Protein AF-A0A089ZG35-F1 (afdb_monomer)

Structure (mmCIF, N/CA/C/O backbone):
data_AF-A0A089ZG35-F1
#
_entry.id   AF-A0A089ZG35-F1
#
loop_
_atom_site.group_PDB
_atom_site.id
_atom_site.type_symbol
_atom_site.label_atom_id
_atom_site.label_alt_id
_atom_site.label_comp_id
_atom_site.label_asym_id
_atom_site.label_entity_id
_atom_site.label_seq_id
_atom_site.pdbx_PDB_ins_code
_atom_site.Cartn_x
_atom_site.Cartn_y
_atom_site.Cartn_z
_atom_site.occupancy
_atom_site.B_iso_or_equiv
_atom_site.auth_seq_id
_atom_site.auth_comp_id
_atom_site.auth_asym_id
_atom_site.auth_atom_id
_atom_site.pdbx_PDB_model_num
ATOM 1 N N . MET A 1 1 ? -26.063 24.476 5.893 1.00 82.75 1 MET A N 1
ATOM 2 C CA . MET A 1 1 ? -25.168 23.527 5.193 1.00 82.75 1 MET A CA 1
ATOM 3 C C . MET A 1 1 ? -23.707 23.849 5.517 1.00 82.75 1 MET A C 1
ATOM 5 O O . MET A 1 1 ? -23.286 24.973 5.272 1.00 82.75 1 MET A O 1
ATOM 9 N N . LYS A 1 2 ? -22.964 22.904 6.106 1.00 94.31 2 LYS A N 1
ATOM 10 C CA . LYS A 1 2 ? -21.512 22.965 6.369 1.00 94.31 2 LYS A CA 1
ATOM 11 C C . LYS A 1 2 ? -20.787 22.214 5.252 1.00 94.31 2 LYS A C 1
ATOM 13 O O . LYS A 1 2 ? -21.269 21.166 4.828 1.00 94.31 2 LYS A O 1
ATOM 18 N N . THR A 1 3 ? -19.638 22.716 4.815 1.00 96.69 3 THR A N 1
ATOM 19 C CA . THR A 1 3 ? -18.756 22.014 3.876 1.00 96.69 3 THR A CA 1
ATOM 20 C C . THR A 1 3 ? -17.436 21.697 4.565 1.00 96.69 3 THR A C 1
ATOM 22 O O . THR A 1 3 ? -16.883 22.560 5.244 1.00 96.69 3 THR A O 1
ATOM 25 N N . VAL A 1 4 ? -16.950 20.467 4.410 1.00 97.81 4 VAL A N 1
ATOM 26 C CA . VAL A 1 4 ? -15.721 19.965 5.037 1.00 97.81 4 VAL A CA 1
ATOM 27 C C . VAL A 1 4 ? -14.852 19.304 3.974 1.00 97.81 4 VAL A C 1
ATOM 29 O O . VAL A 1 4 ? -15.352 18.510 3.178 1.00 97.81 4 VAL A O 1
ATOM 32 N N . ILE A 1 5 ? -13.560 19.633 3.957 1.00 98.12 5 ILE A N 1
ATOM 33 C CA . ILE A 1 5 ? -12.574 18.900 3.161 1.00 98.12 5 ILE A CA 1
ATOM 34 C C . ILE A 1 5 ? -12.151 17.677 3.970 1.00 98.12 5 ILE A C 1
ATOM 36 O O . ILE A 1 5 ? -11.704 17.824 5.100 1.00 98.12 5 ILE A O 1
ATOM 40 N N . THR A 1 6 ? -12.310 16.486 3.408 1.00 97.88 6 THR A N 1
ATOM 41 C CA . THR A 1 6 ? -11.883 15.213 4.006 1.00 97.88 6 THR A CA 1
ATOM 42 C C . THR A 1 6 ? -11.282 14.314 2.923 1.00 97.88 6 THR A C 1
ATOM 44 O O . THR A 1 6 ? -11.160 14.734 1.768 1.00 97.88 6 THR A O 1
ATOM 47 N N . THR A 1 7 ? -10.908 13.084 3.261 1.00 97.25 7 THR A N 1
ATOM 48 C CA . THR A 1 7 ? -10.199 12.174 2.357 1.00 97.25 7 THR A CA 1
ATOM 49 C C . THR A 1 7 ? -10.831 10.790 2.348 1.00 97.25 7 THR A C 1
ATOM 51 O O . THR A 1 7 ? -11.218 10.253 3.381 1.00 97.25 7 THR A O 1
ATOM 54 N N . CYS A 1 8 ? -10.947 10.199 1.160 1.00 95.38 8 CYS A N 1
ATOM 55 C CA . CYS A 1 8 ? -11.364 8.812 0.992 1.00 95.38 8 CYS A CA 1
ATOM 56 C C . CYS A 1 8 ? -10.280 7.868 1.531 1.00 95.38 8 CYS A C 1
ATOM 58 O O . CYS A 1 8 ? -9.211 7.779 0.929 1.00 95.38 8 CYS A O 1
ATOM 60 N N . THR A 1 9 ? -10.576 7.113 2.591 1.00 93.25 9 THR A N 1
ATOM 61 C CA . THR A 1 9 ? -9.612 6.187 3.221 1.00 93.25 9 THR A CA 1
ATOM 62 C C . THR A 1 9 ? -9.666 4.754 2.694 1.00 93.25 9 THR A C 1
ATOM 64 O O . THR A 1 9 ? -8.997 3.869 3.221 1.00 93.25 9 THR A O 1
ATOM 67 N N . ARG A 1 10 ? -10.455 4.489 1.643 1.00 89.62 10 ARG A N 1
ATOM 68 C CA . ARG A 1 10 ? -10.556 3.137 1.069 1.00 89.62 10 ARG A CA 1
ATOM 69 C C . ARG A 1 10 ? -9.212 2.698 0.488 1.00 89.62 10 ARG A C 1
ATOM 71 O O . ARG A 1 10 ? -8.502 3.521 -0.081 1.00 89.62 10 ARG A O 1
ATOM 78 N N . ASP A 1 11 ? -8.934 1.394 0.552 1.00 89.25 11 ASP A N 1
ATOM 79 C CA . ASP A 1 11 ? -7.669 0.772 0.127 1.00 89.25 11 ASP A CA 1
ATOM 80 C C . ASP A 1 11 ? -7.427 0.824 -1.399 1.00 89.25 11 ASP A C 1
ATOM 82 O O . ASP A 1 11 ? -7.446 -0.182 -2.107 1.00 89.25 11 ASP A O 1
ATOM 86 N N . CYS A 1 12 ? -7.223 2.027 -1.932 1.00 90.31 12 CYS A N 1
ATOM 87 C CA . CYS A 1 12 ? -6.804 2.286 -3.305 1.00 90.31 12 CYS A CA 1
ATOM 88 C C . CYS A 1 12 ? -5.704 3.366 -3.333 1.00 90.31 12 CYS A C 1
ATOM 90 O O . CYS A 1 12 ? -5.630 4.178 -2.409 1.00 90.31 12 CYS A O 1
ATOM 92 N N . PRO A 1 13 ? -4.904 3.463 -4.413 1.00 92.25 13 PRO A N 1
ATOM 93 C CA . PRO A 1 13 ? -3.835 4.462 -4.530 1.00 92.25 13 PRO A CA 1
ATOM 94 C C . PRO A 1 13 ? -4.328 5.918 -4.586 1.00 92.25 13 PRO A C 1
ATOM 96 O O . PRO A 1 13 ? -3.524 6.835 -4.699 1.00 92.25 13 PRO A O 1
ATOM 99 N N . GLY A 1 14 ? -5.644 6.148 -4.612 1.00 92.88 14 GLY A N 1
ATOM 100 C CA . GLY A 1 14 ? -6.212 7.445 -4.957 1.00 92.88 14 GLY A CA 1
ATOM 101 C C . GLY A 1 14 ? -6.270 8.465 -3.827 1.00 92.88 14 GLY A C 1
ATOM 102 O O . GLY A 1 14 ? -6.312 9.645 -4.156 1.00 92.88 14 GLY A O 1
ATOM 103 N N . ALA A 1 15 ? -6.357 8.023 -2.558 1.00 95.00 15 ALA A N 1
ATOM 104 C CA . ALA A 1 15 ? -6.538 8.871 -1.365 1.00 95.00 15 ALA A CA 1
ATOM 105 C C . ALA A 1 15 ? -7.359 10.147 -1.660 1.00 95.00 15 ALA A C 1
ATOM 107 O O . ALA A 1 15 ? -6.904 11.274 -1.465 1.00 95.00 15 ALA A O 1
ATOM 108 N N . CYS A 1 16 ? -8.535 9.975 -2.281 1.00 96.31 16 CYS A N 1
ATOM 109 C CA . CYS A 1 16 ? -9.170 11.076 -2.997 1.00 96.31 16 CYS A CA 1
ATOM 110 C C . CYS A 1 16 ? -9.599 12.183 -2.032 1.00 96.31 16 CYS A C 1
ATOM 112 O O . CYS A 1 16 ? -10.368 11.918 -1.108 1.00 96.31 16 CYS A O 1
ATOM 114 N N . SER A 1 17 ? -9.189 13.425 -2.299 1.00 97.44 17 SER A N 1
ATOM 115 C CA . SER A 1 17 ? -9.701 14.586 -1.570 1.00 97.44 17 SER A CA 1
ATOM 116 C C . SER A 1 17 ? -11.173 14.832 -1.915 1.00 97.44 17 SER A C 1
ATOM 118 O O . SER A 1 17 ? -11.565 14.897 -3.086 1.00 97.44 17 SER A O 1
ATOM 120 N N . ILE A 1 18 ? -11.992 14.959 -0.876 1.00 98.19 18 ILE A N 1
ATOM 121 C CA . ILE A 1 18 ? -13.445 15.082 -0.926 1.00 98.19 18 ILE A CA 1
ATOM 122 C C . ILE A 1 18 ? -13.859 16.422 -0.322 1.00 98.19 18 ILE A C 1
ATOM 124 O O . ILE A 1 18 ? -13.408 16.806 0.749 1.00 98.19 18 ILE A O 1
ATOM 128 N N . VAL A 1 19 ? -14.798 17.088 -0.981 1.00 98.12 19 VAL A N 1
ATOM 129 C CA . VAL A 1 19 ? -15.620 18.167 -0.440 1.00 98.12 19 VAL A CA 1
ATOM 130 C C . VAL A 1 19 ? -16.950 17.547 -0.004 1.00 98.12 19 VAL A C 1
ATOM 132 O O . VAL A 1 19 ? -17.792 17.201 -0.839 1.00 98.12 19 VAL A O 1
ATOM 135 N N . ALA A 1 20 ? -17.121 17.352 1.301 1.00 98.19 20 ALA A N 1
ATOM 136 C CA . ALA A 1 20 ? -18.316 16.763 1.895 1.00 98.19 20 ALA A CA 1
ATOM 137 C C . ALA A 1 20 ? -19.270 17.862 2.378 1.00 98.19 20 ALA A C 1
ATOM 139 O O . ALA A 1 20 ? -18.860 18.783 3.086 1.00 98.19 20 ALA A O 1
ATOM 140 N N . SER A 1 21 ? -20.547 17.766 2.014 1.00 98.25 21 SER A N 1
ATOM 141 C CA . SER A 1 21 ? -21.598 18.673 2.484 1.00 98.25 21 SER A CA 1
ATOM 142 C C . SER A 1 21 ? -22.431 18.002 3.566 1.00 98.25 21 SER A C 1
ATOM 144 O O . SER A 1 21 ? -22.851 16.855 3.403 1.00 98.25 21 SER A O 1
ATOM 146 N N . ALA A 1 22 ? -22.700 18.728 4.649 1.00 97.81 22 ALA A N 1
ATOM 147 C CA . ALA A 1 22 ? -23.536 18.270 5.747 1.00 97.81 22 ALA A CA 1
ATOM 148 C C . ALA A 1 22 ? -24.613 19.291 6.129 1.00 97.81 22 ALA A C 1
ATOM 150 O O . ALA A 1 22 ? -24.403 20.509 6.121 1.00 97.81 22 ALA A O 1
ATOM 151 N N . GLU A 1 23 ? -25.782 18.787 6.496 1.00 97.25 23 GLU A N 1
ATOM 152 C CA . GLU A 1 23 ? -26.929 19.565 6.945 1.00 97.25 23 GLU A CA 1
ATOM 153 C C . GLU A 1 23 ? -27.683 18.784 8.021 1.00 97.25 23 GLU A C 1
ATOM 155 O O . GLU A 1 23 ? -27.868 17.576 7.899 1.00 97.25 23 GLU A O 1
ATOM 160 N N . ASN A 1 24 ? -28.079 19.462 9.103 1.00 94.31 24 ASN A N 1
ATOM 161 C CA . ASN A 1 24 ? -28.802 18.858 10.230 1.00 94.31 24 ASN A CA 1
ATOM 162 C C . ASN A 1 24 ? -28.134 17.578 10.776 1.00 94.31 24 ASN A C 1
ATOM 164 O O . ASN A 1 24 ? -28.800 16.579 11.035 1.00 94.31 24 ASN A O 1
ATOM 168 N N . GLY A 1 25 ? -26.800 17.595 10.898 1.00 91.38 25 GLY A N 1
ATOM 169 C CA . GLY A 1 25 ? -26.018 16.462 11.408 1.00 91.38 25 GLY A CA 1
ATOM 170 C C . GLY A 1 25 ? -25.899 15.268 10.453 1.00 91.38 25 GLY A C 1
ATOM 171 O O . GLY A 1 25 ? -25.411 14.221 10.863 1.00 91.38 25 GLY A O 1
ATOM 172 N N . LYS A 1 26 ? -26.324 15.395 9.189 1.00 96.12 26 LYS A N 1
ATOM 173 C CA . LYS A 1 26 ? -26.226 14.339 8.172 1.00 96.12 26 LYS A CA 1
ATOM 174 C C . LYS A 1 26 ? -25.366 14.781 6.998 1.00 96.12 26 LYS A C 1
ATOM 176 O O . LYS A 1 26 ? -25.452 15.927 6.565 1.00 96.12 26 LYS A O 1
ATOM 181 N N . VAL A 1 27 ? -24.569 13.863 6.458 1.00 97.81 27 VAL A N 1
ATOM 182 C CA . VAL A 1 27 ? -23.811 14.075 5.224 1.00 97.81 27 VAL A CA 1
ATOM 183 C C . VAL A 1 27 ? -24.770 13.903 4.053 1.00 97.81 27 VAL A C 1
ATOM 185 O O . VAL A 1 27 ? -25.354 12.839 3.869 1.00 97.81 27 VAL A O 1
ATOM 188 N N . THR A 1 28 ? -24.960 14.957 3.270 1.00 96.69 28 THR A N 1
ATOM 189 C CA . THR A 1 28 ? -25.929 14.979 2.167 1.00 96.69 28 THR A CA 1
ATOM 190 C C . THR A 1 28 ? -25.276 14.741 0.814 1.00 96.69 28 THR A C 1
ATOM 192 O O . THR A 1 28 ? -25.945 14.306 -0.123 1.00 96.69 28 THR A O 1
ATOM 195 N N . LYS A 1 29 ? -23.975 15.030 0.682 1.00 96.69 29 LYS A N 1
ATOM 196 C CA . LYS A 1 29 ? -23.273 14.945 -0.600 1.00 96.69 29 LYS A CA 1
ATOM 197 C C . LYS A 1 29 ? -21.772 14.765 -0.426 1.00 96.69 29 LYS A C 1
ATOM 199 O O . LYS A 1 29 ? -21.166 15.408 0.428 1.00 96.69 29 LYS A O 1
ATOM 204 N N . LEU A 1 30 ? -21.177 13.960 -1.304 1.00 98.06 30 LEU A N 1
ATOM 205 C CA . LEU A 1 30 ? -19.730 13.858 -1.492 1.00 98.06 30 LEU A CA 1
ATOM 206 C C . LEU A 1 30 ? -19.377 14.322 -2.907 1.00 98.06 30 LEU A C 1
ATOM 208 O O . LEU A 1 30 ? -19.966 13.859 -3.886 1.00 98.06 30 LEU A O 1
ATOM 212 N N . GLN A 1 31 ? -18.428 15.245 -3.025 1.00 97.50 31 GLN A N 1
ATOM 213 C CA . GLN A 1 31 ? -17.877 15.701 -4.303 1.00 97.50 31 GLN A CA 1
ATOM 214 C C . GLN A 1 31 ? -16.358 15.622 -4.251 1.00 97.50 31 GLN A C 1
ATOM 216 O O . GLN A 1 31 ? -15.779 15.787 -3.186 1.00 97.50 31 GLN A O 1
ATOM 221 N N . GLY A 1 32 ? -15.691 15.367 -5.375 1.00 97.56 32 GLY A N 1
ATOM 222 C CA . GLY A 1 32 ? -14.232 15.429 -5.391 1.00 97.56 32 GLY A CA 1
ATOM 223 C C . GLY A 1 32 ? -13.765 16.875 -5.257 1.00 97.56 32 GLY A C 1
ATOM 224 O O . GLY A 1 32 ? -14.428 17.792 -5.749 1.00 97.56 32 GLY A O 1
ATOM 225 N N . ASN A 1 33 ? -12.613 17.084 -4.631 1.00 97.25 33 ASN A N 1
ATOM 226 C CA . ASN A 1 33 ? -11.993 18.399 -4.539 1.00 97.25 33 ASN A CA 1
ATOM 227 C C . ASN A 1 33 ? -11.303 18.770 -5.869 1.00 97.25 33 ASN A C 1
ATOM 229 O O . ASN A 1 33 ? -10.321 18.120 -6.242 1.00 97.25 33 ASN A O 1
ATOM 233 N N . PRO A 1 34 ? -11.772 19.800 -6.603 1.00 95.94 34 PRO A N 1
ATOM 234 C CA . PRO A 1 34 ? -11.160 20.203 -7.868 1.00 95.94 34 PRO A CA 1
ATOM 235 C C . PRO A 1 34 ? -9.758 20.805 -7.706 1.00 95.94 34 PRO A C 1
ATOM 237 O O . PRO A 1 34 ? -9.027 20.858 -8.689 1.00 95.94 34 PRO A O 1
ATOM 240 N N . GLN A 1 35 ? -9.375 21.236 -6.498 1.00 94.06 35 GLN A N 1
ATOM 241 C CA . GLN A 1 35 ? -8.067 21.843 -6.220 1.00 94.06 35 GLN A CA 1
ATOM 242 C C . GLN A 1 35 ? -6.941 20.818 -6.021 1.00 94.06 35 GLN A C 1
ATOM 244 O O . GLN A 1 35 ? -5.781 21.201 -5.952 1.00 94.06 35 GLN A O 1
ATOM 249 N N . HIS A 1 36 ? -7.253 19.524 -5.921 1.00 95.31 36 HIS A N 1
ATOM 250 C CA . HIS A 1 36 ? -6.230 18.488 -5.800 1.00 95.31 36 HIS A CA 1
ATOM 251 C C . HIS A 1 36 ? -5.755 18.058 -7.194 1.00 95.31 36 HIS A C 1
ATOM 253 O O . HIS A 1 36 ? -6.518 17.446 -7.933 1.00 95.31 36 HIS A O 1
ATOM 259 N N . ASP A 1 37 ? -4.489 18.271 -7.551 1.00 92.62 37 ASP A N 1
ATOM 260 C CA . ASP A 1 37 ? -4.005 18.085 -8.936 1.00 92.62 37 ASP A CA 1
ATOM 261 C C . ASP A 1 37 ? -4.219 16.668 -9.499 1.00 92.62 37 ASP A C 1
ATOM 263 O O . ASP A 1 37 ? -4.651 16.478 -10.645 1.00 92.62 37 ASP A O 1
ATOM 267 N N . ILE A 1 38 ? -3.933 15.653 -8.676 1.00 95.38 38 ILE A N 1
ATOM 268 C CA . ILE A 1 38 ? -4.003 14.242 -9.083 1.00 95.38 38 ILE A CA 1
ATOM 269 C C . ILE A 1 38 ? -5.451 13.768 -9.250 1.00 95.38 38 ILE A C 1
ATOM 271 O O . ILE A 1 38 ? -5.811 13.237 -10.307 1.00 95.38 38 ILE A O 1
ATOM 275 N N . THR A 1 39 ? -6.308 13.989 -8.249 1.00 95.81 39 THR A N 1
ATOM 276 C CA . THR A 1 39 ? -7.705 13.524 -8.281 1.00 95.81 39 THR A CA 1
ATOM 277 C C . THR A 1 39 ? -8.636 14.467 -9.044 1.00 95.81 39 THR A C 1
ATOM 279 O O . THR A 1 39 ? -9.551 14.004 -9.726 1.00 95.81 39 THR A O 1
ATOM 282 N N . ALA A 1 40 ? -8.348 15.769 -9.012 1.00 95.19 40 ALA A N 1
ATOM 283 C CA . ALA A 1 40 ? -8.951 16.867 -9.769 1.00 95.19 40 ALA A CA 1
ATOM 284 C C . ALA A 1 40 ? -10.477 16.797 -9.846 1.00 95.19 40 ALA A C 1
ATOM 286 O O . ALA A 1 40 ? -11.069 16.786 -10.928 1.00 95.19 40 ALA A O 1
ATOM 287 N N . GLY A 1 41 ? -11.115 16.700 -8.683 1.00 95.88 41 GLY A N 1
ATOM 288 C CA . GLY A 1 41 ? -12.569 16.705 -8.574 1.00 95.88 41 GLY A CA 1
ATOM 289 C C . GLY A 1 41 ? -13.254 15.382 -8.922 1.00 95.88 41 GLY A C 1
ATOM 290 O O . GLY A 1 41 ? -14.473 15.284 -8.787 1.00 95.88 41 GLY A O 1
ATOM 291 N N . PHE A 1 42 ? -12.512 14.357 -9.348 1.00 96.00 42 PHE A N 1
ATOM 292 C CA . PHE A 1 42 ? -13.088 13.066 -9.711 1.00 96.00 42 PHE A CA 1
ATOM 293 C C . PHE A 1 42 ? -13.219 12.140 -8.497 1.00 96.00 42 PHE A C 1
ATOM 295 O O . PHE A 1 42 ? -12.257 11.942 -7.760 1.00 96.00 42 PHE A O 1
ATOM 302 N N . LEU A 1 43 ? -14.381 11.498 -8.351 1.00 94.88 43 LEU A N 1
ATOM 303 C CA . LEU A 1 43 ? -14.612 10.391 -7.420 1.00 94.88 43 LEU A CA 1
ATOM 304 C C . LEU A 1 43 ? -15.055 9.151 -8.196 1.00 94.88 43 LEU A C 1
ATOM 306 O O . LEU A 1 43 ? -15.860 9.246 -9.123 1.00 94.88 43 LEU A O 1
ATOM 310 N N . CYS A 1 44 ? -14.547 7.978 -7.817 1.00 92.56 44 CYS A N 1
ATOM 311 C CA . CYS A 1 44 ? -14.994 6.718 -8.406 1.00 92.56 44 CYS A CA 1
ATOM 312 C C . CYS A 1 44 ? -16.397 6.342 -7.905 1.00 92.56 44 CYS A C 1
ATOM 314 O O . CYS A 1 44 ? -16.874 6.876 -6.902 1.00 92.56 44 CYS A O 1
ATOM 316 N N . LYS A 1 45 ? -17.034 5.361 -8.560 1.00 89.38 45 LYS A N 1
ATOM 317 C CA . LYS A 1 45 ? -18.370 4.878 -8.171 1.00 89.38 45 LYS A CA 1
ATOM 318 C C . LYS A 1 45 ? -18.452 4.431 -6.705 1.00 89.38 45 LYS A C 1
ATOM 320 O O . LYS A 1 45 ? -19.458 4.653 -6.042 1.00 89.38 45 LYS A O 1
ATOM 325 N N . ASN A 1 46 ? -17.371 3.853 -6.178 1.00 88.31 46 ASN A N 1
ATOM 326 C CA . ASN A 1 46 ? -17.335 3.362 -4.800 1.00 88.31 46 ASN A CA 1
ATOM 327 C C . ASN A 1 46 ? -17.387 4.504 -3.784 1.00 88.31 46 ASN A C 1
ATOM 329 O O . ASN A 1 46 ? -17.942 4.324 -2.705 1.00 88.31 46 ASN A O 1
ATOM 333 N N . THR A 1 47 ? -16.835 5.667 -4.131 1.00 91.88 47 THR A N 1
ATOM 334 C CA . THR A 1 47 ? -16.860 6.855 -3.276 1.00 91.88 47 THR A CA 1
ATOM 335 C C . THR A 1 47 ? -18.110 7.697 -3.529 1.00 91.88 47 THR A C 1
ATOM 337 O O . THR A 1 47 ? -18.704 8.197 -2.579 1.00 91.88 47 THR A O 1
ATOM 340 N N . SER A 1 48 ? -18.575 7.816 -4.779 1.00 90.81 48 SER A N 1
ATOM 341 C CA . SER A 1 48 ? -19.799 8.568 -5.092 1.00 90.81 48 SER A CA 1
ATOM 342 C C . SER A 1 48 ? -21.055 7.932 -4.487 1.00 90.81 48 SER A C 1
ATOM 344 O O . SER A 1 48 ? -21.964 8.655 -4.096 1.00 90.81 48 SER A O 1
ATOM 346 N N . HIS A 1 49 ? -21.087 6.600 -4.365 1.00 90.94 49 HIS A N 1
ATOM 347 C CA . HIS A 1 49 ? -22.162 5.850 -3.704 1.00 90.94 49 HIS A CA 1
ATOM 348 C C . HIS A 1 49 ? -21.826 5.454 -2.257 1.00 90.94 49 HIS A C 1
ATOM 350 O O . HIS A 1 49 ? -22.520 4.629 -1.668 1.00 90.94 49 HIS A O 1
ATOM 356 N N . TYR A 1 50 ? -20.769 6.015 -1.658 1.00 94.06 50 TYR A N 1
ATOM 357 C CA . TYR A 1 50 ? -20.328 5.622 -0.315 1.00 94.06 50 TYR A CA 1
ATOM 358 C C . TYR A 1 50 ? -21.394 5.868 0.757 1.00 94.06 50 TYR A C 1
ATOM 360 O O . TYR A 1 50 ? -21.556 5.048 1.659 1.00 94.06 50 TYR A O 1
ATOM 368 N N . LEU A 1 51 ? -22.141 6.974 0.642 1.00 95.75 51 LEU A N 1
ATOM 369 C CA . LEU A 1 51 ? -23.183 7.312 1.612 1.00 95.75 51 LEU A CA 1
ATOM 370 C C . LEU A 1 51 ? -24.251 6.218 1.705 1.00 95.75 51 LEU A C 1
ATOM 372 O O . LEU A 1 51 ? -24.626 5.832 2.801 1.00 95.75 51 LEU A O 1
ATOM 376 N N . GLU A 1 52 ? -24.689 5.696 0.563 1.00 92.06 52 GLU A N 1
ATOM 377 C CA . GLU A 1 52 ? -25.709 4.649 0.467 1.00 92.06 52 GLU A CA 1
ATOM 378 C C . GLU A 1 52 ? -25.132 3.265 0.793 1.00 92.06 52 GLU A C 1
ATOM 380 O O . GLU A 1 52 ? -25.646 2.553 1.650 1.00 92.06 52 GLU A O 1
ATOM 385 N N . ASN A 1 53 ? -24.025 2.897 0.144 1.00 90.19 53 ASN A N 1
ATOM 386 C CA . ASN A 1 53 ? -23.518 1.527 0.189 1.00 90.19 53 ASN A CA 1
ATOM 387 C C . ASN A 1 53 ? -22.763 1.191 1.481 1.00 90.19 53 ASN A C 1
ATOM 389 O O . ASN A 1 53 ? -22.615 0.010 1.792 1.00 90.19 53 ASN A O 1
ATOM 393 N N . TYR A 1 54 ? -22.271 2.196 2.211 1.00 92.44 54 TYR A N 1
ATOM 394 C CA . TYR A 1 54 ? -21.435 2.006 3.399 1.00 92.44 54 TYR A CA 1
ATOM 395 C C . TYR A 1 54 ? -21.909 2.844 4.587 1.00 92.44 54 TYR A C 1
ATOM 397 O O . TYR A 1 54 ? -22.236 2.290 5.631 1.00 92.44 54 TYR A O 1
ATOM 405 N N . PHE A 1 55 ? -21.952 4.170 4.446 1.00 96.12 55 PHE A N 1
ATOM 406 C CA . PHE A 1 55 ? -22.096 5.069 5.596 1.00 96.12 55 PHE A CA 1
ATOM 407 C C . PHE A 1 55 ? -23.468 5.002 6.279 1.00 96.12 55 PHE A C 1
ATOM 409 O O . PHE A 1 55 ? -23.537 5.010 7.506 1.00 96.12 55 PHE A O 1
ATOM 416 N N . TYR A 1 56 ? -24.541 4.946 5.488 1.00 96.31 56 TYR A N 1
ATOM 417 C CA . TYR A 1 56 ? -25.930 4.790 5.932 1.00 96.31 56 TYR A CA 1
ATOM 418 C C . TYR A 1 56 ? -26.469 3.380 5.671 1.00 96.31 56 TYR A C 1
ATOM 420 O O . TYR A 1 56 ? -27.682 3.177 5.649 1.00 96.31 56 TYR A O 1
ATOM 428 N N . ASN A 1 57 ? -25.578 2.413 5.446 1.00 94.62 57 ASN A N 1
ATOM 429 C CA . ASN A 1 57 ? -25.967 1.027 5.243 1.00 94.62 57 ASN A CA 1
ATOM 430 C C . ASN A 1 57 ? -26.579 0.470 6.539 1.00 94.62 57 ASN A C 1
ATOM 432 O O . ASN A 1 57 ? -25.995 0.603 7.613 1.00 94.62 57 ASN A O 1
ATOM 436 N N . ASP A 1 58 ? -27.740 -0.172 6.434 1.00 93.94 58 ASP A N 1
ATOM 437 C CA . ASP A 1 58 ? -28.497 -0.724 7.563 1.00 93.94 58 ASP A CA 1
ATOM 438 C C . ASP A 1 58 ? -27.798 -1.901 8.258 1.00 93.94 58 ASP A C 1
ATOM 440 O O . ASP A 1 58 ? -28.092 -2.207 9.412 1.00 93.94 58 ASP A O 1
ATOM 444 N N . LYS A 1 59 ? -26.841 -2.539 7.579 1.00 95.44 59 LYS A N 1
ATOM 445 C CA . LYS A 1 59 ? -26.007 -3.620 8.123 1.00 95.44 59 LYS A CA 1
ATOM 446 C C . LYS A 1 59 ? -24.746 -3.124 8.813 1.00 95.44 59 LYS A C 1
ATOM 448 O O . LYS A 1 59 ? -23.991 -3.948 9.333 1.00 95.44 59 LYS A O 1
ATOM 453 N N . ARG A 1 60 ? -24.472 -1.817 8.787 1.00 96.69 60 ARG A N 1
ATOM 454 C CA . ARG A 1 60 ? -23.357 -1.251 9.544 1.00 96.69 60 ARG A CA 1
ATOM 455 C C . ARG A 1 60 ? -23.633 -1.449 11.032 1.00 96.69 60 ARG A C 1
ATOM 457 O O . ARG A 1 60 ? -24.693 -1.076 11.530 1.00 96.69 60 ARG A O 1
ATOM 464 N N . ILE A 1 61 ? -22.673 -2.024 11.743 1.00 97.94 61 ILE A N 1
ATOM 465 C CA . ILE A 1 61 ? -22.789 -2.244 13.181 1.00 97.94 61 ILE A CA 1
ATOM 466 C C . ILE A 1 61 ? -22.407 -0.956 13.907 1.00 97.94 61 ILE A C 1
ATOM 468 O O . ILE A 1 61 ? -21.352 -0.381 13.655 1.00 97.94 61 ILE A O 1
ATOM 472 N N . LEU A 1 62 ? -23.287 -0.500 14.799 1.00 98.38 62 LEU A N 1
ATOM 473 C CA . LEU A 1 62 ? -23.154 0.775 15.516 1.00 98.38 62 LEU A CA 1
ATOM 474 C C . LEU A 1 62 ? -23.146 0.610 17.042 1.00 98.38 62 LEU A C 1
ATOM 476 O O . LEU A 1 62 ? -23.305 1.592 17.757 1.00 98.38 62 LEU A O 1
ATOM 480 N N . HIS A 1 63 ? -23.025 -0.619 17.544 1.00 98.56 63 HIS A N 1
ATOM 481 C CA . HIS A 1 63 ? -22.922 -0.936 18.970 1.00 98.56 63 HIS A CA 1
ATOM 482 C C . HIS A 1 63 ? -22.032 -2.174 19.171 1.00 98.56 63 HIS A C 1
ATOM 484 O O . HIS A 1 63 ? -21.954 -3.002 18.259 1.00 98.56 63 HIS A O 1
ATOM 490 N N . PRO A 1 64 ? -21.354 -2.314 20.322 1.00 98.88 64 PRO A N 1
ATOM 491 C CA . PRO A 1 64 ? -20.575 -3.509 20.629 1.00 98.88 64 PRO A CA 1
ATOM 492 C C . PRO A 1 64 ? -21.428 -4.780 20.621 1.00 98.88 64 PRO A C 1
ATOM 494 O O . PRO A 1 64 ? -22.588 -4.770 21.047 1.00 98.88 64 PRO A O 1
ATOM 497 N N . LEU A 1 65 ? -20.841 -5.879 20.145 1.00 98.88 65 LEU A N 1
ATOM 498 C CA . LEU A 1 65 ? -21.478 -7.195 20.136 1.00 98.88 65 LEU A CA 1
ATOM 499 C C . LEU A 1 65 ? -20.573 -8.233 20.798 1.00 98.88 65 LEU A C 1
ATOM 501 O O . LEU A 1 65 ? -19.364 -8.251 20.561 1.00 98.88 65 LEU A O 1
ATOM 505 N N . LEU A 1 66 ? -21.171 -9.142 21.560 1.00 98.81 66 LEU A N 1
ATOM 506 C CA . LEU A 1 66 ? -20.528 -10.336 22.103 1.00 98.81 66 LEU A CA 1
ATOM 507 C C . LEU A 1 66 ? -21.166 -11.578 21.486 1.00 98.81 66 LEU A C 1
ATOM 509 O O . LEU A 1 66 ? -22.382 -11.639 21.308 1.00 98.81 66 LEU A O 1
ATOM 513 N N . LYS A 1 67 ? -20.350 -12.576 21.153 1.00 98.25 67 LYS A N 1
ATOM 514 C CA . LYS A 1 67 ? -20.836 -13.848 20.626 1.00 98.25 67 LYS A CA 1
ATOM 515 C C . LYS A 1 67 ? -21.133 -14.816 21.773 1.00 98.25 67 LYS A C 1
ATOM 517 O O . LYS A 1 67 ? -20.209 -15.270 22.445 1.00 98.25 67 LYS A O 1
ATOM 522 N N . VAL A 1 68 ? -22.407 -15.153 21.968 1.00 96.69 68 VAL A N 1
ATOM 523 C CA . VAL A 1 68 ? -22.908 -16.089 22.989 1.00 96.69 68 VAL A CA 1
ATOM 524 C C . VAL A 1 68 ? -23.622 -17.239 22.282 1.00 96.69 68 VAL A C 1
ATOM 526 O O . VAL A 1 68 ? -24.489 -17.018 21.439 1.00 96.69 68 VAL A O 1
ATOM 529 N N . ASP A 1 69 ? -23.197 -18.479 22.544 1.00 93.62 69 ASP A N 1
ATOM 530 C CA . ASP A 1 69 ? -23.737 -19.694 21.907 1.00 93.62 69 ASP A CA 1
ATOM 531 C C . ASP A 1 69 ? -23.847 -19.602 20.369 1.00 93.62 69 ASP A C 1
ATOM 533 O O . ASP A 1 69 ? -24.788 -20.087 19.740 1.00 93.62 69 ASP A O 1
ATOM 537 N N . GLY A 1 70 ? -22.860 -18.947 19.748 1.00 92.38 70 GLY A N 1
ATOM 538 C CA . GLY A 1 70 ? -22.774 -18.754 18.299 1.00 92.38 70 GLY A CA 1
ATOM 539 C C . GLY A 1 70 ? -23.577 -17.574 17.739 1.00 92.38 70 GLY A C 1
ATOM 540 O O . GLY A 1 70 ? -23.426 -17.277 16.553 1.00 92.38 70 GLY A O 1
ATOM 541 N N . ASN A 1 71 ? -24.362 -16.872 18.558 1.00 96.88 71 ASN A N 1
ATOM 542 C CA . ASN A 1 71 ? -25.173 -15.720 18.157 1.00 96.88 71 ASN A CA 1
ATOM 543 C C . ASN A 1 71 ? -24.570 -14.407 18.661 1.00 96.88 71 ASN A C 1
ATOM 545 O O . ASN A 1 71 ? -23.961 -14.366 19.724 1.00 96.88 71 ASN A O 1
ATOM 549 N N . TRP A 1 72 ? -24.737 -13.330 17.893 1.00 98.31 72 TRP A N 1
ATOM 550 C CA . TRP A 1 72 ? -24.291 -11.997 18.295 1.00 98.31 72 TRP A CA 1
ATOM 551 C C . TRP A 1 72 ? -25.349 -11.303 19.148 1.00 98.31 72 TRP A C 1
ATOM 553 O O . TRP A 1 72 ? -26.481 -11.112 18.703 1.00 98.31 72 TRP A O 1
ATOM 563 N N . GLU A 1 73 ? -24.952 -10.875 20.339 1.00 98.50 73 GLU A N 1
ATOM 564 C CA . GLU A 1 73 ? -25.786 -10.130 21.275 1.00 98.50 73 GLU A CA 1
ATOM 565 C C . GLU A 1 73 ? -25.193 -8.745 21.517 1.00 98.50 73 GLU A C 1
ATOM 567 O O . GLU A 1 73 ? -23.982 -8.588 21.673 1.00 98.50 73 GLU A O 1
ATOM 572 N N . ARG A 1 74 ? -26.053 -7.723 21.539 1.00 98.50 74 ARG A N 1
ATOM 573 C CA . ARG A 1 74 ? -25.638 -6.361 21.880 1.00 98.50 74 ARG A CA 1
ATOM 574 C C . ARG A 1 74 ? -25.282 -6.283 23.354 1.00 98.50 74 ARG A C 1
ATOM 576 O O . ARG A 1 74 ? -26.096 -6.642 24.198 1.00 98.50 74 ARG A O 1
ATOM 583 N N . ILE A 1 75 ? -24.126 -5.695 23.626 1.00 98.81 75 ILE A N 1
ATOM 584 C CA . ILE A 1 75 ? -23.669 -5.356 24.973 1.00 98.81 75 ILE A CA 1
ATOM 585 C C . ILE A 1 75 ? -23.342 -3.863 25.058 1.00 98.81 75 ILE A C 1
ATOM 587 O O . ILE A 1 75 ? -23.301 -3.159 24.044 1.00 98.81 75 ILE A O 1
ATOM 591 N N . SER A 1 76 ? -23.147 -3.362 26.276 1.00 98.81 76 SER A N 1
ATOM 592 C CA . SER A 1 76 ? -22.699 -1.979 26.482 1.00 98.81 76 SER A CA 1
ATOM 593 C C . SER A 1 76 ? -21.209 -1.816 26.162 1.00 98.81 76 SER A C 1
ATOM 595 O O . SER A 1 76 ? -20.448 -2.784 26.190 1.00 98.81 76 SER A O 1
ATOM 597 N N . TRP A 1 77 ? -20.767 -0.583 25.901 1.00 98.75 77 TRP A N 1
ATOM 598 C CA . TRP A 1 77 ? -19.336 -0.286 25.773 1.00 98.75 77 TRP A CA 1
ATOM 599 C C . TRP A 1 77 ? -18.543 -0.611 27.033 1.00 98.75 77 TRP A C 1
ATOM 601 O O . TRP A 1 77 ? -17.450 -1.155 26.912 1.00 98.75 77 TRP A O 1
ATOM 611 N N . ASP A 1 78 ? -19.084 -0.320 28.217 1.00 98.81 78 ASP A N 1
ATOM 612 C CA . ASP A 1 78 ? -18.381 -0.613 29.465 1.00 98.81 78 ASP A CA 1
ATOM 613 C C . ASP A 1 78 ? -18.143 -2.112 29.630 1.00 98.81 78 ASP A C 1
ATOM 615 O O . ASP A 1 78 ? -17.012 -2.527 29.869 1.00 98.81 78 ASP A O 1
ATOM 619 N N . GLU A 1 79 ? -19.171 -2.922 29.378 1.00 98.81 79 GLU A N 1
ATOM 620 C CA . GLU A 1 79 ? -19.060 -4.380 29.393 1.00 98.81 79 GLU A CA 1
ATOM 621 C C . GLU A 1 79 ? -18.070 -4.893 28.335 1.00 98.81 79 GLU A C 1
ATOM 623 O O . GLU A 1 79 ? -17.229 -5.740 28.632 1.00 98.81 79 GLU A O 1
ATOM 628 N N . ALA A 1 80 ? -18.114 -4.359 27.110 1.00 98.88 80 ALA A N 1
ATOM 629 C CA . ALA A 1 80 ? -17.213 -4.774 26.035 1.00 98.88 80 ALA A CA 1
ATOM 630 C C . ALA A 1 80 ? -15.743 -4.485 26.371 1.00 98.88 80 ALA A C 1
ATOM 632 O O . ALA A 1 80 ? -14.869 -5.329 26.154 1.00 98.88 80 ALA A O 1
ATOM 633 N N . LEU A 1 81 ? -15.472 -3.299 26.916 1.00 98.88 81 LEU A N 1
ATOM 634 C CA . LEU A 1 81 ? -14.136 -2.863 27.303 1.00 98.88 81 LEU A CA 1
ATOM 635 C C . LEU A 1 81 ? -13.635 -3.614 28.543 1.00 98.88 81 LEU A C 1
ATOM 637 O O . LEU A 1 81 ? -12.465 -3.992 28.573 1.00 98.88 81 LEU A O 1
ATOM 641 N N . ASP A 1 82 ? -14.503 -3.894 29.520 1.00 98.88 82 ASP A N 1
ATOM 642 C CA . ASP A 1 82 ? -14.174 -4.714 30.694 1.00 98.88 82 ASP A CA 1
ATOM 643 C C . ASP A 1 82 ? -13.805 -6.143 30.278 1.00 98.88 82 ASP A C 1
ATOM 645 O O . ASP A 1 82 ? -12.785 -6.675 30.720 1.00 98.88 82 ASP A O 1
ATOM 649 N N . ILE A 1 83 ? -14.579 -6.753 29.372 1.00 98.88 83 ILE A N 1
ATOM 650 C CA . ILE A 1 83 ? -14.283 -8.081 28.814 1.00 98.88 83 ILE A CA 1
ATOM 651 C C . ILE A 1 83 ? -12.939 -8.068 28.085 1.00 98.88 83 ILE A C 1
ATOM 653 O O . ILE A 1 83 ? -12.104 -8.945 28.320 1.00 98.88 83 ILE A O 1
ATOM 657 N N . ALA A 1 84 ? -12.712 -7.093 27.203 1.00 98.88 84 ALA A N 1
ATOM 658 C CA . ALA A 1 84 ? -11.471 -6.986 26.442 1.00 98.88 84 ALA A CA 1
ATOM 659 C C . ALA A 1 84 ? -10.252 -6.816 27.361 1.00 98.88 84 ALA A C 1
ATOM 661 O O . ALA A 1 84 ? -9.291 -7.580 27.243 1.00 98.88 84 ALA A O 1
ATOM 662 N N . ALA A 1 85 ? -10.307 -5.877 28.309 1.00 98.88 85 ALA A N 1
ATOM 663 C CA . ALA A 1 85 ? -9.235 -5.633 29.270 1.00 98.88 85 ALA A CA 1
ATOM 664 C C . ALA A 1 85 ? -8.976 -6.862 30.154 1.00 98.88 85 ALA A C 1
ATOM 666 O O . ALA A 1 85 ? -7.830 -7.284 30.304 1.00 98.88 85 ALA A O 1
ATOM 667 N N . PHE A 1 86 ? -10.032 -7.508 30.659 1.00 98.81 86 PHE A N 1
ATOM 668 C CA . PHE A 1 86 ? -9.908 -8.745 31.428 1.00 98.81 86 PHE A CA 1
ATOM 669 C C . PHE A 1 86 ? -9.216 -9.849 30.622 1.00 98.81 86 PHE A C 1
ATOM 671 O O . PHE A 1 86 ? -8.295 -10.489 31.128 1.00 98.81 86 PHE A O 1
ATOM 678 N N . LYS A 1 87 ? -9.612 -10.069 29.361 1.00 98.81 87 LYS A N 1
ATOM 679 C CA . LYS A 1 87 ? -9.013 -11.101 28.499 1.00 98.81 87 LYS A CA 1
ATOM 680 C C . LYS A 1 87 ? -7.553 -10.804 28.161 1.00 98.81 87 LYS A C 1
ATOM 682 O O . LYS A 1 87 ? -6.742 -11.729 28.193 1.00 98.81 87 LYS A O 1
ATOM 687 N N . ILE A 1 88 ? -7.210 -9.544 27.893 1.00 98.81 88 ILE A N 1
ATOM 688 C CA . ILE A 1 88 ? -5.824 -9.097 27.686 1.00 98.81 88 ILE A CA 1
ATOM 689 C C . ILE A 1 88 ? -4.987 -9.405 28.934 1.00 98.81 88 ILE A C 1
ATOM 691 O O . ILE A 1 88 ? -4.011 -10.153 28.845 1.00 98.81 88 ILE A O 1
ATOM 695 N N . SER A 1 89 ? -5.411 -8.927 30.106 1.00 98.62 89 SER A N 1
ATOM 696 C CA . SER A 1 89 ? -4.708 -9.145 31.377 1.00 98.62 89 SER A CA 1
ATOM 697 C C . SER A 1 89 ? -4.597 -10.625 31.737 1.00 98.62 89 SER A C 1
ATOM 699 O O . SER A 1 89 ? -3.542 -11.085 32.169 1.00 98.62 89 SER A O 1
ATOM 701 N N . GLN A 1 90 ? -5.659 -11.407 31.523 1.00 98.62 90 GLN A N 1
ATOM 702 C CA . GLN A 1 90 ? -5.655 -12.847 31.772 1.00 98.62 90 GLN A CA 1
ATOM 703 C C . GLN A 1 90 ? -4.593 -13.555 30.918 1.00 98.62 90 GLN A C 1
ATOM 705 O O . GLN A 1 90 ? -3.831 -14.365 31.448 1.00 98.62 90 GLN A O 1
ATOM 710 N N . VAL A 1 91 ? -4.522 -13.254 29.617 1.00 98.56 91 VAL A N 1
ATOM 711 C CA . VAL A 1 91 ? -3.545 -13.879 28.712 1.00 98.56 91 VAL A CA 1
ATOM 712 C C . VAL A 1 91 ? -2.120 -13.463 29.058 1.00 98.56 91 VAL A C 1
ATOM 714 O O . VAL A 1 91 ? -1.250 -14.331 29.114 1.00 98.56 91 VAL A O 1
ATOM 717 N N . ILE A 1 92 ? -1.883 -12.181 29.353 1.00 98.06 92 ILE A N 1
ATOM 718 C CA . ILE A 1 92 ? -0.562 -11.693 29.778 1.00 98.06 92 ILE A CA 1
ATOM 719 C C . ILE A 1 92 ? -0.110 -12.415 31.052 1.00 98.06 92 ILE A C 1
ATOM 721 O O . ILE A 1 92 ? 0.988 -12.965 31.082 1.00 98.06 92 ILE A O 1
ATOM 725 N N . ASN A 1 93 ? -0.971 -12.497 32.069 1.00 98.06 93 ASN A N 1
ATOM 726 C CA . ASN A 1 93 ? -0.634 -13.121 33.351 1.00 98.06 93 ASN A CA 1
ATOM 727 C C . ASN A 1 93 ? -0.385 -14.635 33.247 1.00 98.06 93 ASN A C 1
ATOM 729 O O . ASN A 1 93 ? 0.422 -15.175 34.000 1.00 98.06 93 ASN A O 1
ATOM 733 N N . GLN A 1 94 ? -1.085 -15.334 32.348 1.00 98.19 94 GLN A N 1
ATOM 734 C CA . GLN A 1 94 ? -0.987 -16.794 32.220 1.00 98.19 94 GLN A CA 1
ATOM 735 C C . GLN A 1 94 ? 0.086 -17.251 31.226 1.00 98.19 94 GLN A C 1
ATOM 737 O O . GLN A 1 94 ? 0.718 -18.284 31.446 1.00 98.19 94 GLN A O 1
ATOM 742 N N . TYR A 1 95 ? 0.279 -16.516 30.129 1.00 97.75 95 TYR A N 1
ATOM 743 C CA . TYR A 1 95 ? 1.086 -16.961 28.988 1.00 97.75 95 TYR A CA 1
ATOM 744 C C . TYR A 1 95 ? 2.092 -15.912 28.487 1.00 97.75 95 TYR A C 1
ATOM 746 O O . TYR A 1 95 ? 2.823 -16.181 27.532 1.00 97.75 95 TYR A O 1
ATOM 754 N N . GLY A 1 96 ? 2.130 -14.721 29.087 1.00 97.81 96 GLY A N 1
ATOM 755 C CA . GLY A 1 96 ? 2.946 -13.594 28.635 1.00 97.81 96 GLY A CA 1
ATOM 756 C C . GLY A 1 96 ? 2.345 -12.837 27.445 1.00 97.81 96 GLY A C 1
ATOM 757 O O . GLY A 1 96 ? 1.546 -13.371 26.671 1.00 97.81 96 GLY A O 1
ATOM 758 N N . SER A 1 97 ? 2.771 -11.583 27.271 1.00 97.88 97 SER A N 1
ATOM 759 C CA . SER A 1 97 ? 2.278 -10.653 26.238 1.00 97.88 97 SER A CA 1
ATOM 760 C C . SER A 1 97 ? 2.473 -11.153 24.806 1.00 97.88 97 SER A C 1
ATOM 762 O O . SER A 1 97 ? 1.650 -10.884 23.932 1.00 97.88 97 SER A O 1
ATOM 764 N N . SER A 1 98 ? 3.497 -11.976 24.558 1.00 97.50 98 SER A N 1
ATOM 765 C CA . SER A 1 98 ? 3.679 -12.617 23.253 1.00 97.50 98 SER A CA 1
ATOM 766 C C . SER A 1 98 ? 2.507 -13.512 22.861 1.00 97.50 98 SER A C 1
ATOM 768 O O . SER A 1 98 ? 2.224 -13.633 21.675 1.00 97.50 98 SER A O 1
ATOM 770 N N . SER A 1 99 ? 1.738 -14.057 23.799 1.00 98.56 99 SER A N 1
ATOM 771 C CA . SER A 1 99 ? 0.545 -14.860 23.492 1.00 98.56 99 SER A CA 1
ATOM 772 C C . SER A 1 99 ? -0.635 -14.047 22.946 1.00 98.56 99 SER A C 1
ATOM 774 O O . SER A 1 99 ? -1.659 -14.623 22.577 1.00 98.56 99 SER A O 1
ATOM 776 N N . ILE A 1 100 ? -0.499 -12.725 22.848 1.00 98.69 100 ILE A N 1
ATOM 777 C CA . ILE A 1 100 ? -1.413 -11.847 22.122 1.00 98.69 100 ILE A CA 1
ATOM 778 C C . ILE A 1 100 ? -0.865 -11.629 20.707 1.00 98.69 100 ILE A C 1
ATOM 780 O O . ILE A 1 100 ? 0.310 -11.305 20.542 1.00 98.69 100 ILE A O 1
ATOM 784 N N . LEU A 1 101 ? -1.707 -11.788 19.686 1.00 98.69 101 LEU A N 1
ATOM 785 C CA . LEU A 1 101 ? -1.447 -11.310 18.329 1.00 98.69 101 LEU A CA 1
ATOM 786 C C . LEU A 1 101 ? -2.202 -10.003 18.105 1.00 98.69 101 LEU A C 1
ATOM 788 O O . LEU A 1 101 ? -3.432 -10.004 18.130 1.00 98.69 101 LEU A O 1
ATOM 792 N N . TYR A 1 102 ? -1.485 -8.929 17.790 1.00 98.19 102 TYR A N 1
ATOM 793 C CA . TYR A 1 102 ? -2.079 -7.775 17.129 1.00 98.19 102 TYR A CA 1
ATOM 794 C C . TYR A 1 102 ? -1.984 -7.946 15.609 1.00 98.19 102 TYR A C 1
ATOM 796 O O . TYR A 1 102 ? -0.890 -7.973 15.034 1.00 98.19 102 TYR A O 1
ATOM 804 N N . TYR A 1 103 ? -3.139 -8.092 14.959 1.00 97.31 103 TYR A N 1
ATOM 805 C CA . TYR A 1 103 ? -3.269 -8.130 13.507 1.00 97.31 103 TYR A CA 1
ATOM 806 C C . TYR A 1 103 ? -3.826 -6.795 13.016 1.00 97.31 103 TYR A C 1
ATOM 808 O O . TYR A 1 103 ? -4.998 -6.497 13.239 1.00 97.31 103 TYR A O 1
ATOM 816 N N . GLN A 1 104 ? -3.011 -6.043 12.279 1.00 94.12 104 GLN A N 1
ATOM 817 C CA . GLN A 1 104 ? -3.450 -4.853 11.559 1.00 94.12 104 GLN A CA 1
ATOM 818 C C . GLN A 1 104 ? -3.428 -5.134 10.058 1.00 94.12 104 GLN A C 1
ATOM 820 O O . GLN A 1 104 ? -2.387 -5.473 9.489 1.00 94.12 104 GLN A O 1
ATOM 825 N N . GLY A 1 105 ? -4.588 -5.015 9.417 1.00 91.31 105 GLY A N 1
ATOM 826 C CA . GLY A 1 105 ? -4.681 -5.032 7.963 1.00 91.31 105 GLY A CA 1
ATOM 827 C C . GLY A 1 105 ? -4.394 -3.663 7.339 1.00 91.31 105 GLY A C 1
ATOM 828 O O . GLY A 1 105 ? -3.739 -2.803 7.914 1.00 91.31 105 GLY A O 1
ATOM 829 N N . PHE A 1 106 ? -4.902 -3.472 6.125 1.00 88.31 106 PHE A N 1
ATOM 830 C CA . PHE A 1 106 ? -4.658 -2.288 5.298 1.00 88.31 106 PHE A CA 1
ATOM 831 C C . PHE A 1 106 ? -5.952 -1.547 4.911 1.00 88.31 106 PHE A C 1
ATOM 833 O O . PHE A 1 106 ? -5.943 -0.721 3.998 1.00 88.31 106 PHE A O 1
ATOM 840 N N . GLY A 1 107 ? -7.067 -1.883 5.571 1.00 85.31 107 GLY A N 1
ATOM 841 C CA . GLY A 1 107 ? -8.405 -1.339 5.323 1.00 85.31 107 GLY A CA 1
ATOM 842 C C . GLY A 1 107 ? -8.612 0.088 5.837 1.00 85.31 107 GLY A C 1
ATOM 843 O O . GLY A 1 107 ? -9.427 0.807 5.263 1.00 85.31 107 GLY A O 1
ATOM 844 N N . ALA A 1 108 ? -7.842 0.506 6.845 1.00 83.94 108 ALA A N 1
ATOM 845 C CA . ALA A 1 108 ? -7.628 1.899 7.216 1.00 83.94 108 ALA A CA 1
ATOM 846 C C . ALA A 1 108 ? -6.118 2.130 7.368 1.00 83.94 108 ALA A C 1
ATOM 848 O O . ALA A 1 108 ? -5.409 1.306 7.946 1.00 83.94 108 ALA A O 1
ATOM 849 N N . ARG A 1 109 ? -5.614 3.219 6.777 1.00 86.06 109 ARG A N 1
ATOM 850 C CA . ARG A 1 109 ? -4.172 3.520 6.697 1.00 86.06 109 ARG A CA 1
ATOM 851 C C . ARG A 1 109 ? -3.834 4.940 7.147 1.00 86.06 109 ARG A C 1
ATOM 853 O O . ARG A 1 109 ? -2.958 5.598 6.593 1.00 86.06 109 ARG A O 1
ATOM 860 N N . THR A 1 110 ? -4.616 5.453 8.080 1.00 94.50 110 THR A N 1
ATOM 861 C CA . THR A 1 110 ? -4.471 6.817 8.574 1.00 94.50 110 THR A CA 1
ATOM 862 C C . THR A 1 110 ? -3.384 6.893 9.648 1.00 94.50 110 THR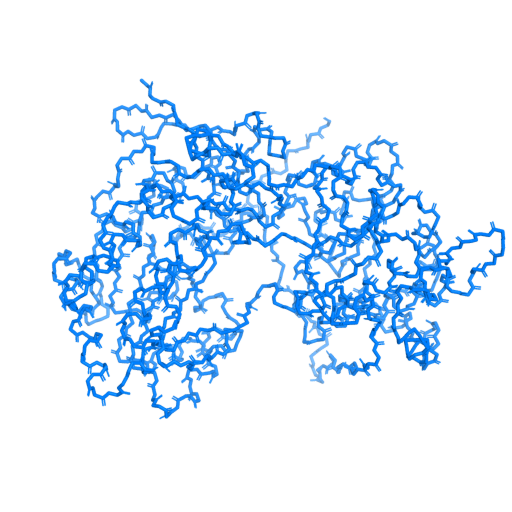 A C 1
ATOM 864 O O . THR A 1 110 ? -2.939 5.861 10.158 1.00 94.50 110 THR A O 1
ATOM 867 N N . ALA A 1 111 ? -2.909 8.096 9.961 1.00 96.25 111 ALA A N 1
ATOM 868 C CA . ALA A 1 111 ? -1.789 8.315 10.867 1.00 96.25 111 ALA A CA 1
ATOM 869 C C . ALA A 1 111 ? -2.079 7.766 12.270 1.00 96.25 111 ALA A C 1
ATOM 871 O O . ALA A 1 111 ? -1.253 7.029 12.802 1.00 96.25 111 ALA A O 1
ATOM 872 N N . LEU A 1 112 ? -3.260 8.004 12.847 1.00 96.44 112 LEU A N 1
ATOM 873 C CA . LEU A 1 112 ? -3.552 7.548 14.215 1.00 96.44 112 LEU A CA 1
ATOM 874 C C . LEU A 1 112 ? -3.584 6.025 14.375 1.00 96.44 112 LEU A C 1
ATOM 876 O O . LEU A 1 112 ? -3.461 5.550 15.499 1.00 96.44 112 LEU A O 1
ATOM 880 N N . GLN A 1 113 ? -3.633 5.243 13.293 1.00 93.44 113 GLN A N 1
ATOM 881 C CA . GLN A 1 113 ? -3.463 3.783 13.358 1.00 93.44 113 GLN A CA 1
ATOM 882 C C . GLN A 1 113 ? -2.103 3.370 13.949 1.00 93.44 113 GLN A C 1
ATOM 884 O O . GLN A 1 113 ? -1.956 2.282 14.502 1.00 93.44 113 GLN A O 1
ATOM 889 N N . VAL A 1 114 ? -1.103 4.251 13.883 1.00 94.00 114 VAL A N 1
ATOM 890 C CA . VAL A 1 114 ? 0.195 4.086 14.555 1.00 94.00 114 VAL A CA 1
ATOM 891 C C . VAL A 1 114 ? 0.038 4.013 16.080 1.00 94.00 114 VAL A C 1
ATOM 893 O O . VAL A 1 114 ? 0.754 3.264 16.745 1.00 94.00 114 VAL A O 1
ATOM 896 N N . MET A 1 115 ? -0.944 4.714 16.653 1.00 96.56 115 MET A N 1
ATOM 897 C CA . MET A 1 115 ? -1.200 4.713 18.099 1.00 96.56 115 MET A CA 1
ATOM 898 C C . MET A 1 115 ? -1.662 3.348 18.617 1.00 96.56 115 MET A C 1
ATOM 900 O O . MET A 1 115 ? -1.450 3.033 19.788 1.00 96.56 115 MET A O 1
ATOM 904 N N . ASN A 1 116 ? -2.210 2.495 17.752 1.00 95.69 116 ASN A N 1
ATOM 905 C CA . ASN A 1 116 ? -2.540 1.122 18.119 1.00 95.69 116 ASN A CA 1
ATOM 906 C C . ASN A 1 116 ? -1.271 0.350 18.513 1.00 95.69 116 ASN A C 1
ATOM 908 O O . ASN A 1 116 ? -1.273 -0.406 19.480 1.00 95.69 116 ASN A O 1
ATOM 912 N N . ARG A 1 117 ? -0.150 0.576 17.812 1.00 95.19 117 ARG A N 1
ATOM 913 C CA . ARG A 1 117 ? 1.141 -0.043 18.156 1.00 95.19 117 ARG A CA 1
ATOM 914 C C . ARG A 1 117 ? 1.668 0.466 19.488 1.00 95.19 117 ARG A C 1
ATOM 916 O O . ARG A 1 117 ? 2.119 -0.346 20.288 1.00 95.19 117 ARG A O 1
ATOM 923 N N . ARG A 1 118 ? 1.512 1.766 19.769 1.00 97.38 118 ARG A N 1
ATOM 924 C CA . ARG A 1 118 ? 1.826 2.349 21.083 1.00 97.38 118 ARG A CA 1
ATOM 925 C C . ARG A 1 118 ? 1.110 1.614 22.211 1.00 97.38 118 ARG A C 1
ATOM 927 O O . ARG A 1 118 ? 1.759 1.208 23.169 1.00 97.38 118 ARG A O 1
ATOM 934 N N . PHE A 1 119 ? -0.196 1.384 22.074 1.00 98.44 119 PHE A N 1
ATOM 935 C CA . PHE A 1 119 ? -0.975 0.626 23.057 1.00 98.44 119 PHE A CA 1
ATOM 936 C C . PHE A 1 119 ? -0.372 -0.762 23.325 1.00 98.44 119 PHE A C 1
ATOM 938 O O . PHE A 1 119 ? -0.185 -1.146 24.477 1.00 98.44 119 PHE A O 1
ATOM 945 N N . PHE A 1 120 ? -0.016 -1.510 22.279 1.00 97.81 120 PHE A N 1
ATOM 946 C CA . PHE A 1 120 ? 0.560 -2.846 22.452 1.00 97.81 120 PHE A CA 1
ATOM 947 C C . PHE A 1 120 ? 2.010 -2.841 22.950 1.00 97.81 120 PHE A C 1
ATOM 949 O O . PHE A 1 120 ? 2.399 -3.765 23.665 1.00 97.81 120 PHE A O 1
ATOM 956 N N . ASN A 1 121 ? 2.801 -1.819 22.624 1.00 97.75 121 ASN A N 1
ATOM 957 C CA . ASN A 1 121 ? 4.146 -1.648 23.175 1.00 97.75 121 ASN A CA 1
ATOM 958 C C . ASN A 1 121 ? 4.089 -1.344 24.679 1.00 97.75 121 ASN A C 1
ATOM 960 O O . ASN A 1 121 ? 4.847 -1.935 25.440 1.00 97.75 121 ASN A O 1
ATOM 964 N N . LEU A 1 122 ? 3.120 -0.538 25.129 1.00 97.38 122 LEU A N 1
ATOM 965 C CA . LEU A 1 122 ? 2.878 -0.257 26.553 1.00 97.38 122 LEU A CA 1
ATOM 966 C C . LEU A 1 122 ? 2.475 -1.502 27.366 1.00 97.38 122 LEU A C 1
ATOM 968 O O . LEU A 1 122 ? 2.688 -1.540 28.573 1.00 97.38 122 LEU A O 1
ATOM 972 N N . LEU A 1 123 ? 1.964 -2.551 26.712 1.00 96.75 123 LEU A N 1
ATOM 973 C CA . LEU A 1 123 ? 1.708 -3.864 27.323 1.00 96.75 123 LEU A CA 1
ATOM 974 C C . LEU A 1 123 ? 2.966 -4.753 27.440 1.00 96.75 123 LEU A C 1
ATOM 976 O O . LEU A 1 123 ? 2.850 -5.946 27.731 1.00 96.75 123 LEU A O 1
ATOM 980 N N . GLY A 1 124 ? 4.159 -4.209 27.176 1.00 95.06 124 GLY A N 1
ATOM 981 C CA . GLY A 1 124 ? 5.422 -4.953 27.096 1.00 95.06 124 GLY A CA 1
ATOM 982 C C . GLY A 1 124 ? 5.680 -5.582 25.720 1.00 95.06 124 GLY A C 1
ATOM 983 O O . GLY A 1 124 ? 6.502 -6.491 25.590 1.00 95.06 124 GLY A O 1
ATOM 984 N N . GLY A 1 125 ? 4.960 -5.134 24.686 1.00 97.06 125 GLY A N 1
ATOM 985 C CA . GLY A 1 125 ? 5.034 -5.660 23.321 1.00 97.06 125 GLY A CA 1
ATOM 986 C C . GLY A 1 125 ? 4.269 -6.973 23.142 1.00 97.06 125 GLY A C 1
ATOM 987 O O . GLY A 1 125 ? 4.299 -7.872 23.981 1.00 97.06 125 GLY A O 1
ATOM 988 N N . VAL A 1 126 ? 3.594 -7.139 22.006 1.00 98.06 126 VAL A N 1
ATOM 989 C CA . VAL A 1 126 ? 2.824 -8.355 21.672 1.00 98.06 126 VAL A CA 1
ATOM 990 C C . VAL A 1 126 ? 3.334 -8.984 20.381 1.00 98.06 126 VAL A C 1
ATOM 992 O O . VAL A 1 126 ? 4.190 -8.426 19.697 1.00 98.06 126 VAL A O 1
ATOM 995 N N . THR A 1 127 ? 2.835 -10.168 20.023 1.00 98.38 127 THR A N 1
ATOM 996 C CA . THR A 1 127 ? 3.131 -10.704 18.691 1.00 98.38 127 THR A CA 1
ATOM 997 C C . THR A 1 127 ? 2.511 -9.811 17.631 1.00 98.38 127 THR A C 1
ATOM 999 O O . THR A 1 127 ? 1.317 -9.529 17.672 1.00 98.38 127 THR A O 1
ATOM 1002 N N . THR A 1 128 ? 3.302 -9.415 16.643 1.00 97.06 128 THR A N 1
ATOM 1003 C CA . THR A 1 128 ? 2.827 -8.664 15.476 1.00 97.06 128 THR A CA 1
ATOM 1004 C C . THR A 1 128 ? 3.103 -9.439 14.195 1.00 97.06 128 THR A C 1
ATOM 1006 O O . THR A 1 128 ? 3.758 -10.486 14.191 1.00 97.06 128 THR A O 1
ATOM 1009 N N . THR A 1 129 ? 2.570 -8.965 13.075 1.00 95.94 129 THR A N 1
ATOM 1010 C CA . THR A 1 129 ? 2.843 -9.580 11.777 1.00 95.94 129 THR A CA 1
ATOM 1011 C C . THR A 1 129 ? 3.997 -8.898 11.048 1.00 95.94 129 THR A C 1
ATOM 1013 O O . THR A 1 129 ? 4.142 -7.682 11.132 1.00 95.94 129 THR A O 1
ATOM 1016 N N . TYR A 1 130 ? 4.763 -9.655 10.258 1.00 93.81 130 TYR A N 1
ATOM 1017 C CA . TYR A 1 130 ? 5.708 -9.104 9.279 1.00 93.81 130 TYR A CA 1
ATOM 1018 C C . TYR A 1 130 ? 5.376 -9.546 7.851 1.00 93.81 130 TYR A C 1
ATOM 1020 O O . TYR A 1 130 ? 4.670 -10.535 7.622 1.00 93.81 130 TYR A O 1
ATOM 1028 N N . GLY A 1 131 ? 5.919 -8.807 6.882 1.00 90.12 131 GLY A N 1
ATOM 1029 C CA . GLY A 1 131 ? 5.568 -8.956 5.475 1.00 90.12 131 GLY A CA 1
ATOM 1030 C C . GLY A 1 131 ? 4.139 -8.491 5.190 1.00 90.12 131 GLY A C 1
ATOM 1031 O O . GLY A 1 131 ? 3.377 -8.147 6.091 1.00 90.12 131 GLY A O 1
ATOM 1032 N N . THR A 1 132 ? 3.759 -8.472 3.915 1.00 89.62 132 THR A N 1
ATOM 1033 C CA . THR A 1 132 ? 2.415 -8.050 3.503 1.00 89.62 132 THR A CA 1
ATOM 1034 C C . THR A 1 132 ? 1.876 -8.972 2.425 1.00 89.62 132 THR A C 1
ATOM 1036 O O . THR A 1 132 ? 2.628 -9.526 1.623 1.00 89.62 132 THR A O 1
ATOM 1039 N N . VAL A 1 133 ? 0.552 -9.112 2.365 1.00 88.56 133 VAL A N 1
ATOM 1040 C CA . VAL A 1 133 ? -0.116 -9.845 1.280 1.00 88.56 133 VAL A CA 1
ATOM 1041 C C . VAL A 1 133 ? -0.088 -9.089 -0.050 1.00 88.56 133 VAL A C 1
ATOM 1043 O O . VAL A 1 133 ? -0.565 -9.626 -1.043 1.00 88.56 133 VAL A O 1
ATOM 1046 N N . CYS A 1 134 ? 0.391 -7.840 -0.090 1.00 86.81 134 CYS A N 1
ATOM 1047 C CA . CYS A 1 134 ? 0.212 -6.949 -1.234 1.00 86.81 134 CYS A CA 1
ATOM 1048 C C . CYS A 1 134 ? 1.530 -6.512 -1.881 1.00 86.81 134 CYS A C 1
ATOM 1050 O O . CYS A 1 134 ? 1.770 -6.881 -3.026 1.00 86.81 134 CYS A O 1
ATOM 1052 N N . GLY A 1 135 ? 2.341 -5.712 -1.176 1.00 88.62 135 GLY A N 1
ATOM 1053 C CA . GLY A 1 135 ? 3.443 -4.936 -1.763 1.00 88.62 135 GLY A CA 1
ATOM 1054 C C . GLY A 1 135 ? 4.857 -5.312 -1.304 1.00 88.62 135 GLY A C 1
ATOM 1055 O O . GLY A 1 135 ? 5.821 -4.729 -1.792 1.00 88.62 135 GLY A O 1
ATOM 1056 N N . GLY A 1 136 ? 5.005 -6.251 -0.364 1.00 90.12 136 GLY A N 1
ATOM 1057 C CA . GLY A 1 136 ? 6.292 -6.490 0.305 1.00 90.12 136 GLY A CA 1
ATOM 1058 C C . GLY A 1 136 ? 7.402 -6.999 -0.619 1.00 90.12 136 GLY A C 1
ATOM 1059 O O . GLY A 1 136 ? 8.557 -6.643 -0.436 1.00 90.12 136 GLY A O 1
ATOM 1060 N N . ILE A 1 137 ? 7.064 -7.786 -1.646 1.00 92.50 137 ILE A N 1
ATOM 1061 C CA . ILE A 1 137 ? 8.062 -8.373 -2.555 1.00 92.50 137 ILE A CA 1
ATOM 1062 C C . ILE A 1 137 ? 8.765 -7.296 -3.384 1.00 92.50 137 ILE A C 1
ATOM 1064 O O . ILE A 1 137 ? 9.990 -7.283 -3.466 1.00 92.50 137 ILE A O 1
ATOM 1068 N N . GLY A 1 138 ? 7.988 -6.412 -4.009 1.00 92.81 138 GLY A N 1
ATOM 1069 C CA . GLY A 1 138 ? 8.537 -5.315 -4.806 1.00 92.81 138 GLY A CA 1
ATOM 1070 C C . GLY A 1 138 ? 9.277 -4.294 -3.952 1.00 92.81 138 GLY A C 1
ATOM 1071 O O . GLY A 1 138 ? 10.308 -3.800 -4.381 1.00 92.81 138 GLY A O 1
ATOM 1072 N N . HIS A 1 139 ? 8.809 -4.049 -2.723 1.00 92.12 139 HIS A N 1
ATOM 1073 C CA . HIS A 1 139 ? 9.521 -3.209 -1.759 1.00 92.12 139 HIS A CA 1
ATOM 1074 C C . HIS A 1 139 ? 10.938 -3.727 -1.507 1.00 92.12 139 HIS A C 1
ATOM 1076 O O . HIS A 1 139 ? 11.902 -3.022 -1.777 1.00 92.12 139 HIS A O 1
ATOM 1082 N N . THR A 1 140 ? 11.070 -4.981 -1.067 1.00 92.94 140 THR A N 1
ATOM 1083 C CA . THR A 1 140 ? 12.379 -5.575 -0.760 1.00 92.94 140 THR A CA 1
ATOM 1084 C C . THR A 1 140 ? 13.272 -5.693 -1.997 1.00 92.94 140 THR A C 1
ATOM 1086 O O . THR A 1 140 ? 14.486 -5.557 -1.891 1.00 92.94 140 THR A O 1
ATOM 1089 N N . ALA A 1 141 ? 12.697 -5.938 -3.179 1.00 95.44 141 ALA A N 1
ATOM 1090 C CA . ALA A 1 141 ? 13.463 -5.977 -4.423 1.00 95.44 141 ALA A CA 1
ATOM 1091 C C . ALA A 1 141 ? 14.044 -4.600 -4.787 1.00 95.44 141 ALA A C 1
ATOM 1093 O O . ALA A 1 141 ? 15.241 -4.502 -5.032 1.00 95.44 141 ALA A O 1
ATOM 1094 N N . MET A 1 142 ? 13.229 -3.542 -4.741 1.00 95.50 142 MET A N 1
ATOM 1095 C CA . MET A 1 142 ? 13.689 -2.184 -5.038 1.00 95.50 142 MET A CA 1
ATOM 1096 C C . MET A 1 142 ? 14.646 -1.650 -3.962 1.00 95.50 142 MET A C 1
ATOM 1098 O O . MET A 1 142 ? 15.574 -0.921 -4.286 1.00 95.50 142 MET A O 1
ATOM 1102 N N . GLU A 1 143 ? 14.491 -2.032 -2.691 1.00 95.19 143 GLU A N 1
ATOM 1103 C CA . GLU A 1 143 ? 15.499 -1.747 -1.656 1.00 95.19 143 GLU A CA 1
ATOM 1104 C C . GLU A 1 143 ? 16.831 -2.447 -1.933 1.00 95.19 143 GLU A C 1
ATOM 1106 O O . GLU A 1 143 ? 17.882 -1.850 -1.722 1.00 95.19 143 GLU A O 1
ATOM 1111 N N . ALA A 1 144 ? 16.816 -3.685 -2.430 1.00 96.62 144 ALA A N 1
ATOM 1112 C CA . ALA A 1 144 ? 18.049 -4.379 -2.789 1.00 96.62 144 ALA A CA 1
ATOM 1113 C C . ALA A 1 144 ? 18.774 -3.702 -3.963 1.00 96.62 144 ALA A C 1
ATOM 1115 O O . ALA A 1 144 ? 20.000 -3.701 -3.984 1.00 96.62 144 ALA A O 1
ATOM 1116 N N . ASP A 1 145 ? 18.031 -3.129 -4.913 1.00 97.44 145 ASP A N 1
ATOM 1117 C CA . ASP A 1 145 ? 18.600 -2.559 -6.138 1.00 97.44 145 ASP A CA 1
ATOM 1118 C C . ASP A 1 145 ? 18.946 -1.070 -5.998 1.00 97.44 145 ASP A C 1
ATOM 1120 O O . ASP A 1 145 ? 20.033 -0.641 -6.379 1.00 97.44 145 ASP A O 1
ATOM 1124 N N . PHE A 1 146 ? 18.042 -0.278 -5.421 1.00 96.88 146 PHE A N 1
ATOM 1125 C CA . PHE A 1 146 ? 18.158 1.177 -5.284 1.00 96.88 146 PHE A CA 1
ATOM 1126 C C . PHE A 1 146 ? 18.453 1.647 -3.854 1.00 96.88 146 PHE A C 1
ATOM 1128 O O . PHE A 1 146 ? 18.776 2.820 -3.640 1.00 96.88 146 PHE A O 1
ATOM 1135 N N . GLY A 1 147 ? 18.291 0.771 -2.860 1.00 95.50 147 GLY A N 1
ATOM 1136 C CA . GLY A 1 147 ? 18.380 1.104 -1.436 1.00 95.50 147 GLY A CA 1
ATOM 1137 C C . GLY A 1 147 ? 17.115 1.700 -0.835 1.00 95.50 147 GLY A C 1
ATOM 1138 O O . GLY A 1 147 ? 17.021 1.840 0.378 1.00 95.50 147 GLY A O 1
ATOM 1139 N N . ALA A 1 148 ? 16.147 2.064 -1.674 1.00 92.50 148 ALA A N 1
ATOM 1140 C CA . ALA A 1 148 ? 14.856 2.582 -1.258 1.00 92.50 148 ALA A CA 1
ATOM 1141 C C . ALA A 1 148 ? 13.832 2.440 -2.378 1.00 92.50 148 ALA A C 1
ATOM 1143 O O . ALA A 1 148 ? 14.162 2.509 -3.563 1.00 92.50 148 ALA A O 1
ATOM 1144 N N . LYS A 1 149 ? 12.560 2.333 -1.998 1.00 92.62 149 LYS A N 1
ATOM 1145 C CA . LYS A 1 149 ? 11.450 2.399 -2.943 1.00 92.62 149 LYS A CA 1
ATOM 1146 C C . LYS A 1 149 ? 11.014 3.850 -3.148 1.00 92.62 149 LYS A C 1
ATOM 1148 O O . LYS A 1 149 ? 10.214 4.378 -2.379 1.00 92.62 149 LYS A O 1
ATOM 1153 N N . LEU A 1 150 ? 11.513 4.481 -4.207 1.00 92.06 150 LEU A N 1
ATOM 1154 C CA . LEU A 1 150 ? 11.075 5.807 -4.650 1.00 92.06 150 LEU A CA 1
ATOM 1155 C C . LEU A 1 150 ? 10.314 5.682 -5.973 1.00 92.06 150 LEU A C 1
ATOM 1157 O O . LEU A 1 150 ? 10.671 4.869 -6.818 1.00 92.06 150 LEU A O 1
ATOM 1161 N N . SER A 1 151 ? 9.263 6.483 -6.151 1.00 93.19 151 SER A N 1
ATOM 1162 C CA . SER A 1 151 ? 8.490 6.544 -7.397 1.00 93.19 151 SER A CA 1
ATOM 1163 C C . SER A 1 151 ? 8.428 7.973 -7.912 1.00 93.19 151 SER A C 1
ATOM 1165 O O . SER A 1 151 ? 8.441 8.923 -7.126 1.00 93.19 151 SER A O 1
ATOM 1167 N N . HIS A 1 152 ? 8.321 8.118 -9.230 1.00 94.81 152 HIS A N 1
ATOM 1168 C CA . HIS A 1 152 ? 8.098 9.417 -9.854 1.00 94.81 152 HIS A CA 1
ATOM 1169 C C . HIS A 1 152 ? 6.728 9.973 -9.463 1.00 94.81 152 HIS A C 1
ATOM 1171 O O . HIS A 1 152 ? 5.757 9.222 -9.308 1.00 94.81 152 HIS A O 1
ATOM 1177 N N . ASP A 1 153 ? 6.638 11.299 -9.345 1.00 95.19 153 ASP A N 1
ATOM 1178 C CA . ASP A 1 153 ? 5.352 11.988 -9.276 1.00 95.19 153 ASP A CA 1
ATOM 1179 C C . ASP A 1 153 ? 4.477 11.539 -10.458 1.00 95.19 153 ASP A C 1
ATOM 1181 O O . ASP A 1 153 ? 4.962 11.527 -11.591 1.00 95.19 153 ASP A O 1
ATOM 1185 N N . PRO A 1 154 ? 3.191 11.191 -10.263 1.00 95.38 154 PRO A N 1
ATOM 1186 C CA . PRO A 1 154 ? 2.360 10.736 -11.373 1.00 95.38 154 PRO A CA 1
ATOM 1187 C C . PRO A 1 154 ? 2.297 11.717 -12.548 1.00 95.38 154 PRO A C 1
ATOM 1189 O O . PRO A 1 154 ? 2.070 11.286 -13.678 1.00 95.38 154 PRO A O 1
ATOM 1192 N N . LEU A 1 155 ? 2.473 13.022 -12.303 1.00 95.44 155 LEU A N 1
ATOM 1193 C CA . LEU A 1 155 ? 2.510 14.040 -13.354 1.00 95.44 155 LEU A CA 1
ATOM 1194 C C . LEU A 1 155 ? 3.823 14.052 -14.144 1.00 95.44 155 LEU A C 1
ATOM 1196 O O . LEU A 1 155 ? 3.808 14.522 -15.276 1.00 95.44 155 LEU A O 1
ATOM 1200 N N . ASP A 1 156 ? 4.922 13.520 -13.612 1.00 96.31 156 ASP A N 1
ATOM 1201 C CA . ASP A 1 156 ? 6.211 13.468 -14.313 1.00 96.31 156 ASP A CA 1
ATOM 1202 C C . ASP A 1 156 ? 6.169 12.524 -15.528 1.00 96.31 156 ASP A C 1
ATOM 1204 O O . ASP A 1 156 ? 6.807 12.770 -16.549 1.00 96.31 156 ASP A O 1
ATOM 1208 N N . HIS A 1 157 ? 5.283 11.521 -15.504 1.00 96.00 157 HIS A N 1
ATOM 1209 C CA . HIS A 1 157 ? 4.993 10.677 -16.669 1.00 96.00 157 HIS A CA 1
ATOM 1210 C C . HIS A 1 157 ? 4.439 11.460 -17.876 1.00 96.00 157 HIS A C 1
ATOM 1212 O O . HIS A 1 157 ? 4.357 10.912 -18.973 1.00 96.00 157 HIS A O 1
ATOM 1218 N N . LEU A 1 158 ? 4.063 12.739 -17.715 1.00 96.19 158 LEU A N 1
ATOM 1219 C CA . LEU A 1 158 ? 3.729 13.625 -18.836 1.00 96.19 158 LEU A CA 1
ATOM 1220 C C . LEU A 1 158 ? 4.917 13.908 -19.767 1.00 96.19 158 LEU A C 1
ATOM 1222 O O . LEU A 1 158 ? 4.678 14.358 -20.890 1.00 96.19 158 LEU A O 1
ATOM 1226 N N . HIS A 1 159 ? 6.146 13.665 -19.309 1.00 97.00 159 HIS A N 1
ATOM 1227 C CA . HIS A 1 159 ? 7.387 13.881 -20.054 1.00 97.00 159 HIS A CA 1
ATOM 1228 C C . HIS A 1 159 ? 7.947 12.597 -20.687 1.00 97.00 159 HIS A C 1
ATOM 1230 O O . HIS A 1 159 ? 8.980 12.648 -21.342 1.00 97.00 159 HIS A O 1
ATOM 1236 N N . SER A 1 160 ? 7.274 11.451 -20.521 1.00 97.69 160 SER A N 1
ATOM 1237 C CA . SER A 1 160 ? 7.692 10.190 -21.140 1.00 97.69 160 SER A CA 1
ATOM 1238 C C . SER A 1 160 ? 7.412 10.158 -22.647 1.00 97.69 160 SER A C 1
ATOM 1240 O O . SER A 1 160 ? 6.338 10.560 -23.111 1.00 97.69 160 SER A O 1
ATOM 1242 N N . ASN A 1 161 ? 8.324 9.540 -23.389 1.00 97.50 161 ASN A N 1
ATOM 1243 C CA . ASN A 1 161 ? 8.209 9.261 -24.823 1.00 97.50 161 ASN A CA 1
ATOM 1244 C C . ASN A 1 161 ? 7.825 7.802 -25.122 1.00 97.50 161 ASN A C 1
ATOM 1246 O O . ASN A 1 161 ? 7.361 7.500 -26.218 1.00 97.50 161 ASN A O 1
ATOM 1250 N N . HIS A 1 162 ? 7.912 6.914 -24.130 1.00 98.12 162 HIS A N 1
ATOM 1251 C CA . HIS A 1 162 ? 7.256 5.606 -24.120 1.00 98.12 162 HIS A CA 1
ATOM 1252 C C . HIS A 1 162 ? 6.935 5.221 -22.672 1.00 98.12 162 HIS A C 1
ATOM 1254 O O . HIS A 1 162 ? 7.722 5.470 -21.759 1.00 98.12 162 HIS A O 1
ATOM 1260 N N . ILE A 1 163 ? 5.761 4.634 -22.443 1.00 98.69 163 ILE A N 1
ATOM 1261 C CA . ILE A 1 163 ? 5.337 4.166 -21.121 1.00 98.69 163 ILE A CA 1
ATOM 1262 C C . ILE A 1 163 ? 5.031 2.671 -21.175 1.00 98.69 163 ILE A C 1
ATOM 1264 O O . ILE A 1 163 ? 4.158 2.236 -21.930 1.00 98.69 163 ILE A O 1
ATOM 1268 N N . ILE A 1 164 ? 5.689 1.888 -20.322 1.00 98.81 164 ILE A N 1
ATOM 1269 C CA . ILE A 1 164 ? 5.370 0.477 -20.094 1.00 98.81 164 ILE A CA 1
ATOM 1270 C C . ILE A 1 164 ? 4.586 0.349 -18.791 1.00 98.81 164 ILE A C 1
ATOM 1272 O O . ILE A 1 164 ? 5.090 0.632 -17.710 1.00 98.81 164 ILE A O 1
ATOM 1276 N N . VAL A 1 165 ? 3.356 -0.144 -18.868 1.00 98.62 165 VAL A N 1
ATOM 1277 C CA . VAL A 1 165 ? 2.541 -0.519 -17.710 1.00 98.62 165 VAL A CA 1
ATOM 1278 C C . VAL A 1 165 ? 2.645 -2.033 -17.518 1.00 98.62 165 VAL A C 1
ATOM 1280 O O . VAL A 1 165 ? 2.089 -2.801 -18.305 1.00 98.62 165 VAL A O 1
ATOM 1283 N N . TRP A 1 166 ? 3.347 -2.480 -16.475 1.00 98.38 166 TRP A N 1
ATOM 1284 C CA . TRP A 1 166 ? 3.693 -3.895 -16.283 1.00 98.38 166 TRP A CA 1
ATOM 1285 C C . TRP A 1 166 ? 2.980 -4.504 -15.070 1.00 98.38 166 TRP A C 1
ATOM 1287 O O . TRP A 1 166 ? 3.225 -4.130 -13.922 1.00 98.38 166 TRP A O 1
ATOM 1297 N N . GLY A 1 167 ? 2.076 -5.457 -15.314 1.00 96.12 167 GLY A N 1
ATOM 1298 C CA . GLY A 1 167 ? 1.320 -6.162 -14.273 1.00 96.12 167 GLY A CA 1
ATOM 1299 C C . GLY A 1 167 ? 0.398 -5.246 -13.460 1.00 96.12 167 GLY A C 1
ATOM 1300 O O . GLY A 1 167 ? 0.189 -5.475 -12.262 1.00 96.12 167 GLY A O 1
ATOM 1301 N N . ARG A 1 168 ? -0.113 -4.175 -14.086 1.00 95.12 168 ARG A N 1
ATOM 1302 C CA . ARG A 1 168 ? -0.953 -3.133 -13.469 1.00 95.12 168 ARG A CA 1
ATOM 1303 C C . ARG A 1 168 ? -2.190 -2.849 -14.325 1.00 95.12 168 ARG A C 1
ATOM 1305 O O . ARG A 1 168 ? -2.120 -2.802 -15.549 1.00 95.12 168 ARG A O 1
ATOM 1312 N N . ASN A 1 169 ? -3.315 -2.546 -13.672 1.00 95.25 169 ASN A N 1
ATOM 1313 C CA . ASN A 1 169 ? -4.582 -2.199 -14.327 1.00 95.25 169 ASN A CA 1
ATOM 1314 C C . ASN A 1 169 ? -5.099 -0.806 -13.891 1.00 95.25 169 ASN A C 1
ATOM 1316 O O . ASN A 1 169 ? -6.180 -0.711 -13.302 1.00 95.25 169 ASN A O 1
ATOM 1320 N N . PRO A 1 170 ? -4.360 0.296 -14.155 1.00 95.50 170 PRO A N 1
ATOM 1321 C CA . PRO A 1 170 ? -4.735 1.630 -13.673 1.00 95.50 170 PRO A CA 1
ATOM 1322 C C . PRO A 1 170 ? -6.112 2.109 -14.169 1.00 95.50 170 PRO A C 1
ATOM 1324 O O . PRO A 1 170 ? -6.784 2.843 -13.458 1.00 95.50 170 PRO A O 1
ATOM 1327 N N . ALA A 1 171 ? -6.626 1.632 -15.309 1.00 94.50 171 ALA A N 1
ATOM 1328 C CA . ALA A 1 171 ? -7.984 1.960 -15.760 1.00 94.50 171 ALA A CA 1
ATOM 1329 C C . ALA A 1 171 ? -9.104 1.492 -14.802 1.00 94.50 171 ALA A C 1
ATOM 1331 O O . ALA A 1 171 ? -10.266 1.868 -14.987 1.00 94.50 171 ALA A O 1
ATOM 1332 N N . VAL A 1 172 ? -8.764 0.661 -13.811 1.00 91.50 172 VAL A N 1
ATOM 1333 C CA . VAL A 1 172 ? -9.658 0.157 -12.762 1.00 91.50 172 VAL A CA 1
ATOM 1334 C C . VAL A 1 172 ? -9.132 0.503 -11.373 1.00 91.50 172 VAL A C 1
ATOM 1336 O O . VAL A 1 172 ? -9.869 1.054 -10.562 1.00 91.50 172 VAL A O 1
ATOM 1339 N N . THR A 1 173 ? -7.867 0.184 -11.092 1.00 90.94 173 THR A N 1
ATOM 1340 C CA . THR A 1 173 ? -7.313 0.228 -9.730 1.00 90.94 173 THR A CA 1
ATOM 1341 C C . THR A 1 173 ? -6.650 1.555 -9.384 1.00 90.94 173 THR A C 1
ATOM 1343 O O . THR A 1 173 ? -6.378 1.794 -8.218 1.00 90.94 173 THR A O 1
ATOM 1346 N N . ASP A 1 174 ? -6.364 2.402 -10.375 1.00 93.69 174 ASP A N 1
ATOM 1347 C CA . ASP A 1 174 ? -5.695 3.695 -10.202 1.00 93.69 174 ASP A CA 1
ATOM 1348 C C . ASP A 1 174 ? -6.133 4.667 -11.302 1.00 93.69 174 ASP A C 1
ATOM 1350 O O . ASP A 1 174 ? -5.398 5.053 -12.218 1.00 93.69 174 ASP A O 1
ATOM 1354 N N . ILE A 1 175 ? -7.419 4.991 -11.253 1.00 93.81 175 ILE A N 1
ATOM 1355 C CA . ILE A 1 175 ? -8.102 5.762 -12.290 1.00 93.81 175 ILE A CA 1
ATOM 1356 C C . ILE A 1 175 ? -7.528 7.176 -12.462 1.00 93.81 175 ILE A C 1
ATOM 1358 O O . ILE A 1 175 ? -7.666 7.774 -13.532 1.00 93.81 175 ILE A O 1
ATOM 1362 N N . HIS A 1 176 ? -6.877 7.708 -11.424 1.00 96.12 176 HIS A N 1
ATOM 1363 C CA . HIS A 1 176 ? -6.255 9.024 -11.449 1.00 96.12 176 HIS A CA 1
ATOM 1364 C C . HIS A 1 176 ? -4.946 8.982 -12.231 1.00 96.12 176 HIS A C 1
ATOM 1366 O O . HIS A 1 176 ? -4.779 9.798 -13.143 1.00 96.12 176 HIS A O 1
ATOM 1372 N N . LEU A 1 177 ? -4.094 7.980 -11.983 1.00 96.94 177 LEU A N 1
ATOM 1373 C CA . LEU A 1 177 ? -2.936 7.714 -12.832 1.00 96.94 177 LEU A CA 1
ATOM 1374 C C . LEU A 1 177 ? -3.371 7.461 -14.276 1.00 96.94 177 LEU A C 1
ATOM 1376 O O . LEU A 1 177 ? -2.841 8.077 -15.196 1.00 96.94 177 LEU A O 1
ATOM 1380 N N . TRP A 1 178 ? -4.396 6.632 -14.500 1.00 96.81 178 TRP A N 1
ATOM 1381 C CA . TRP A 1 178 ? -4.871 6.346 -15.857 1.00 96.81 178 TRP A CA 1
ATOM 1382 C C . TRP A 1 178 ? -5.304 7.599 -16.622 1.00 96.81 178 TRP A C 1
ATOM 1384 O O . TRP A 1 178 ? -5.008 7.741 -17.809 1.00 96.81 178 TRP A O 1
ATOM 1394 N N . ARG A 1 179 ? -5.969 8.545 -15.949 1.00 96.25 179 ARG A N 1
ATOM 1395 C CA . ARG A 1 179 ? -6.329 9.841 -16.540 1.00 96.25 179 ARG A CA 1
ATOM 1396 C C . ARG A 1 179 ? -5.096 10.615 -17.005 1.00 96.25 179 ARG A C 1
ATOM 1398 O O . ARG A 1 179 ? -5.171 11.265 -18.047 1.00 96.25 179 ARG A O 1
ATOM 1405 N N . ILE A 1 180 ? -3.996 10.560 -16.255 1.00 96.81 180 ILE A N 1
ATOM 1406 C CA . ILE A 1 180 ? -2.724 11.193 -16.625 1.00 96.81 180 ILE A CA 1
ATOM 1407 C C . ILE A 1 180 ? -2.118 10.475 -17.832 1.00 96.81 180 ILE A C 1
ATOM 1409 O O . ILE A 1 180 ? -1.888 11.120 -18.852 1.00 96.81 180 ILE A O 1
ATOM 1413 N N . LEU A 1 181 ? -1.988 9.147 -17.783 1.00 97.81 181 LEU A N 1
ATOM 1414 C CA . LEU A 1 181 ? -1.433 8.352 -18.885 1.00 97.81 181 LEU A CA 1
ATOM 1415 C C . LEU A 1 181 ? -2.209 8.561 -20.196 1.00 97.81 181 LEU A C 1
ATOM 1417 O O . LEU A 1 181 ? -1.619 8.770 -21.252 1.00 97.81 181 LEU A O 1
ATOM 1421 N N . ARG A 1 182 ? -3.545 8.645 -20.139 1.00 97.44 182 ARG A N 1
ATOM 1422 C CA . ARG A 1 182 ? -4.385 8.959 -21.311 1.00 97.44 182 ARG A CA 1
ATOM 1423 C C . ARG A 1 182 ? -4.111 10.331 -21.924 1.00 97.44 182 ARG A C 1
ATOM 1425 O O . ARG A 1 182 ? -4.378 10.502 -23.113 1.00 97.44 182 ARG A O 1
ATOM 1432 N N . LYS A 1 183 ? -3.639 11.322 -21.158 1.00 96.75 183 LYS A N 1
ATOM 1433 C CA . LYS A 1 183 ? -3.236 12.623 -21.724 1.00 96.75 183 LYS A CA 1
ATOM 1434 C C . LYS A 1 183 ? -1.990 12.470 -22.589 1.00 96.75 183 LYS A C 1
ATOM 1436 O O . LYS A 1 183 ? -1.936 13.074 -23.652 1.00 96.75 183 LYS A O 1
ATOM 1441 N N . VAL A 1 184 ? -1.038 11.659 -22.141 1.00 94.94 184 VAL A N 1
ATOM 1442 C CA . VAL A 1 184 ? 0.241 11.398 -22.818 1.00 94.94 184 VAL A CA 1
ATOM 1443 C C . VAL A 1 184 ? 0.014 10.545 -24.062 1.00 94.94 184 VAL A C 1
ATOM 1445 O O . VAL A 1 184 ? 0.411 10.934 -25.155 1.00 94.94 184 VAL A O 1
ATOM 1448 N N . GLN A 1 185 ? -0.808 9.500 -23.941 1.00 97.38 185 GLN A N 1
ATOM 1449 C CA . GLN A 1 185 ? -1.235 8.675 -25.074 1.00 97.38 185 GLN A CA 1
ATOM 1450 C C . GLN A 1 185 ? -1.887 9.492 -26.197 1.00 97.38 185 GLN A C 1
ATOM 1452 O O . GLN A 1 185 ? -1.572 9.334 -27.371 1.00 97.38 185 GLN A O 1
ATOM 1457 N N . ARG A 1 186 ? -2.782 10.427 -25.848 1.00 97.12 186 ARG A N 1
ATOM 1458 C CA . ARG A 1 186 ? -3.444 11.308 -26.829 1.00 97.12 186 ARG A CA 1
ATOM 1459 C C . ARG A 1 186 ? -2.489 12.283 -27.523 1.00 97.12 186 ARG A C 1
ATOM 1461 O O . ARG A 1 186 ? -2.864 12.827 -28.556 1.00 97.12 186 ARG A O 1
ATOM 1468 N N . LYS A 1 187 ? -1.300 12.520 -26.963 1.00 94.94 187 LYS A N 1
ATOM 1469 C CA . LYS A 1 187 ? -0.238 13.327 -27.580 1.00 94.94 187 LYS A CA 1
ATOM 1470 C C . LYS A 1 187 ? 0.678 12.508 -28.497 1.00 94.94 187 LYS A C 1
ATOM 1472 O O . LYS A 1 187 ? 1.545 13.097 -29.129 1.00 94.94 187 LYS A O 1
ATOM 1477 N N . GLY A 1 188 ? 0.467 11.194 -28.600 1.00 95.50 188 GLY A N 1
ATOM 1478 C CA . GLY A 1 188 ? 1.218 10.306 -29.488 1.00 95.50 188 GLY A CA 1
ATOM 1479 C C . GLY A 1 188 ? 2.247 9.419 -28.788 1.00 95.50 188 GLY A C 1
ATOM 1480 O O . GLY A 1 188 ? 2.818 8.558 -29.449 1.00 95.50 188 GLY A O 1
ATOM 1481 N N . THR A 1 189 ? 2.459 9.572 -27.478 1.00 96.81 189 THR A N 1
ATOM 1482 C CA . THR A 1 189 ? 3.343 8.685 -26.712 1.00 96.81 189 THR A CA 1
ATOM 1483 C C . THR A 1 189 ? 2.729 7.282 -26.614 1.00 96.81 189 THR A C 1
ATOM 1485 O O . THR A 1 189 ? 1.638 7.151 -26.048 1.00 96.81 189 THR A O 1
ATOM 1488 N N . PRO A 1 190 ? 3.396 6.222 -27.101 1.00 97.00 190 PRO A N 1
ATOM 1489 C CA . PRO A 1 190 ? 2.889 4.862 -26.987 1.00 97.00 190 PRO A CA 1
ATOM 1490 C C . PRO A 1 190 ? 2.797 4.407 -25.527 1.00 97.00 190 PRO A C 1
ATOM 1492 O O . PRO A 1 190 ? 3.710 4.613 -24.722 1.00 97.00 190 PRO A O 1
ATOM 1495 N N . ILE A 1 191 ? 1.698 3.730 -25.202 1.00 98.62 191 ILE A N 1
ATOM 1496 C CA . ILE A 1 191 ? 1.527 2.966 -23.969 1.00 98.62 191 ILE A CA 1
ATOM 1497 C C . ILE A 1 191 ? 1.531 1.478 -24.309 1.00 98.62 191 ILE A C 1
ATOM 1499 O O . ILE A 1 191 ? 0.617 0.969 -24.968 1.00 98.62 191 ILE A O 1
ATOM 1503 N N . THR A 1 192 ? 2.520 0.767 -23.777 1.00 98.75 192 THR A N 1
ATOM 1504 C CA . THR A 1 192 ? 2.584 -0.695 -23.801 1.00 98.75 192 THR A CA 1
ATOM 1505 C C . THR A 1 192 ? 2.062 -1.255 -22.485 1.00 98.75 192 THR A C 1
ATOM 1507 O O . THR A 1 192 ? 2.501 -0.846 -21.415 1.00 98.75 192 THR A O 1
ATOM 1510 N N . VAL A 1 193 ? 1.153 -2.228 -22.534 1.00 98.81 193 VAL A N 1
ATOM 1511 C CA . VAL A 1 193 ? 0.732 -3.005 -21.359 1.00 98.81 193 VAL A CA 1
ATOM 1512 C C . VAL A 1 193 ? 1.282 -4.419 -21.449 1.00 98.81 193 VAL A C 1
ATOM 1514 O O . VAL A 1 193 ? 1.013 -5.135 -22.415 1.00 98.81 193 VAL A O 1
ATOM 1517 N N . ILE A 1 194 ? 2.001 -4.832 -20.408 1.00 98.69 194 ILE A N 1
ATOM 1518 C CA . ILE A 1 194 ? 2.504 -6.195 -20.238 1.00 98.69 194 ILE A CA 1
ATOM 1519 C C . ILE A 1 194 ? 1.723 -6.842 -19.099 1.00 98.69 194 ILE A C 1
ATOM 1521 O O . ILE A 1 194 ? 1.877 -6.464 -17.937 1.00 98.69 194 ILE A O 1
ATOM 1525 N N . ASP A 1 195 ? 0.844 -7.788 -19.424 1.00 97.31 195 ASP A N 1
ATOM 1526 C CA . ASP A 1 195 ? -0.021 -8.439 -18.435 1.00 97.31 195 ASP A CA 1
ATOM 1527 C C . ASP A 1 195 ? -0.483 -9.817 -18.947 1.00 97.31 195 ASP A C 1
ATOM 1529 O O . ASP A 1 195 ? -0.937 -9.922 -20.093 1.00 97.31 195 ASP A O 1
ATOM 1533 N N . PRO A 1 196 ? -0.419 -10.898 -18.144 1.00 94.88 196 PRO A N 1
ATOM 1534 C CA . PRO A 1 196 ? -0.964 -12.198 -18.546 1.00 94.88 196 PRO A CA 1
ATOM 1535 C C . PRO A 1 196 ? -2.477 -12.164 -18.820 1.00 94.88 196 PRO A C 1
ATOM 1537 O O . PRO A 1 196 ? -3.009 -13.079 -19.451 1.00 94.88 196 PRO A O 1
ATOM 1540 N N . VAL A 1 197 ? -3.186 -11.128 -18.369 1.00 93.44 197 VAL A N 1
ATOM 1541 C CA . VAL A 1 197 ? -4.617 -10.917 -18.587 1.00 93.44 197 VAL A CA 1
ATOM 1542 C C . VAL A 1 197 ? -4.838 -9.682 -19.459 1.00 93.44 197 VAL A C 1
ATOM 1544 O O . VAL A 1 197 ? -4.273 -8.617 -19.227 1.00 93.44 197 VAL A O 1
ATOM 1547 N N . LYS A 1 198 ? -5.744 -9.779 -20.441 1.00 95.06 198 LYS A N 1
ATOM 1548 C CA . LYS A 1 198 ? -6.167 -8.628 -21.257 1.00 95.06 198 LYS A CA 1
ATOM 1549 C C . LYS A 1 198 ? -7.134 -7.723 -20.479 1.00 95.06 198 LYS A C 1
ATOM 1551 O O . LYS A 1 198 ? -8.345 -7.696 -20.740 1.00 95.06 198 LYS A O 1
ATOM 1556 N N . THR A 1 199 ? -6.578 -7.027 -19.488 1.00 95.00 199 THR A N 1
ATOM 1557 C CA . THR A 1 199 ? -7.250 -6.099 -18.567 1.00 95.00 199 THR A CA 1
ATOM 1558 C C . THR A 1 199 ? -7.890 -4.907 -19.284 1.00 95.00 199 THR A C 1
ATOM 1560 O O . THR A 1 199 ? -7.708 -4.694 -20.485 1.00 95.00 199 THR A O 1
ATOM 1563 N N . LYS A 1 200 ? -8.661 -4.093 -18.551 1.00 95.25 200 LYS A N 1
ATOM 1564 C CA . LYS A 1 200 ? -9.254 -2.867 -19.101 1.00 95.25 200 LYS A CA 1
ATOM 1565 C C . LYS A 1 200 ? -8.181 -1.894 -19.593 1.00 95.25 200 LYS A C 1
ATOM 1567 O O . LYS A 1 200 ? -8.340 -1.354 -20.682 1.00 95.25 200 LYS A O 1
ATOM 1572 N N . THR A 1 201 ? -7.083 -1.728 -18.853 1.00 97.06 201 THR A N 1
ATOM 1573 C CA . THR A 1 201 ? -5.924 -0.953 -19.323 1.00 97.06 201 THR A CA 1
ATOM 1574 C C . THR A 1 201 ? -5.355 -1.542 -20.612 1.00 97.06 201 THR A C 1
ATOM 1576 O O . THR A 1 201 ? -5.203 -0.808 -21.581 1.00 97.06 201 THR A O 1
ATOM 1579 N N . ALA A 1 202 ? -5.131 -2.861 -20.675 1.00 97.12 202 ALA A N 1
ATOM 1580 C CA . ALA A 1 202 ? -4.592 -3.522 -21.869 1.00 97.12 202 ALA A CA 1
ATOM 1581 C C . ALA A 1 202 ? -5.454 -3.317 -23.126 1.00 97.12 202 ALA A C 1
ATOM 1583 O O . ALA A 1 202 ? -4.932 -3.225 -24.229 1.00 97.12 202 ALA A O 1
ATOM 1584 N N . ARG A 1 203 ? -6.783 -3.238 -22.980 1.00 97.12 203 ARG A N 1
ATOM 1585 C CA . ARG A 1 203 ? -7.699 -2.968 -24.106 1.00 97.12 203 ARG A CA 1
ATOM 1586 C C . ARG A 1 203 ? -7.642 -1.527 -24.608 1.00 97.12 203 ARG A C 1
ATOM 1588 O O . ARG A 1 203 ? -8.081 -1.278 -25.724 1.00 97.12 203 ARG A O 1
ATOM 1595 N N . LEU A 1 204 ? -7.197 -0.597 -23.768 1.00 97.25 204 LEU A N 1
ATOM 1596 C CA . LEU A 1 204 ? -7.134 0.831 -24.075 1.00 97.25 204 LEU A CA 1
ATOM 1597 C C . LEU A 1 204 ? -5.710 1.308 -24.416 1.00 97.25 204 LEU A C 1
ATOM 1599 O O . LEU A 1 204 ? -5.543 2.460 -24.820 1.00 97.25 204 LEU A O 1
ATOM 1603 N N . ALA A 1 205 ? -4.709 0.453 -24.208 1.00 97.88 205 ALA A N 1
ATOM 1604 C CA . ALA A 1 205 ? -3.314 0.679 -24.559 1.00 97.88 205 ALA A CA 1
ATOM 1605 C C . ALA A 1 205 ? -3.069 0.485 -26.062 1.00 97.88 205 ALA A C 1
ATOM 1607 O O . ALA A 1 205 ? -3.869 -0.153 -26.748 1.00 97.88 205 ALA A O 1
ATOM 1608 N N . ASP A 1 206 ? -1.958 1.025 -26.557 1.00 98.25 206 ASP A N 1
ATOM 1609 C CA . ASP A 1 206 ? -1.577 0.930 -27.971 1.00 98.25 206 ASP A CA 1
ATOM 1610 C C . ASP A 1 206 ? -1.000 -0.451 -28.289 1.00 98.25 206 ASP A C 1
ATOM 1612 O O . ASP A 1 206 ? -1.270 -1.029 -29.342 1.00 98.25 206 ASP A O 1
ATOM 1616 N N . ILE A 1 207 ? -0.235 -1.002 -27.343 1.00 98.00 207 ILE A N 1
ATOM 1617 C CA . ILE A 1 207 ? 0.418 -2.303 -27.462 1.00 98.00 207 ILE A CA 1
ATOM 1618 C C . ILE A 1 207 ? 0.044 -3.156 -26.251 1.00 98.00 207 ILE A C 1
ATOM 1620 O O . ILE A 1 207 ? 0.111 -2.710 -25.107 1.00 98.00 207 ILE A O 1
ATOM 1624 N N . TYR A 1 208 ? -0.332 -4.409 -26.502 1.00 98.62 208 TYR A N 1
ATOM 1625 C CA . TYR A 1 208 ? -0.567 -5.409 -25.465 1.00 98.62 208 TYR A CA 1
ATOM 1626 C C . TYR A 1 208 ? 0.341 -6.615 -25.685 1.00 98.62 208 TYR A C 1
ATOM 1628 O O . TYR A 1 208 ? 0.306 -7.231 -26.751 1.00 98.62 208 TYR A O 1
ATOM 1636 N N . ILE A 1 209 ? 1.121 -6.966 -24.665 1.00 98.62 209 ILE A N 1
ATOM 1637 C CA . ILE A 1 209 ? 1.986 -8.144 -24.648 1.00 98.62 209 ILE A CA 1
ATOM 1638 C C . ILE A 1 209 ? 1.533 -9.052 -23.509 1.00 98.62 209 ILE A C 1
ATOM 1640 O O . ILE A 1 209 ? 1.426 -8.630 -22.357 1.00 98.62 209 ILE A O 1
ATOM 1644 N N . GLN A 1 210 ? 1.258 -10.309 -23.850 1.00 97.94 210 GLN A N 1
ATOM 1645 C CA . GLN A 1 210 ? 0.746 -11.311 -22.923 1.00 97.94 210 GLN A CA 1
ATOM 1646 C C . GLN A 1 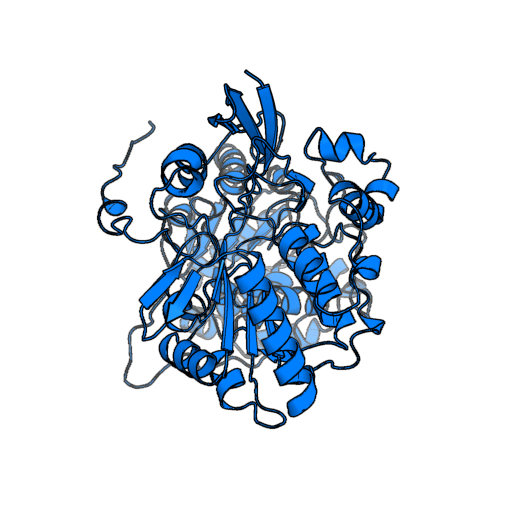210 ? 1.840 -12.328 -22.582 1.00 97.94 210 GLN A C 1
ATOM 1648 O O . GLN A 1 210 ? 1.964 -13.333 -23.282 1.00 97.94 210 GLN A O 1
ATOM 1653 N N . PRO A 1 211 ? 2.642 -12.108 -21.527 1.00 96.25 211 PRO A N 1
ATOM 1654 C CA . PRO A 1 211 ? 3.563 -13.128 -21.063 1.00 96.25 211 PRO A CA 1
ATOM 1655 C C . PRO A 1 211 ? 2.806 -14.275 -20.387 1.00 96.25 211 PRO A C 1
ATOM 1657 O O . PRO A 1 211 ? 1.696 -14.127 -19.862 1.00 96.25 211 PRO A O 1
ATOM 1660 N N . LYS A 1 212 ? 3.453 -15.434 -20.318 1.00 93.19 212 LYS A N 1
ATOM 1661 C CA . LYS A 1 212 ? 3.062 -16.527 -19.439 1.00 93.19 212 LYS A CA 1
ATOM 1662 C C . LYS A 1 212 ? 3.131 -16.036 -17.993 1.00 93.19 212 LYS A C 1
ATOM 1664 O O . LYS A 1 212 ? 4.175 -15.588 -17.527 1.00 93.19 212 LYS A O 1
ATOM 1669 N N . ALA A 1 213 ? 2.021 -16.159 -17.270 1.00 91.25 213 ALA A N 1
ATOM 1670 C CA . ALA A 1 213 ? 1.913 -15.688 -15.892 1.00 91.25 213 ALA A CA 1
ATOM 1671 C C . ALA A 1 213 ? 3.058 -16.214 -15.010 1.00 91.25 213 ALA A C 1
ATOM 1673 O O . ALA A 1 213 ? 3.273 -17.429 -14.956 1.00 91.25 213 ALA A O 1
ATOM 1674 N N . GLY A 1 214 ? 3.754 -15.316 -14.305 1.00 88.94 214 GLY A N 1
ATOM 1675 C CA . GLY A 1 214 ? 4.845 -15.631 -13.376 1.00 88.94 214 GLY A CA 1
ATOM 1676 C C . GLY A 1 214 ? 6.199 -15.902 -14.038 1.00 88.94 214 GLY A C 1
ATOM 1677 O O . GLY A 1 214 ? 7.081 -16.459 -13.385 1.00 88.94 214 GLY A O 1
ATOM 1678 N N . TYR A 1 215 ? 6.347 -15.555 -15.318 1.00 93.06 215 TYR A N 1
ATOM 1679 C CA . TYR A 1 215 ? 7.592 -15.665 -16.088 1.00 93.06 215 TYR A CA 1
ATOM 1680 C C . TYR A 1 215 ? 8.045 -14.299 -16.645 1.00 93.06 215 TYR A C 1
ATOM 1682 O O . TYR A 1 215 ? 8.841 -14.247 -17.582 1.00 93.06 215 TYR A O 1
ATOM 1690 N N . ASP A 1 216 ? 7.555 -13.196 -16.071 1.00 95.75 216 ASP A N 1
ATOM 1691 C CA . ASP A 1 216 ? 7.844 -11.819 -16.490 1.00 95.75 216 ASP A CA 1
ATOM 1692 C C . ASP A 1 216 ? 9.343 -11.488 -16.441 1.00 95.75 216 ASP A C 1
ATOM 1694 O O . ASP A 1 216 ? 9.864 -10.868 -17.365 1.00 95.75 216 A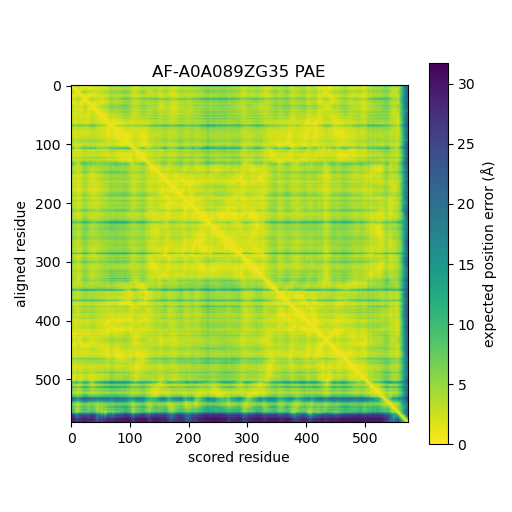SP A O 1
ATOM 1698 N N . TYR A 1 217 ? 10.071 -11.985 -15.436 1.00 96.75 217 TYR A N 1
ATOM 1699 C CA . TYR A 1 217 ? 11.525 -11.818 -15.342 1.00 96.75 217 TYR A CA 1
ATOM 1700 C C . TYR A 1 217 ? 12.282 -12.365 -16.566 1.00 96.75 217 TYR A C 1
ATOM 1702 O O . TYR A 1 217 ? 13.287 -11.786 -16.964 1.00 96.75 217 TYR A O 1
ATOM 1710 N N . TYR A 1 218 ? 11.791 -13.419 -17.235 1.00 98.00 218 TYR A N 1
ATOM 1711 C CA . TYR A 1 218 ? 12.406 -13.899 -18.481 1.00 98.00 218 TYR A CA 1
ATOM 1712 C C . TYR A 1 218 ? 12.121 -12.985 -19.676 1.00 98.00 218 TYR A C 1
ATOM 1714 O O . TYR A 1 218 ? 12.964 -12.879 -20.565 1.00 98.00 218 TYR A O 1
ATOM 1722 N N . LEU A 1 219 ? 10.961 -12.317 -19.703 1.00 98.56 219 LEU A N 1
ATOM 1723 C CA . LEU A 1 219 ? 10.688 -11.280 -20.698 1.00 98.56 219 LEU A CA 1
ATOM 1724 C C . LEU A 1 219 ? 11.635 -10.094 -20.485 1.00 98.56 219 LEU A C 1
ATOM 1726 O O . LEU A 1 219 ? 12.253 -9.646 -21.447 1.00 98.56 219 LEU A O 1
ATOM 1730 N N . ALA A 1 220 ? 11.820 -9.650 -19.240 1.00 98.44 220 ALA A N 1
ATOM 1731 C CA . ALA A 1 220 ? 12.759 -8.579 -18.916 1.00 98.44 220 ALA A CA 1
ATOM 1732 C C . ALA A 1 220 ? 14.209 -8.936 -19.302 1.00 98.44 220 ALA A C 1
ATOM 1734 O O . ALA A 1 220 ? 14.865 -8.166 -19.997 1.00 98.44 220 ALA A O 1
ATOM 1735 N N . MET A 1 221 ? 14.674 -10.150 -18.989 1.00 98.62 221 MET A N 1
ATOM 1736 C CA . MET A 1 221 ? 15.987 -10.642 -19.437 1.00 98.62 221 MET A CA 1
ATOM 1737 C C . MET A 1 221 ? 16.130 -10.641 -20.967 1.00 98.62 221 MET A C 1
ATOM 1739 O O . MET A 1 221 ? 17.192 -10.310 -21.494 1.00 98.62 221 MET A O 1
ATOM 1743 N N . ALA A 1 222 ? 15.075 -11.018 -21.699 1.00 98.75 222 ALA A N 1
ATOM 1744 C CA . ALA A 1 222 ? 15.102 -11.042 -23.160 1.00 98.75 222 ALA A CA 1
ATOM 1745 C C . ALA A 1 222 ? 15.193 -9.630 -23.751 1.00 98.75 222 ALA A C 1
ATOM 1747 O O . ALA A 1 222 ? 15.958 -9.419 -24.692 1.00 98.75 222 ALA A O 1
ATOM 1748 N N . LEU A 1 223 ? 14.460 -8.670 -23.176 1.00 98.75 223 LEU A N 1
ATOM 1749 C CA . LEU A 1 223 ? 14.558 -7.255 -23.535 1.00 98.75 223 LEU A CA 1
ATOM 1750 C C . LEU A 1 223 ? 15.984 -6.745 -23.305 1.00 98.75 223 LEU A C 1
ATOM 1752 O O . LEU A 1 223 ? 16.593 -6.233 -24.242 1.00 98.75 223 LEU A O 1
ATOM 1756 N N . ALA A 1 224 ? 16.553 -6.984 -22.120 1.00 98.62 224 ALA A N 1
ATOM 1757 C CA . ALA A 1 224 ? 17.907 -6.553 -21.777 1.00 98.62 224 ALA A CA 1
ATOM 1758 C C . ALA A 1 224 ? 18.949 -7.122 -22.747 1.00 98.62 224 ALA A C 1
ATOM 1760 O O . ALA A 1 224 ? 19.772 -6.389 -23.286 1.00 98.62 224 ALA A O 1
ATOM 1761 N N . LYS A 1 225 ? 18.874 -8.426 -23.039 1.00 98.50 225 LYS A N 1
ATOM 1762 C CA . LYS A 1 225 ? 19.809 -9.096 -23.952 1.00 98.50 225 LYS A CA 1
ATOM 1763 C C . LYS A 1 225 ? 19.720 -8.555 -25.382 1.00 98.50 225 LYS A C 1
ATOM 1765 O O . LYS A 1 225 ? 20.731 -8.512 -26.077 1.00 98.50 225 LYS A O 1
ATOM 1770 N N . ILE A 1 226 ? 18.530 -8.160 -25.839 1.00 98.62 226 ILE A N 1
ATOM 1771 C CA . ILE A 1 226 ? 18.361 -7.529 -27.153 1.00 98.62 226 ILE A CA 1
ATOM 1772 C C . ILE A 1 226 ? 18.931 -6.111 -27.148 1.00 98.62 226 ILE A C 1
ATOM 1774 O O . ILE A 1 226 ? 19.668 -5.784 -28.071 1.00 98.62 226 ILE A O 1
ATOM 1778 N N . ILE A 1 227 ? 18.634 -5.310 -26.123 1.00 98.44 227 ILE A N 1
ATOM 1779 C CA . ILE A 1 227 ? 19.140 -3.936 -25.978 1.00 98.44 227 ILE A CA 1
ATOM 1780 C C . ILE A 1 227 ? 20.671 -3.936 -25.993 1.00 98.44 227 ILE A C 1
ATOM 1782 O O . ILE A 1 227 ? 21.264 -3.332 -26.881 1.00 98.44 227 ILE A O 1
ATOM 1786 N N . LEU A 1 228 ? 21.300 -4.723 -25.114 1.00 98.25 228 LEU A N 1
ATOM 1787 C CA . LEU A 1 228 ? 22.760 -4.858 -25.031 1.00 98.25 228 LEU A CA 1
ATOM 1788 C C . LEU A 1 228 ? 23.391 -5.324 -26.352 1.00 98.25 228 LEU A C 1
ATOM 1790 O O . LEU A 1 228 ? 24.504 -4.939 -26.682 1.00 98.25 228 LEU A O 1
ATOM 1794 N N . LYS A 1 229 ? 22.693 -6.169 -27.121 1.00 97.81 229 LYS A N 1
ATOM 1795 C CA . LYS A 1 229 ? 23.192 -6.676 -28.408 1.00 97.81 229 LYS A CA 1
ATOM 1796 C C . LYS A 1 229 ? 23.061 -5.661 -29.546 1.00 97.81 229 LYS A C 1
ATOM 1798 O O . LYS A 1 229 ? 23.849 -5.713 -30.487 1.00 97.81 229 LYS A O 1
ATOM 1803 N N . LEU A 1 230 ? 22.012 -4.841 -29.529 1.00 97.62 230 LEU A N 1
ATOM 1804 C CA . LEU A 1 230 ? 21.751 -3.834 -30.561 1.00 97.62 230 LEU A CA 1
ATOM 1805 C C . LEU A 1 230 ? 22.488 -2.523 -30.297 1.00 97.62 230 LEU A C 1
ATOM 1807 O O . LEU A 1 230 ? 22.581 -1.699 -31.210 1.00 97.62 230 LEU A O 1
ATOM 1811 N N . ASP A 1 231 ? 23.001 -2.344 -29.085 1.00 97.25 231 ASP A N 1
ATOM 1812 C CA . ASP A 1 231 ? 23.798 -1.191 -28.721 1.00 97.25 231 ASP A CA 1
ATOM 1813 C C . ASP A 1 231 ? 25.056 -1.069 -29.585 1.00 97.25 231 ASP A C 1
ATOM 1815 O O . ASP A 1 231 ? 25.762 -2.039 -29.874 1.00 97.25 231 ASP A O 1
ATOM 1819 N N . ASN A 1 232 ? 25.277 0.145 -30.071 1.00 95.50 232 ASN A N 1
ATOM 1820 C CA . ASN A 1 232 ? 26.409 0.535 -30.895 1.00 95.50 232 ASN A CA 1
ATOM 1821 C C . ASN A 1 232 ? 26.455 2.076 -30.958 1.00 95.50 232 ASN A C 1
ATOM 1823 O O . ASN A 1 232 ? 25.448 2.718 -30.645 1.00 95.50 232 ASN A O 1
ATOM 1827 N N . PRO A 1 233 ? 27.552 2.687 -31.444 1.00 94.06 233 PRO A N 1
ATOM 1828 C CA . PRO A 1 233 ? 27.700 4.146 -31.456 1.00 94.06 233 PRO A CA 1
ATOM 1829 C C . PRO A 1 233 ? 26.630 4.939 -32.228 1.00 94.06 233 PRO A C 1
ATOM 1831 O O . PRO A 1 233 ? 26.570 6.153 -32.072 1.00 94.06 233 PRO A O 1
ATOM 1834 N N . GLN A 1 234 ? 25.827 4.307 -33.095 1.00 90.44 234 GLN A N 1
ATOM 1835 C CA . GLN A 1 234 ? 24.744 4.985 -33.823 1.00 90.44 234 GLN A CA 1
ATOM 1836 C C . GLN A 1 234 ? 23.441 5.031 -33.024 1.00 90.44 234 GLN A C 1
ATOM 1838 O O . GLN A 1 234 ? 22.725 6.023 -33.097 1.00 90.44 234 GLN A O 1
ATOM 1843 N N . ASN A 1 235 ? 23.137 3.959 -32.291 1.00 92.06 235 ASN A N 1
ATOM 1844 C CA . ASN A 1 235 ? 21.874 3.820 -31.569 1.00 92.06 235 ASN A CA 1
ATOM 1845 C C . ASN A 1 235 ? 21.980 4.273 -30.110 1.00 92.06 235 ASN A C 1
ATOM 1847 O O . ASN A 1 235 ? 21.012 4.811 -29.590 1.00 92.06 235 ASN A O 1
ATOM 1851 N N . ASN A 1 236 ? 23.139 4.057 -29.474 1.00 93.44 236 ASN A N 1
ATOM 1852 C CA . ASN A 1 236 ? 23.433 4.453 -28.094 1.00 93.44 236 ASN A CA 1
ATOM 1853 C C . ASN A 1 236 ? 22.305 4.101 -27.105 1.00 93.44 236 ASN A C 1
ATOM 1855 O O . ASN A 1 236 ? 21.768 4.961 -26.414 1.00 93.44 236 ASN A O 1
ATOM 1859 N N . TYR A 1 237 ? 21.906 2.829 -27.091 1.00 96.75 237 TYR A N 1
ATOM 1860 C CA . TYR A 1 237 ? 20.794 2.339 -26.275 1.00 96.75 237 TYR A CA 1
ATOM 1861 C C . TYR A 1 237 ? 21.197 2.037 -24.831 1.00 96.75 237 TYR A C 1
ATOM 1863 O O . TYR A 1 237 ? 20.320 1.826 -23.990 1.00 96.75 237 TYR A O 1
ATOM 1871 N N . VAL A 1 238 ? 22.500 1.930 -2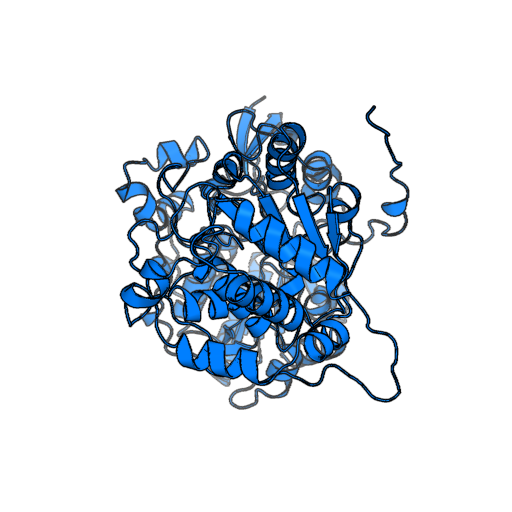4.563 1.00 97.69 238 VAL A N 1
ATOM 1872 C CA . VAL A 1 238 ? 23.040 1.562 -23.256 1.00 97.69 238 VAL A CA 1
ATOM 1873 C C . VAL A 1 238 ? 23.764 2.744 -22.625 1.00 97.69 238 VAL A C 1
ATOM 1875 O O . VAL A 1 238 ? 24.633 3.355 -23.243 1.00 97.69 238 VAL A O 1
ATOM 1878 N N . ASP A 1 239 ? 23.442 3.027 -21.366 1.00 96.38 239 ASP A N 1
ATOM 1879 C CA . ASP A 1 239 ? 24.139 4.029 -20.562 1.00 96.38 239 ASP A CA 1
ATOM 1880 C C . ASP A 1 239 ? 25.394 3.417 -19.922 1.00 96.38 239 ASP A C 1
ATOM 1882 O O . ASP A 1 239 ? 25.391 2.933 -18.785 1.00 96.38 239 ASP A O 1
ATOM 1886 N N . HIS A 1 240 ? 26.473 3.379 -20.707 1.00 96.88 240 HIS A N 1
ATOM 1887 C CA . HIS A 1 240 ? 27.758 2.815 -20.281 1.00 96.88 240 HIS A CA 1
ATOM 1888 C C . HIS A 1 240 ? 28.375 3.585 -19.110 1.00 96.88 240 HIS A C 1
ATOM 1890 O O . HIS A 1 240 ? 28.922 2.961 -18.199 1.00 96.88 240 HIS A O 1
ATOM 1896 N N . ASP A 1 241 ? 28.237 4.914 -19.095 1.00 95.62 241 ASP A N 1
ATOM 1897 C CA . ASP A 1 241 ? 28.777 5.766 -18.033 1.00 95.62 241 ASP A CA 1
ATOM 1898 C C . ASP A 1 241 ? 28.096 5.464 -16.695 1.00 95.62 241 ASP A C 1
ATOM 1900 O O . ASP A 1 241 ? 28.773 5.341 -15.665 1.00 95.62 241 ASP A O 1
ATOM 1904 N N . PHE A 1 242 ? 26.770 5.300 -16.701 1.00 95.69 242 PHE A N 1
ATOM 1905 C CA . PHE A 1 242 ? 26.021 4.889 -15.520 1.00 95.69 242 PHE A CA 1
ATOM 1906 C C . PHE A 1 242 ? 26.440 3.498 -15.050 1.00 95.69 242 PHE A C 1
ATOM 1908 O O . PHE A 1 242 ? 26.731 3.326 -13.863 1.00 95.69 242 PHE A O 1
ATOM 1915 N N . ILE A 1 243 ? 26.525 2.517 -15.956 1.00 97.00 243 ILE A N 1
ATOM 1916 C CA . ILE A 1 243 ? 26.932 1.144 -15.619 1.00 97.00 243 ILE A CA 1
ATOM 1917 C C . ILE A 1 243 ? 28.307 1.138 -14.940 1.00 97.00 243 ILE A C 1
ATOM 1919 O O . ILE A 1 243 ? 28.451 0.548 -13.867 1.00 97.00 243 ILE A O 1
ATOM 1923 N N . GLU A 1 244 ? 29.299 1.821 -15.507 1.00 96.50 244 GLU A N 1
ATOM 1924 C CA . GLU A 1 244 ? 30.667 1.835 -14.979 1.00 96.50 244 GLU A CA 1
ATOM 1925 C C . GLU A 1 244 ? 30.761 2.565 -13.628 1.00 96.50 244 GLU A C 1
ATOM 1927 O O . GLU A 1 244 ? 31.361 2.068 -12.666 1.00 96.50 244 GLU A O 1
ATOM 1932 N N . ASN A 1 245 ? 30.141 3.740 -13.518 1.00 95.06 245 ASN A N 1
ATOM 1933 C CA . ASN A 1 245 ? 30.395 4.641 -12.395 1.00 95.06 245 ASN A CA 1
ATOM 1934 C C . ASN A 1 245 ? 29.390 4.480 -11.250 1.00 95.06 245 ASN A C 1
ATOM 1936 O O . ASN A 1 245 ? 29.767 4.610 -10.079 1.00 95.06 245 ASN A O 1
ATOM 1940 N N . SER A 1 246 ? 28.149 4.108 -11.554 1.00 96.38 246 SER A N 1
ATOM 1941 C CA . SER A 1 246 ? 27.016 4.173 -10.626 1.00 96.38 246 SER A CA 1
ATOM 1942 C C . SER A 1 246 ? 26.392 2.821 -10.293 1.00 96.38 246 SER A C 1
ATOM 1944 O O . SER A 1 246 ? 25.415 2.789 -9.544 1.00 96.38 246 SER A O 1
ATOM 1946 N N . THR A 1 247 ? 26.964 1.704 -10.763 1.00 97.31 247 THR A N 1
ATOM 1947 C CA . THR A 1 247 ? 26.429 0.361 -10.479 1.00 97.31 247 THR A CA 1
ATOM 1948 C C . THR A 1 247 ? 27.436 -0.611 -9.857 1.00 97.31 247 THR A C 1
ATOM 1950 O O . THR A 1 247 ? 28.648 -0.372 -9.843 1.00 97.31 247 THR A O 1
ATOM 1953 N N . LEU A 1 248 ? 26.919 -1.712 -9.308 1.00 97.75 248 LEU A N 1
ATOM 1954 C CA . LEU A 1 248 ? 27.658 -2.907 -8.905 1.00 97.75 248 LEU A CA 1
ATOM 1955 C C . LEU A 1 248 ? 27.048 -4.161 -9.537 1.00 97.75 248 LEU A C 1
ATOM 1957 O O . LEU A 1 248 ? 25.858 -4.219 -9.838 1.00 97.75 248 LEU A O 1
ATOM 1961 N N . TYR A 1 249 ? 27.879 -5.197 -9.664 1.00 98.19 249 TYR A N 1
ATOM 1962 C CA . TYR A 1 249 ? 27.497 -6.545 -10.101 1.00 98.19 249 TYR A CA 1
ATOM 1963 C C . TYR A 1 249 ? 26.957 -6.674 -11.533 1.00 98.19 249 TYR A C 1
ATOM 1965 O O . TYR A 1 249 ? 26.351 -7.697 -11.863 1.00 98.19 249 TYR A O 1
ATOM 1973 N N . PHE A 1 250 ? 27.224 -5.700 -12.405 1.00 98.44 250 PHE A N 1
ATOM 1974 C CA . PHE A 1 250 ? 26.833 -5.784 -13.811 1.00 98.44 250 PHE A CA 1
ATOM 1975 C C . PHE A 1 250 ? 27.408 -7.029 -14.513 1.00 98.44 250 PHE A C 1
ATOM 1977 O O . PHE A 1 250 ? 26.670 -7.745 -15.185 1.00 98.44 250 PHE A O 1
ATOM 1984 N N . ASP A 1 251 ? 28.677 -7.377 -14.268 1.00 98.19 251 ASP A N 1
ATOM 1985 C CA . ASP A 1 251 ? 29.290 -8.596 -14.821 1.00 98.19 251 ASP A CA 1
ATOM 1986 C C . ASP A 1 251 ? 28.540 -9.870 -14.405 1.00 98.19 251 ASP A C 1
ATOM 1988 O O . ASP A 1 251 ? 28.297 -10.762 -15.221 1.00 98.19 251 ASP A O 1
ATOM 1992 N N . SER A 1 252 ? 28.133 -9.960 -13.135 1.00 98.19 252 SER A N 1
ATOM 1993 C CA . SER A 1 252 ? 27.340 -11.084 -12.623 1.00 98.19 252 SER A CA 1
ATOM 1994 C C . SER A 1 252 ? 25.970 -11.150 -13.299 1.00 98.19 252 SER A C 1
ATOM 1996 O O . SER A 1 252 ? 25.504 -12.234 -13.657 1.00 98.19 252 SER A O 1
ATOM 1998 N N . TYR A 1 253 ? 25.336 -9.997 -13.513 1.00 98.56 253 TYR A N 1
ATOM 1999 C CA . TYR A 1 253 ? 24.081 -9.893 -14.249 1.00 98.56 253 TYR A CA 1
ATOM 2000 C C . TYR A 1 253 ? 24.235 -10.337 -15.708 1.00 98.56 253 TYR A C 1
ATOM 2002 O O . TYR A 1 253 ? 23.449 -11.158 -16.187 1.00 98.56 253 TYR A O 1
ATOM 2010 N N . GLN A 1 254 ? 25.294 -9.910 -16.395 1.00 98.19 254 GLN A N 1
ATOM 2011 C CA . GLN A 1 254 ? 25.585 -10.347 -17.759 1.00 98.19 254 GLN A CA 1
ATOM 2012 C C . GLN A 1 254 ? 25.814 -11.865 -17.830 1.00 98.19 254 GLN A C 1
ATOM 2014 O O . GLN A 1 254 ? 25.219 -12.541 -18.671 1.00 98.19 254 GLN A O 1
ATOM 2019 N N . GLN A 1 255 ? 26.559 -12.442 -16.882 1.00 98.19 255 GLN A N 1
ATOM 2020 C CA . GLN A 1 255 ? 26.725 -13.897 -16.775 1.00 98.19 255 GLN A CA 1
ATOM 2021 C C . GLN A 1 255 ? 25.394 -14.632 -16.554 1.00 98.19 255 GLN A C 1
ATOM 2023 O O . GLN A 1 255 ? 25.221 -15.757 -17.027 1.00 98.19 255 GLN A O 1
ATOM 2028 N N . ILE A 1 256 ? 24.434 -14.031 -15.844 1.00 98.12 256 ILE A N 1
ATOM 2029 C CA . ILE A 1 256 ? 23.078 -14.581 -15.711 1.00 98.12 256 ILE A CA 1
ATOM 2030 C C . ILE A 1 256 ? 22.358 -14.565 -17.066 1.00 98.12 256 ILE A C 1
ATOM 2032 O O . ILE A 1 256 ? 21.761 -15.579 -17.436 1.00 98.12 256 ILE A O 1
ATOM 2036 N N . LEU A 1 257 ? 22.434 -13.467 -17.824 1.00 98.19 257 LEU A N 1
ATOM 2037 C CA . LEU A 1 257 ? 21.833 -13.359 -19.161 1.00 98.19 257 LEU A CA 1
ATOM 2038 C C . LEU A 1 257 ? 22.457 -14.333 -20.173 1.00 98.19 257 LEU A C 1
ATOM 2040 O O . LEU A 1 257 ? 21.764 -14.839 -21.060 1.00 98.19 257 LEU A O 1
ATOM 2044 N N . ASP A 1 258 ? 23.750 -14.622 -20.060 1.00 97.50 258 ASP A N 1
ATOM 2045 C CA . ASP A 1 258 ? 24.474 -15.501 -20.987 1.00 97.50 258 ASP A CA 1
ATOM 2046 C C . ASP A 1 258 ? 24.160 -16.987 -20.810 1.00 97.50 258 ASP A C 1
ATOM 2048 O O . ASP A 1 258 ? 24.304 -17.764 -21.754 1.00 97.50 258 ASP A O 1
ATOM 2052 N N . LYS A 1 259 ? 23.601 -17.380 -19.659 1.00 97.06 259 LYS A N 1
ATOM 2053 C CA . LYS A 1 259 ? 23.082 -18.742 -19.435 1.00 97.06 259 LYS A CA 1
ATOM 2054 C C . LYS A 1 259 ? 21.862 -19.079 -20.299 1.00 97.06 259 LYS A C 1
ATOM 2056 O O . LYS A 1 259 ? 21.484 -20.248 -20.375 1.00 97.06 259 LYS A O 1
ATOM 2061 N N . TYR A 1 260 ? 21.225 -18.088 -20.925 1.00 97.31 260 TYR A N 1
ATOM 2062 C CA . TYR A 1 260 ? 19.983 -18.266 -21.672 1.00 97.31 260 TYR A CA 1
ATOM 2063 C C . TYR A 1 260 ? 20.094 -17.717 -23.101 1.00 97.31 260 TYR A C 1
ATOM 2065 O O . TYR A 1 260 ? 20.460 -16.561 -23.328 1.00 97.31 260 TYR A O 1
ATOM 2073 N N . SER A 1 261 ? 19.721 -18.536 -24.088 1.00 97.94 261 SER A N 1
ATOM 2074 C CA . SER A 1 261 ? 19.509 -18.053 -25.456 1.00 97.94 261 SER A CA 1
ATOM 2075 C C . SER A 1 261 ? 18.199 -17.263 -25.557 1.00 97.94 261 SER A C 1
ATOM 2077 O O . SER A 1 261 ? 17.287 -17.445 -24.746 1.00 97.94 261 SER A O 1
ATOM 2079 N N . LEU A 1 262 ? 18.077 -16.409 -26.581 1.00 98.00 262 LEU A N 1
ATOM 2080 C CA . LEU A 1 262 ? 16.829 -15.680 -26.840 1.00 98.00 262 LEU A CA 1
ATOM 2081 C C . LEU A 1 262 ? 15.648 -16.627 -27.089 1.00 98.00 262 LEU A C 1
ATOM 2083 O O . LEU A 1 262 ? 14.559 -16.354 -26.594 1.00 98.00 262 LEU A O 1
ATOM 2087 N N . ASP A 1 263 ? 15.867 -17.760 -27.762 1.00 97.81 263 ASP A N 1
ATOM 2088 C CA . ASP A 1 263 ? 14.822 -18.767 -27.996 1.00 97.81 263 ASP A CA 1
ATOM 2089 C C . ASP A 1 263 ? 14.326 -19.386 -26.682 1.00 97.81 263 ASP A C 1
ATOM 2091 O O . ASP A 1 263 ? 13.124 -19.557 -26.480 1.00 97.81 263 ASP A O 1
ATOM 2095 N N . ILE A 1 264 ? 15.240 -19.670 -25.744 1.00 97.81 264 ILE A N 1
ATOM 2096 C CA . ILE A 1 264 ? 14.874 -20.195 -24.422 1.00 97.81 264 ILE A CA 1
ATOM 2097 C C . ILE A 1 264 ? 14.070 -19.155 -23.637 1.00 97.81 264 ILE A C 1
ATOM 2099 O O . ILE A 1 264 ? 13.068 -19.511 -23.010 1.00 97.81 264 ILE A O 1
ATOM 2103 N N . LEU A 1 265 ? 14.495 -17.888 -23.647 1.00 97.94 265 LEU A N 1
ATOM 2104 C CA . LEU A 1 265 ? 13.788 -16.814 -22.945 1.00 97.94 265 LEU A CA 1
ATOM 2105 C C . LEU A 1 265 ? 12.392 -16.589 -23.535 1.00 97.94 265 LEU A C 1
ATOM 2107 O O . LEU A 1 265 ? 11.421 -16.586 -22.780 1.00 97.94 265 LEU A O 1
ATOM 2111 N N . SER A 1 266 ? 12.292 -16.499 -24.864 1.00 98.38 266 SER A N 1
ATOM 2112 C CA . SER A 1 266 ? 11.036 -16.373 -25.612 1.00 98.38 266 SER A CA 1
ATOM 2113 C C . SER A 1 266 ? 10.068 -17.513 -25.295 1.00 98.38 266 SER A C 1
ATOM 2115 O O . SER A 1 266 ? 8.927 -17.267 -24.905 1.00 98.38 266 SER A O 1
ATOM 2117 N N . HIS A 1 267 ? 10.538 -18.763 -25.335 1.00 97.62 267 HIS A N 1
ATOM 2118 C CA . HIS A 1 267 ? 9.721 -19.924 -24.981 1.00 97.62 267 HIS A CA 1
ATOM 2119 C C . HIS A 1 267 ? 9.259 -19.894 -23.513 1.00 97.62 267 HIS A C 1
ATOM 2121 O O . HIS A 1 267 ? 8.113 -20.227 -23.205 1.00 97.62 267 HIS A O 1
ATOM 2127 N N . LYS A 1 268 ? 10.131 -19.498 -22.575 1.00 95.81 268 LYS A N 1
ATOM 2128 C CA . LYS A 1 268 ? 9.795 -19.448 -21.141 1.00 95.81 268 LYS A CA 1
ATOM 2129 C C . LYS A 1 268 ? 8.778 -18.359 -20.814 1.00 95.81 268 LYS A C 1
ATOM 2131 O O . LYS A 1 268 ? 7.838 -18.637 -20.068 1.00 95.81 268 LYS A O 1
ATOM 2136 N N . CYS A 1 269 ? 8.963 -17.151 -21.345 1.00 96.31 269 CYS A N 1
ATOM 2137 C CA . CYS A 1 269 ? 8.031 -16.046 -21.133 1.00 96.31 269 CYS A CA 1
ATOM 2138 C C . CYS A 1 269 ? 6.788 -16.144 -22.023 1.00 96.31 269 CYS A C 1
ATOM 2140 O O . CYS A 1 269 ? 5.804 -15.474 -21.736 1.00 96.31 269 CYS A O 1
ATOM 2142 N N . GLY A 1 270 ? 6.792 -16.994 -23.053 1.00 97.00 270 GLY A N 1
ATOM 2143 C CA . GLY A 1 270 ? 5.658 -17.197 -23.954 1.00 97.00 270 GLY A CA 1
ATOM 2144 C C . GLY A 1 270 ? 5.413 -16.029 -24.912 1.00 97.00 270 GLY A C 1
ATOM 2145 O O . GLY A 1 270 ? 4.272 -15.815 -25.309 1.00 97.00 270 GLY A O 1
ATOM 2146 N N . VAL A 1 271 ? 6.453 -15.260 -25.252 1.00 98.50 271 VAL A N 1
ATOM 2147 C CA . VAL A 1 271 ? 6.370 -14.110 -26.166 1.00 98.50 271 VAL A CA 1
ATOM 2148 C C . VAL A 1 271 ? 7.354 -14.305 -27.312 1.00 98.50 271 VAL A C 1
ATOM 2150 O O . VAL A 1 271 ? 8.530 -14.569 -27.078 1.00 98.50 271 VAL A O 1
ATOM 2153 N N . GLU A 1 272 ? 6.887 -14.151 -28.549 1.00 98.31 272 GLU A N 1
ATOM 2154 C CA . GLU A 1 272 ? 7.704 -14.313 -29.758 1.00 98.31 272 GLU A CA 1
ATOM 2155 C C . GLU A 1 272 ? 8.890 -13.339 -29.800 1.00 98.31 272 GLU A C 1
ATOM 2157 O O . GLU A 1 272 ? 8.739 -12.151 -29.502 1.00 98.31 272 GLU A O 1
ATOM 2162 N N . VAL A 1 273 ? 10.059 -13.814 -30.245 1.00 98.38 273 VAL A N 1
ATOM 2163 C CA . VAL A 1 273 ? 11.306 -13.023 -30.292 1.00 98.38 273 VAL A CA 1
ATOM 2164 C C . VAL A 1 273 ? 11.127 -11.700 -31.045 1.00 98.38 273 VAL A C 1
ATOM 2166 O O . VAL A 1 273 ? 11.662 -10.679 -30.620 1.00 98.38 273 VAL A O 1
ATOM 2169 N N . ASP A 1 274 ? 10.354 -11.681 -32.132 1.00 98.25 274 ASP A N 1
ATOM 2170 C CA . ASP A 1 274 ? 10.111 -10.461 -32.910 1.00 98.25 274 ASP A CA 1
ATOM 2171 C C . ASP A 1 274 ? 9.291 -9.417 -32.142 1.00 98.25 274 ASP A C 1
ATOM 2173 O O . ASP A 1 274 ? 9.521 -8.216 -32.299 1.00 98.25 274 ASP A O 1
ATOM 2177 N N . VAL A 1 275 ? 8.358 -9.853 -31.290 1.00 98.50 275 VAL A N 1
ATOM 2178 C CA . VAL A 1 275 ? 7.588 -8.961 -30.409 1.00 98.50 275 VAL A CA 1
ATOM 2179 C C . VAL A 1 275 ? 8.498 -8.401 -29.321 1.00 98.50 275 VAL A C 1
ATOM 2181 O O . VAL A 1 275 ? 8.499 -7.192 -29.095 1.00 98.50 275 VAL A O 1
ATOM 2184 N N . ILE A 1 276 ? 9.326 -9.255 -28.708 1.00 98.62 276 ILE A N 1
ATOM 2185 C CA . ILE A 1 276 ? 10.319 -8.834 -27.710 1.00 98.62 276 ILE A CA 1
ATOM 2186 C C . ILE A 1 276 ? 11.285 -7.818 -28.330 1.00 98.62 276 ILE A C 1
ATOM 2188 O O . ILE A 1 276 ? 11.543 -6.779 -27.732 1.00 98.62 276 ILE A O 1
ATOM 2192 N N . ARG A 1 277 ? 11.772 -8.063 -29.553 1.00 98.56 277 ARG A N 1
ATOM 2193 C CA . ARG A 1 277 ? 12.689 -7.152 -30.251 1.00 98.56 277 ARG A CA 1
ATOM 2194 C C . ARG A 1 277 ? 12.064 -5.786 -30.507 1.00 98.56 277 ARG A C 1
ATOM 2196 O O . ARG A 1 277 ? 12.710 -4.779 -30.246 1.00 98.56 277 ARG A O 1
ATOM 2203 N N . LYS A 1 278 ? 10.820 -5.741 -30.993 1.00 98.38 278 LYS A N 1
ATOM 2204 C CA . LYS A 1 278 ? 10.103 -4.476 -31.231 1.00 98.38 278 LYS A CA 1
ATOM 2205 C C . LYS A 1 278 ? 9.920 -3.678 -29.943 1.00 98.38 278 LYS A C 1
ATOM 2207 O O . LYS A 1 278 ? 10.136 -2.472 -29.954 1.00 98.38 278 LYS A O 1
ATOM 2212 N N . LEU A 1 279 ? 9.563 -4.348 -28.845 1.00 98.44 279 LEU A N 1
ATOM 2213 C CA . LEU A 1 279 ? 9.448 -3.694 -27.543 1.00 98.44 279 LEU A CA 1
ATOM 2214 C C . LEU A 1 279 ? 10.807 -3.188 -27.042 1.00 98.44 279 LEU A C 1
ATOM 2216 O O . LEU A 1 279 ? 10.885 -2.053 -26.595 1.00 98.44 279 LEU A O 1
ATOM 2220 N N . ALA A 1 280 ? 11.865 -3.998 -27.141 1.00 98.38 280 ALA A N 1
ATOM 2221 C CA . ALA A 1 280 ? 13.217 -3.627 -26.718 1.00 98.38 280 ALA A CA 1
ATOM 2222 C C . ALA A 1 280 ? 13.706 -2.353 -27.419 1.00 98.38 280 ALA A C 1
ATOM 2224 O O . ALA A 1 280 ? 14.147 -1.424 -26.751 1.00 98.38 280 ALA A O 1
ATOM 2225 N N . VAL A 1 281 ? 13.563 -2.297 -28.748 1.00 97.56 281 VAL A N 1
ATOM 2226 C CA . VAL A 1 281 ? 13.926 -1.122 -29.554 1.00 97.56 281 VAL A CA 1
ATOM 2227 C C . VAL A 1 281 ? 13.068 0.079 -29.167 1.00 97.56 281 VAL A C 1
ATOM 2229 O O . VAL A 1 281 ? 13.605 1.116 -28.808 1.00 97.56 281 VAL A O 1
ATOM 2232 N N . SER A 1 282 ? 11.741 -0.073 -29.136 1.00 96.75 282 SER A N 1
ATOM 2233 C CA . SER A 1 282 ? 10.842 1.035 -28.798 1.00 96.75 282 SER A CA 1
ATOM 2234 C C . SER A 1 282 ? 11.037 1.559 -27.372 1.00 96.75 282 SER A C 1
ATOM 2236 O O . SER A 1 282 ? 10.767 2.728 -27.118 1.00 96.75 282 SER A O 1
ATOM 2238 N N . TYR A 1 283 ? 11.439 0.715 -26.419 1.00 97.81 283 TYR A N 1
ATOM 2239 C CA . TYR A 1 283 ? 11.758 1.135 -25.055 1.00 97.81 283 TYR A CA 1
ATOM 2240 C C . TYR A 1 283 ? 13.091 1.889 -24.994 1.00 97.81 283 TYR A C 1
ATOM 2242 O O . TYR A 1 283 ? 13.152 2.946 -24.373 1.00 97.81 283 TYR A O 1
ATOM 2250 N N . ALA A 1 284 ? 14.131 1.389 -25.665 1.00 96.88 284 ALA A N 1
ATOM 2251 C CA . ALA A 1 284 ? 15.436 2.046 -25.699 1.00 96.88 284 ALA A CA 1
ATOM 2252 C C . ALA A 1 284 ? 15.413 3.382 -26.467 1.00 96.88 284 ALA A C 1
ATOM 2254 O O . ALA A 1 284 ? 16.047 4.336 -26.042 1.00 96.88 284 ALA A O 1
ATOM 2255 N N . GLU A 1 285 ? 14.635 3.482 -27.549 1.00 95.75 285 GLU A N 1
ATOM 2256 C CA . GLU A 1 285 ? 14.486 4.709 -28.351 1.00 95.75 285 GLU A CA 1
ATOM 2257 C C . GLU A 1 285 ? 13.589 5.774 -27.710 1.00 95.75 285 GLU A C 1
ATOM 2259 O O . GLU A 1 285 ? 13.510 6.885 -28.229 1.00 95.75 285 GLU A O 1
ATOM 2264 N N . GLY A 1 286 ? 12.870 5.446 -26.631 1.00 89.38 286 GLY A N 1
ATOM 2265 C CA . GLY A 1 286 ? 11.962 6.402 -26.007 1.00 89.38 286 GLY A CA 1
ATOM 2266 C C . GLY A 1 286 ? 12.702 7.617 -25.449 1.00 89.38 286 GLY A C 1
ATOM 2267 O O . GLY A 1 286 ? 12.276 8.724 -25.730 1.00 89.38 286 GLY A O 1
ATOM 2268 N N . ASP A 1 287 ? 13.806 7.429 -24.719 1.00 87.75 287 ASP A N 1
ATOM 2269 C CA . ASP A 1 287 ? 14.685 8.494 -24.190 1.00 87.75 287 ASP A CA 1
ATOM 2270 C C . ASP A 1 287 ? 13.966 9.838 -23.862 1.00 87.75 287 ASP A C 1
ATOM 2272 O O . ASP A 1 287 ? 14.033 10.799 -24.640 1.00 87.75 287 ASP A O 1
ATOM 2276 N N . PRO A 1 288 ? 13.178 9.921 -22.767 1.00 95.88 288 PRO A N 1
ATOM 2277 C CA . PRO A 1 288 ? 13.059 8.935 -21.697 1.00 95.88 288 PRO A CA 1
ATOM 2278 C C . PRO A 1 288 ? 11.832 8.015 -21.826 1.00 95.88 288 PRO A C 1
ATOM 2280 O O . PRO A 1 288 ? 10.734 8.406 -22.245 1.00 95.88 288 PRO A O 1
ATOM 2283 N N . SER A 1 289 ? 12.009 6.779 -21.365 1.00 97.81 289 SER A N 1
ATOM 2284 C CA . SER A 1 289 ? 10.970 5.761 -21.209 1.00 97.81 289 SER A CA 1
ATOM 2285 C C . SER A 1 289 ? 10.695 5.471 -19.738 1.00 97.81 289 SER A C 1
ATOM 2287 O O . SER A 1 289 ? 11.614 5.181 -18.972 1.00 97.81 289 SER A O 1
ATOM 2289 N N . SER A 1 290 ? 9.420 5.439 -19.346 1.00 97.88 290 SER A N 1
ATOM 2290 C CA . SER A 1 290 ? 9.025 5.067 -17.983 1.00 97.88 290 SER A CA 1
ATOM 2291 C C . SER A 1 290 ? 8.443 3.661 -17.904 1.00 97.88 290 SER A C 1
ATOM 2293 O O . SER A 1 290 ? 7.721 3.199 -18.794 1.00 97.88 290 SER A O 1
ATOM 2295 N N . ILE A 1 291 ? 8.726 2.980 -16.794 1.00 98.56 291 ILE A N 1
ATOM 2296 C CA . ILE A 1 291 ? 8.095 1.713 -16.431 1.00 98.56 291 ILE A CA 1
ATOM 2297 C C . ILE A 1 291 ? 7.246 1.929 -15.180 1.00 98.56 291 ILE A C 1
ATOM 2299 O O . ILE A 1 291 ? 7.717 2.392 -14.147 1.00 98.56 291 ILE A O 1
ATOM 2303 N N . ILE A 1 292 ? 5.975 1.554 -15.258 1.00 98.12 292 ILE A N 1
ATOM 2304 C CA . ILE A 1 292 ? 5.020 1.617 -14.157 1.00 98.12 292 ILE A CA 1
ATOM 2305 C C . ILE A 1 292 ? 4.653 0.189 -13.764 1.00 98.12 292 ILE A C 1
ATOM 2307 O O . ILE A 1 292 ? 3.830 -0.471 -14.409 1.00 98.12 292 ILE A O 1
ATOM 2311 N N . MET A 1 293 ? 5.249 -0.282 -12.676 1.00 96.75 293 MET A N 1
ATOM 2312 C CA . MET A 1 293 ? 5.030 -1.619 -12.141 1.00 96.75 293 MET A CA 1
ATOM 2313 C C . MET A 1 293 ? 3.740 -1.690 -11.324 1.00 96.75 293 MET A C 1
ATOM 2315 O O . MET A 1 293 ? 3.309 -0.728 -10.677 1.00 96.75 293 MET A O 1
ATOM 2319 N N . GLY A 1 294 ? 3.093 -2.851 -11.358 1.00 93.62 294 GLY A N 1
ATOM 2320 C CA . GLY A 1 294 ? 1.854 -3.113 -10.637 1.00 93.62 294 GLY A CA 1
ATOM 2321 C C . GLY A 1 294 ? 1.943 -4.221 -9.600 1.00 93.62 294 GLY A C 1
ATOM 2322 O O . GLY A 1 294 ? 2.881 -5.015 -9.539 1.00 93.62 294 GLY A O 1
ATOM 2323 N N . TRP A 1 295 ? 0.883 -4.308 -8.797 1.00 92.31 295 TRP A N 1
ATOM 2324 C CA . TRP A 1 295 ? 0.738 -5.317 -7.749 1.00 92.31 295 TRP A CA 1
ATOM 2325 C C . TRP A 1 295 ? 0.565 -6.748 -8.278 1.00 92.31 295 TRP A C 1
ATOM 2327 O O . TRP A 1 295 ? 0.711 -7.698 -7.511 1.00 92.31 295 TRP A O 1
ATOM 2337 N N . GLY A 1 296 ? 0.290 -6.934 -9.576 1.00 93.00 296 GLY A N 1
ATOM 2338 C CA . GLY A 1 296 ? 0.205 -8.259 -10.195 1.00 93.00 296 GLY A CA 1
ATOM 2339 C C . GLY A 1 296 ? 1.526 -9.031 -10.127 1.00 93.00 296 GLY A C 1
ATOM 2340 O O . GLY A 1 296 ? 1.518 -10.246 -9.947 1.00 93.00 296 GLY A O 1
ATOM 2341 N N . LEU A 1 297 ? 2.661 -8.326 -10.169 1.00 93.44 297 LEU A N 1
ATOM 2342 C CA . LEU A 1 297 ? 3.997 -8.931 -10.132 1.00 93.44 297 LEU A CA 1
ATOM 2343 C C . LEU A 1 297 ? 4.379 -9.487 -8.752 1.00 93.44 297 LEU A C 1
ATOM 2345 O O . LEU A 1 297 ? 5.250 -10.352 -8.666 1.00 93.44 297 LEU A O 1
ATOM 2349 N N . HIS A 1 298 ? 3.685 -9.063 -7.688 1.00 92.56 298 HIS A N 1
ATOM 2350 C CA . HIS A 1 298 ? 3.860 -9.578 -6.322 1.00 92.56 298 HIS A CA 1
ATOM 2351 C C . HIS A 1 298 ? 3.158 -10.925 -6.105 1.00 92.56 298 HIS A C 1
ATOM 2353 O O . HIS A 1 298 ? 3.364 -11.579 -5.090 1.00 92.56 298 HIS A O 1
ATOM 2359 N N . ARG A 1 299 ? 2.299 -11.367 -7.034 1.00 89.69 299 ARG A N 1
ATOM 2360 C CA . ARG A 1 299 ? 1.431 -12.548 -6.853 1.00 89.69 299 ARG A CA 1
ATOM 2361 C C . ARG A 1 299 ? 2.109 -13.869 -7.223 1.00 89.69 299 ARG A C 1
ATOM 2363 O O . ARG A 1 299 ? 1.437 -14.870 -7.465 1.00 89.69 299 ARG A O 1
ATOM 2370 N N . TYR A 1 300 ? 3.439 -13.874 -7.260 1.00 89.12 300 TYR A N 1
ATOM 2371 C CA . TYR A 1 300 ? 4.256 -15.019 -7.642 1.00 89.12 300 TYR A CA 1
ATOM 2372 C C . TYR A 1 300 ? 5.348 -15.265 -6.606 1.00 89.12 300 TYR A C 1
ATOM 2374 O O . TYR A 1 300 ? 5.932 -14.324 -6.077 1.00 89.12 300 TYR A O 1
ATOM 2382 N N . GLN A 1 301 ? 5.673 -16.537 -6.365 1.00 87.75 301 GLN A N 1
ATOM 2383 C CA . GLN A 1 301 ? 6.704 -16.930 -5.400 1.00 87.75 301 GLN A CA 1
ATOM 2384 C C . GLN A 1 301 ? 8.079 -16.324 -5.741 1.00 87.75 301 GLN A C 1
ATOM 2386 O O . GLN A 1 301 ? 8.817 -15.916 -4.852 1.00 87.75 301 GLN A O 1
ATOM 2391 N N . GLN A 1 302 ? 8.396 -16.189 -7.033 1.00 91.38 302 GLN A N 1
ATOM 2392 C CA . GLN A 1 302 ? 9.608 -15.524 -7.527 1.00 91.38 302 GLN A CA 1
ATOM 2393 C C . GLN A 1 302 ? 9.345 -14.082 -7.975 1.00 91.38 302 GLN A C 1
ATOM 2395 O O . GLN A 1 302 ? 10.027 -13.570 -8.858 1.00 91.38 302 GLN A O 1
ATOM 2400 N N . GLY A 1 303 ? 8.352 -13.414 -7.381 1.00 92.81 303 GLY A N 1
ATOM 2401 C CA . GLY A 1 303 ? 7.997 -12.043 -7.740 1.00 92.81 303 GLY A CA 1
ATOM 2402 C C . GLY A 1 303 ? 9.171 -11.069 -7.615 1.00 92.81 303 GLY A C 1
ATOM 2403 O O . GLY A 1 303 ? 9.272 -10.160 -8.426 1.00 92.81 303 GLY A O 1
ATOM 2404 N N . HIS A 1 304 ? 10.102 -11.302 -6.682 1.00 94.31 304 HIS A N 1
ATOM 2405 C CA . HIS A 1 304 ? 11.297 -10.472 -6.503 1.00 94.31 304 HIS A CA 1
ATOM 2406 C C . HIS A 1 304 ? 12.158 -10.429 -7.774 1.00 94.31 304 HIS A C 1
ATOM 2408 O O . HIS A 1 304 ? 12.652 -9.368 -8.128 1.00 94.31 304 HIS A O 1
ATOM 2414 N N . LEU A 1 305 ? 12.262 -11.537 -8.522 1.00 96.81 305 LEU A N 1
ATOM 2415 C CA . LEU A 1 305 ? 12.979 -11.564 -9.801 1.00 96.81 305 LEU A CA 1
ATOM 2416 C C . LEU A 1 305 ? 12.308 -10.678 -10.856 1.00 96.81 305 LEU A C 1
ATOM 2418 O O . LEU A 1 305 ? 13.002 -10.128 -11.702 1.00 96.81 305 LEU A O 1
ATOM 2422 N N . ASN A 1 306 ? 10.976 -10.530 -10.823 1.00 95.88 306 ASN A N 1
ATOM 2423 C CA . ASN A 1 306 ? 10.274 -9.643 -11.754 1.00 95.88 306 ASN A CA 1
ATOM 2424 C C . ASN A 1 306 ? 10.696 -8.192 -11.537 1.00 95.88 306 ASN A C 1
ATOM 2426 O O . ASN A 1 306 ? 11.009 -7.518 -12.506 1.00 95.88 306 ASN A O 1
ATOM 2430 N N . PHE A 1 307 ? 10.715 -7.737 -10.282 1.00 97.12 307 PHE A N 1
ATOM 2431 C CA . PHE A 1 307 ? 11.150 -6.384 -9.929 1.00 97.12 307 PHE A CA 1
ATOM 2432 C C . PHE A 1 307 ? 12.608 -6.172 -10.313 1.00 97.12 307 PHE A C 1
ATOM 2434 O O . PHE A 1 307 ? 12.876 -5.366 -11.195 1.00 97.12 307 PHE A O 1
ATOM 2441 N N . ARG A 1 308 ? 13.514 -7.021 -9.818 1.00 98.00 308 ARG A N 1
ATOM 2442 C CA . ARG A 1 308 ? 14.949 -6.820 -10.049 1.00 98.00 308 ARG A CA 1
ATOM 2443 C C . ARG A 1 308 ? 15.366 -6.851 -11.519 1.00 98.00 308 ARG A C 1
ATOM 2445 O O . ARG A 1 308 ? 16.245 -6.110 -11.943 1.00 98.00 308 ARG A O 1
ATOM 2452 N N . MET A 1 309 ? 14.732 -7.702 -12.331 1.00 98.00 309 MET A N 1
ATOM 2453 C CA . MET A 1 309 ? 15.018 -7.743 -13.771 1.00 98.00 309 MET A CA 1
ATOM 2454 C C . MET A 1 309 ? 14.426 -6.550 -14.528 1.00 98.00 309 MET A C 1
ATOM 2456 O O . MET A 1 309 ? 14.968 -6.162 -15.559 1.00 98.00 309 MET A O 1
ATOM 2460 N N . VAL A 1 310 ? 13.318 -5.979 -14.053 1.00 98.06 310 VAL A N 1
ATOM 2461 C CA . VAL A 1 310 ? 12.724 -4.767 -14.632 1.00 98.06 310 VAL A CA 1
ATOM 2462 C C . VAL A 1 310 ? 13.519 -3.527 -14.222 1.00 98.06 310 VAL A C 1
ATOM 2464 O O . VAL A 1 310 ? 13.796 -2.684 -15.069 1.00 98.06 310 VAL A O 1
ATOM 2467 N N . ASP A 1 311 ? 13.966 -3.457 -12.973 1.00 98.12 311 ASP A N 1
ATOM 2468 C CA . ASP A 1 311 ? 14.842 -2.398 -12.469 1.00 98.12 311 ASP A CA 1
ATOM 2469 C C . ASP A 1 311 ? 16.167 -2.376 -13.249 1.00 98.12 311 ASP A C 1
ATOM 2471 O O . ASP A 1 311 ? 16.603 -1.326 -13.727 1.00 98.12 311 ASP A O 1
ATOM 2475 N N . ALA A 1 312 ? 16.737 -3.557 -13.518 1.00 98.25 312 ALA A N 1
ATOM 2476 C CA . ALA A 1 312 ? 17.911 -3.713 -14.373 1.00 98.25 312 ALA A CA 1
ATOM 2477 C C . ALA A 1 312 ? 17.709 -3.186 -15.810 1.00 98.25 312 ALA A C 1
ATOM 2479 O O . ALA A 1 312 ? 18.674 -2.725 -16.416 1.00 98.25 312 ALA A O 1
ATOM 2480 N N . LEU A 1 313 ? 16.490 -3.224 -16.372 1.00 97.44 313 LEU A N 1
ATOM 2481 C CA . LEU A 1 313 ? 16.221 -2.647 -17.699 1.00 97.44 313 LEU A CA 1
ATOM 2482 C C . LEU A 1 313 ? 16.370 -1.131 -17.698 1.00 97.44 313 LEU A C 1
ATOM 2484 O O . LEU A 1 313 ? 16.991 -0.584 -18.609 1.00 97.44 313 LEU A O 1
ATOM 2488 N N . ALA A 1 314 ? 15.816 -0.458 -16.691 1.00 97.19 314 ALA A N 1
ATOM 2489 C CA . ALA A 1 314 ? 15.954 0.988 -16.569 1.00 97.19 314 ALA A CA 1
ATOM 2490 C C . ALA A 1 314 ? 17.413 1.382 -16.304 1.00 97.19 314 ALA A C 1
ATOM 2492 O O . ALA A 1 314 ? 17.890 2.356 -16.883 1.00 97.19 314 ALA A O 1
ATOM 2493 N N . ALA A 1 315 ? 18.126 0.587 -15.498 1.00 97.06 315 ALA A N 1
ATOM 2494 C CA . ALA A 1 315 ? 19.536 0.802 -15.183 1.00 97.06 315 ALA A CA 1
ATOM 2495 C C . ALA A 1 315 ? 20.450 0.741 -16.408 1.00 97.06 315 ALA A C 1
ATOM 2497 O O . ALA A 1 315 ? 21.341 1.572 -16.532 1.00 97.06 315 ALA A O 1
ATOM 2498 N N . ILE A 1 316 ? 20.232 -0.199 -17.333 1.00 97.56 316 ILE A N 1
ATOM 2499 C CA . ILE A 1 316 ? 21.081 -0.279 -18.531 1.00 97.56 316 ILE A CA 1
ATOM 2500 C C . ILE A 1 316 ? 20.729 0.763 -19.596 1.00 97.56 316 ILE A C 1
ATOM 2502 O O . ILE A 1 316 ? 21.552 0.999 -20.465 1.00 97.56 316 ILE A O 1
ATOM 2506 N N . THR A 1 317 ? 19.531 1.356 -19.577 1.00 96.81 317 THR A N 1
ATOM 2507 C CA . THR A 1 317 ? 19.019 2.209 -20.673 1.00 96.81 317 THR A CA 1
ATOM 2508 C C . THR A 1 317 ? 19.084 3.712 -20.392 1.00 96.81 317 THR A C 1
ATOM 2510 O O . THR A 1 317 ? 18.485 4.485 -21.132 1.00 96.81 317 THR A O 1
ATOM 2513 N N . GLY A 1 318 ? 19.738 4.145 -19.310 1.00 94.31 318 GLY A N 1
ATOM 2514 C CA . GLY A 1 318 ? 19.829 5.572 -18.961 1.00 94.31 318 GLY A CA 1
ATOM 2515 C C . GLY A 1 318 ? 18.504 6.200 -18.517 1.00 94.31 318 GLY A C 1
ATOM 2516 O O . GLY A 1 318 ? 18.375 7.416 -18.428 1.00 94.31 318 GLY A O 1
ATOM 2517 N N . ASN A 1 319 ? 17.496 5.380 -18.202 1.00 97.00 319 ASN A N 1
ATOM 2518 C CA . ASN A 1 319 ? 16.183 5.870 -17.784 1.00 97.00 319 ASN A CA 1
ATOM 2519 C C . ASN A 1 319 ? 16.117 6.206 -16.282 1.00 97.00 319 ASN A C 1
ATOM 2521 O O . ASN A 1 319 ? 15.090 6.693 -15.818 1.00 97.00 319 ASN A O 1
ATOM 2525 N N . ILE A 1 320 ? 17.164 5.951 -15.492 1.00 96.50 320 ILE A N 1
ATOM 2526 C CA . ILE A 1 320 ? 17.201 6.294 -14.061 1.00 96.50 320 ILE A CA 1
ATOM 2527 C C . ILE A 1 320 ? 17.638 7.751 -13.881 1.00 96.50 320 ILE A C 1
ATOM 2529 O O . ILE A 1 320 ? 18.596 8.198 -14.497 1.00 96.50 320 ILE A O 1
ATOM 2533 N N . GLY A 1 321 ? 16.974 8.488 -12.984 1.00 95.56 321 GLY A N 1
ATOM 2534 C CA . GLY A 1 321 ? 17.388 9.850 -12.634 1.00 95.56 321 GLY A CA 1
ATOM 2535 C C . GLY A 1 321 ? 16.923 10.938 -13.603 1.00 95.56 321 GLY A C 1
ATOM 2536 O O . GLY A 1 321 ? 17.283 12.100 -13.413 1.00 95.56 321 GLY A O 1
ATOM 2537 N N . VAL A 1 322 ? 16.097 10.593 -14.596 1.00 96.38 322 VAL A N 1
ATOM 2538 C CA . VAL A 1 322 ? 15.606 11.514 -15.634 1.00 96.38 322 VAL A CA 1
ATOM 2539 C C . VAL A 1 322 ? 14.089 11.708 -15.559 1.00 96.38 322 VAL A C 1
ATOM 2541 O O . VAL A 1 322 ? 13.334 10.775 -15.282 1.00 96.38 322 VAL A O 1
ATOM 2544 N N . SER A 1 323 ? 13.628 12.938 -15.794 1.00 97.25 323 SER A N 1
ATOM 2545 C CA . SER A 1 323 ? 12.197 13.276 -15.818 1.00 97.25 323 SER A CA 1
ATOM 2546 C C . SER A 1 323 ? 11.480 12.502 -16.925 1.00 97.25 323 SER A C 1
ATOM 2548 O O . SER A 1 323 ? 11.982 12.418 -18.039 1.00 97.25 323 SER A O 1
ATOM 2550 N N . GLY A 1 324 ? 10.324 11.911 -16.626 1.00 96.69 324 GLY A N 1
ATOM 2551 C CA . GLY A 1 324 ? 9.593 11.052 -17.561 1.00 96.69 324 GLY A CA 1
ATOM 2552 C C . GLY A 1 324 ? 10.184 9.647 -17.736 1.00 96.69 324 GLY A C 1
ATOM 2553 O O . GLY A 1 324 ? 9.644 8.875 -18.530 1.00 96.69 324 GLY A O 1
ATOM 2554 N N . GLY A 1 325 ? 11.247 9.295 -17.011 1.00 96.75 325 GLY A N 1
ATOM 2555 C CA . GLY A 1 325 ? 11.867 7.971 -17.036 1.00 96.75 325 GLY A CA 1
ATOM 2556 C C . GLY A 1 325 ? 11.474 7.080 -15.855 1.00 96.75 325 GLY A C 1
ATOM 2557 O O . GLY A 1 325 ? 10.359 7.135 -15.330 1.00 96.75 325 GLY A O 1
ATOM 2558 N N . GLY A 1 326 ? 12.432 6.254 -15.451 1.00 96.50 326 GLY A N 1
ATOM 2559 C CA . GLY A 1 326 ? 12.464 5.518 -14.195 1.00 96.50 326 GLY A CA 1
ATOM 2560 C C . GLY A 1 326 ? 11.540 4.309 -14.112 1.00 96.50 326 GLY A C 1
ATOM 2561 O O . GLY A 1 326 ? 10.823 3.945 -15.049 1.00 96.50 326 GLY A O 1
ATOM 2562 N N . VAL A 1 327 ? 11.572 3.684 -12.934 1.00 97.12 327 VAL A N 1
ATOM 2563 C CA . VAL A 1 327 ? 10.676 2.591 -12.552 1.00 97.12 327 VAL A CA 1
ATOM 2564 C C . VAL A 1 327 ? 9.851 3.028 -11.348 1.00 97.12 327 VAL A C 1
ATOM 2566 O O . VAL A 1 327 ? 10.378 3.256 -10.264 1.00 97.12 327 VAL A O 1
ATOM 2569 N N . SER A 1 328 ? 8.539 3.143 -11.540 1.00 95.56 328 SER A N 1
ATOM 2570 C CA . SER A 1 328 ? 7.586 3.554 -10.507 1.00 95.56 328 SER A CA 1
ATOM 2571 C C . SER A 1 328 ? 6.709 2.378 -10.089 1.00 95.56 328 SER A C 1
ATOM 2573 O O . SER A 1 328 ? 6.061 1.745 -10.925 1.00 95.56 328 SER A O 1
ATOM 2575 N N . GLN A 1 329 ? 6.606 2.120 -8.786 1.00 92.50 329 GLN A N 1
ATOM 2576 C CA . GLN A 1 329 ? 5.717 1.092 -8.226 1.00 92.50 329 GLN A CA 1
ATOM 2577 C C . GLN A 1 329 ? 4.564 1.732 -7.442 1.00 92.50 329 GLN A C 1
ATOM 2579 O O . GLN A 1 329 ? 3.390 1.458 -7.711 1.00 92.50 329 GLN A O 1
ATOM 2584 N N . GLY A 1 330 ? 4.902 2.618 -6.510 1.00 91.12 330 GLY A N 1
ATOM 2585 C CA . GLY A 1 330 ? 4.002 3.289 -5.579 1.00 91.12 330 GLY A CA 1
ATOM 2586 C C . GLY A 1 330 ? 4.787 4.055 -4.512 1.00 91.12 330 GLY A C 1
ATOM 2587 O O . GLY A 1 330 ? 6.019 4.011 -4.476 1.00 91.12 330 GLY A O 1
ATOM 2588 N N . PHE A 1 331 ? 4.064 4.752 -3.646 1.00 92.06 331 PHE A N 1
ATOM 2589 C CA . PHE A 1 331 ? 4.618 5.559 -2.558 1.00 92.06 331 PHE A CA 1
ATOM 2590 C C . PHE A 1 331 ? 4.486 4.831 -1.216 1.00 92.06 331 PHE A C 1
ATOM 2592 O O . PHE A 1 331 ? 3.685 3.905 -1.094 1.00 92.06 331 PHE A O 1
ATOM 2599 N N . GLU A 1 332 ? 5.282 5.249 -0.234 1.00 89.31 332 GLU A N 1
ATOM 2600 C CA . GLU A 1 332 ? 5.167 4.820 1.163 1.00 89.31 332 GLU A CA 1
ATOM 2601 C C . GLU A 1 332 ? 4.246 5.785 1.913 1.00 89.31 332 GLU A C 1
ATOM 2603 O O . GLU A 1 332 ? 4.659 6.879 2.303 1.00 89.31 332 GLU A O 1
ATOM 2608 N N . GLU A 1 333 ? 2.986 5.401 2.113 1.00 87.06 333 GLU A N 1
ATOM 2609 C CA . GLU A 1 333 ? 1.952 6.284 2.664 1.00 87.06 333 GLU A CA 1
ATOM 2610 C C . GLU A 1 333 ? 2.259 6.791 4.080 1.00 87.06 333 GLU A C 1
ATOM 2612 O O . GLU A 1 333 ? 1.820 7.879 4.452 1.00 87.06 333 GLU A O 1
ATOM 2617 N N . TYR A 1 334 ? 3.034 6.032 4.859 1.00 91.31 334 TYR A N 1
ATOM 2618 C CA . TYR A 1 334 ? 3.402 6.411 6.219 1.00 91.31 334 TYR A CA 1
ATOM 2619 C C . TYR A 1 334 ? 4.762 7.115 6.332 1.00 91.31 334 TYR A C 1
ATOM 2621 O O . TYR A 1 334 ? 5.101 7.589 7.414 1.00 91.31 334 TYR A O 1
ATOM 2629 N N . ALA A 1 335 ? 5.537 7.236 5.245 1.00 90.44 335 ALA A N 1
ATOM 2630 C CA . ALA A 1 335 ? 6.907 7.769 5.290 1.00 90.44 335 ALA A CA 1
ATOM 2631 C C . ALA A 1 335 ? 7.008 9.228 5.772 1.00 90.44 335 ALA A C 1
ATOM 2633 O O . ALA A 1 335 ? 8.095 9.703 6.095 1.00 90.44 335 ALA A O 1
ATOM 2634 N N . TYR A 1 336 ? 5.886 9.947 5.816 1.00 92.25 336 TYR A N 1
ATOM 2635 C CA . TYR A 1 336 ? 5.824 11.349 6.220 1.00 92.25 336 TYR A CA 1
ATOM 2636 C C . TYR A 1 336 ? 5.557 11.555 7.719 1.00 92.25 336 TYR A C 1
ATOM 2638 O O . TYR A 1 336 ? 5.632 12.691 8.190 1.00 92.25 336 TYR A O 1
ATOM 2646 N N . PHE A 1 337 ? 5.242 10.497 8.471 1.00 95.94 337 PHE A N 1
ATOM 2647 C CA . PHE A 1 337 ? 4.873 10.598 9.883 1.00 95.94 337 PHE A CA 1
ATOM 2648 C C . PHE A 1 337 ? 6.018 10.202 10.824 1.00 95.94 337 PHE A C 1
ATOM 2650 O O . PHE A 1 337 ? 6.883 9.393 10.494 1.00 95.94 337 PHE A O 1
ATOM 2657 N N . ASP A 1 338 ? 6.024 10.796 12.016 1.00 95.88 338 ASP A N 1
ATOM 2658 C CA . ASP A 1 338 ? 6.953 10.480 13.099 1.00 95.88 338 ASP A CA 1
ATOM 2659 C C . ASP A 1 338 ? 6.449 9.275 13.900 1.00 95.88 338 ASP A C 1
ATOM 2661 O O . ASP A 1 338 ? 5.458 9.363 14.627 1.00 95.88 338 ASP A O 1
ATOM 2665 N N . PHE A 1 339 ? 7.160 8.158 13.774 1.00 95.50 339 PHE A N 1
ATOM 2666 C CA . PHE A 1 339 ? 6.851 6.905 14.457 1.00 95.50 339 PHE A CA 1
ATOM 2667 C C . PHE A 1 339 ? 7.396 6.821 15.888 1.00 95.50 339 PHE A C 1
ATOM 2669 O O . PHE A 1 339 ? 7.093 5.860 16.588 1.00 95.50 339 PHE A O 1
ATOM 2676 N N . SER A 1 340 ? 8.140 7.820 16.381 1.00 95.88 340 SER A N 1
ATOM 2677 C CA . SER A 1 340 ? 8.605 7.826 17.782 1.00 95.88 340 SER A CA 1
ATOM 2678 C C . SER A 1 340 ? 7.456 7.809 18.797 1.00 95.88 340 SER A C 1
ATOM 2680 O O . SER A 1 340 ? 7.641 7.424 19.949 1.00 95.88 340 SER A O 1
ATOM 2682 N N . VAL A 1 341 ? 6.240 8.170 18.372 1.00 96.06 341 VAL A N 1
ATOM 2683 C CA . VAL A 1 341 ? 5.030 8.053 19.195 1.00 96.06 341 VAL A CA 1
ATOM 2684 C C . VAL A 1 341 ? 4.671 6.600 19.530 1.00 96.06 341 VAL A C 1
ATOM 2686 O O . VAL A 1 341 ? 3.963 6.388 20.513 1.00 96.06 341 VAL A O 1
ATOM 2689 N N . GLU A 1 342 ? 5.160 5.610 18.773 1.00 95.38 342 GLU A N 1
ATOM 2690 C CA . GLU A 1 342 ? 4.908 4.182 19.016 1.00 95.38 342 GLU A CA 1
ATOM 2691 C C . GLU A 1 342 ? 5.560 3.663 20.302 1.00 95.38 342 GLU A C 1
ATOM 2693 O O . GLU A 1 342 ? 5.083 2.669 20.840 1.00 95.38 342 GLU A O 1
ATOM 2698 N N . LEU A 1 343 ? 6.629 4.300 20.795 1.00 95.62 343 LEU A N 1
ATOM 2699 C CA . LEU A 1 343 ? 7.452 3.788 21.905 1.00 95.62 343 LEU A CA 1
ATOM 2700 C C . LEU A 1 343 ? 7.877 2.328 21.698 1.00 95.62 343 LEU A C 1
ATOM 2702 O O . LEU A 1 343 ? 7.652 1.472 22.555 1.00 95.62 343 LEU A O 1
ATOM 2706 N N . GLU A 1 344 ? 8.448 2.027 20.530 1.00 94.38 344 GLU A N 1
ATOM 2707 C CA . GLU A 1 344 ? 8.907 0.673 20.189 1.00 94.38 344 GLU A CA 1
ATOM 2708 C C . GLU A 1 344 ? 9.862 0.104 21.250 1.00 94.38 344 GLU A C 1
ATOM 2710 O O . GLU A 1 344 ? 9.828 -1.091 21.537 1.00 94.38 344 GLU A O 1
ATOM 2715 N N . GLU A 1 345 ? 10.651 0.959 21.901 1.00 94.12 345 GLU A N 1
ATOM 2716 C CA . GLU A 1 345 ? 11.577 0.598 22.972 1.00 94.12 345 GLU A CA 1
ATOM 2717 C C . GLU A 1 345 ? 10.911 0.004 24.223 1.00 94.12 345 GLU A C 1
ATOM 2719 O O . GLU A 1 345 ? 11.584 -0.688 24.985 1.00 94.12 345 GLU A O 1
ATOM 2724 N N . LEU A 1 346 ? 9.613 0.245 24.439 1.00 93.81 346 LEU A N 1
ATOM 2725 C CA . LEU A 1 346 ? 8.849 -0.369 25.534 1.00 93.81 346 LEU A CA 1
ATOM 2726 C C . LEU A 1 346 ? 8.336 -1.772 25.178 1.00 93.81 346 LEU A C 1
ATOM 2728 O O . LEU A 1 346 ? 7.950 -2.541 26.060 1.00 93.81 346 LEU A O 1
ATOM 2732 N N . GLY A 1 347 ? 8.353 -2.132 23.894 1.00 91.31 347 GLY A N 1
ATOM 2733 C CA . GLY A 1 347 ? 8.018 -3.466 23.423 1.00 91.31 347 GLY A CA 1
ATOM 2734 C C . GLY A 1 347 ? 9.149 -4.456 23.693 1.00 91.31 347 GLY A C 1
ATOM 2735 O O . GLY A 1 347 ? 9.943 -4.752 22.803 1.00 91.31 347 GLY A O 1
ATOM 2736 N N . GLU A 1 348 ? 9.228 -5.013 24.901 1.00 89.50 348 GLU A N 1
ATOM 2737 C CA . GLU A 1 348 ? 10.238 -6.033 25.231 1.00 89.50 348 GLU A CA 1
ATOM 2738 C C . GLU A 1 348 ? 10.092 -7.291 24.362 1.00 89.50 348 GLU A C 1
ATOM 2740 O O . GLU A 1 348 ? 11.078 -7.901 23.936 1.00 89.50 348 GLU A O 1
ATOM 2745 N N . ASN A 1 349 ? 8.853 -7.684 24.062 1.00 88.56 349 ASN A N 1
ATOM 2746 C CA . ASN A 1 349 ? 8.586 -8.797 23.168 1.00 88.56 349 ASN A CA 1
ATOM 2747 C C . ASN A 1 349 ? 8.578 -8.361 21.695 1.00 88.56 349 ASN A C 1
ATOM 2749 O O . ASN A 1 349 ? 7.770 -7.548 21.258 1.00 88.56 349 ASN A O 1
ATOM 2753 N N . GLN A 1 350 ? 9.421 -9.035 20.915 1.00 88.38 350 GLN A N 1
ATOM 2754 C CA . GLN A 1 350 ? 9.667 -8.753 19.501 1.00 88.38 350 GLN A CA 1
ATOM 2755 C C . GLN A 1 350 ? 9.197 -9.882 18.569 1.00 88.38 350 GLN A C 1
ATOM 2757 O O . GLN A 1 350 ? 9.627 -9.967 17.415 1.00 88.38 350 GLN A O 1
ATOM 2762 N N . ARG A 1 351 ? 8.337 -10.798 19.042 1.00 96.38 351 ARG A N 1
ATOM 2763 C CA . ARG A 1 351 ? 7.870 -11.914 18.210 1.00 96.38 351 ARG A CA 1
ATOM 2764 C C . ARG A 1 351 ? 7.076 -11.401 17.008 1.00 96.38 351 ARG A C 1
ATOM 2766 O O . ARG A 1 351 ? 6.051 -10.741 17.157 1.00 96.38 351 ARG A O 1
ATOM 2773 N N . LYS A 1 352 ? 7.513 -11.791 15.810 1.00 96.81 352 LYS A N 1
ATOM 2774 C CA . LYS A 1 352 ? 6.819 -11.502 14.552 1.00 96.81 352 LYS A CA 1
ATOM 2775 C C . LYS A 1 352 ? 6.461 -12.794 13.821 1.00 96.81 352 LYS A C 1
ATOM 2777 O O . LYS A 1 352 ? 7.280 -13.707 13.738 1.00 96.81 352 LYS A O 1
ATOM 2782 N N . ILE A 1 353 ? 5.255 -12.860 13.259 1.00 97.38 353 ILE A N 1
ATOM 2783 C CA . ILE A 1 353 ? 4.789 -13.990 12.437 1.00 97.38 353 ILE A CA 1
ATOM 2784 C C . ILE A 1 353 ? 4.419 -13.540 11.013 1.00 97.38 353 ILE A C 1
ATOM 2786 O O . ILE A 1 353 ? 3.982 -12.404 10.828 1.00 97.38 353 ILE A O 1
ATOM 2790 N N . PRO A 1 354 ? 4.607 -14.373 9.975 1.00 96.12 354 PRO A N 1
ATOM 2791 C CA . PRO A 1 354 ? 4.404 -13.933 8.596 1.00 96.12 354 PRO A CA 1
ATOM 2792 C C . PRO A 1 354 ? 2.918 -13.714 8.274 1.00 96.12 354 PRO A C 1
ATOM 2794 O O . PRO A 1 354 ? 2.121 -14.651 8.319 1.00 96.12 354 PRO A O 1
ATOM 2797 N N . MET A 1 355 ? 2.544 -12.497 7.863 1.00 95.94 355 MET A N 1
ATOM 2798 C CA . MET A 1 355 ? 1.181 -12.179 7.409 1.00 95.94 355 MET A CA 1
ATOM 2799 C C . MET A 1 355 ? 0.741 -13.023 6.193 1.00 95.94 355 MET A C 1
ATOM 2801 O O . MET A 1 355 ? -0.380 -13.542 6.203 1.00 95.94 355 MET A O 1
ATOM 2805 N N . PRO A 1 356 ? 1.567 -13.216 5.138 1.00 93.38 356 PRO A N 1
ATOM 2806 C CA . PRO A 1 356 ? 1.123 -13.933 3.938 1.00 93.38 356 PRO A CA 1
ATOM 2807 C C . PRO A 1 356 ? 0.785 -15.408 4.174 1.00 93.38 356 PRO A C 1
ATOM 2809 O O . PRO A 1 356 ? 0.007 -15.987 3.421 1.00 93.38 356 PRO A O 1
ATOM 2812 N N . THR A 1 357 ? 1.352 -16.009 5.220 1.00 95.38 357 THR A N 1
ATOM 2813 C CA . THR A 1 357 ? 1.142 -17.410 5.608 1.00 95.38 357 THR A CA 1
ATOM 2814 C C . THR A 1 357 ? 0.575 -17.518 7.025 1.00 95.38 357 THR A C 1
ATOM 2816 O O . THR A 1 357 ? 0.808 -18.504 7.721 1.00 95.38 357 THR A O 1
ATOM 2819 N N . ILE A 1 358 ? -0.210 -16.519 7.450 1.00 97.38 358 ILE A N 1
ATOM 2820 C CA . ILE A 1 358 ? -0.683 -16.369 8.835 1.00 97.38 358 ILE A CA 1
ATOM 2821 C C . ILE A 1 358 ? -1.408 -17.607 9.377 1.00 97.38 358 ILE A C 1
ATOM 2823 O O . ILE A 1 358 ? -1.237 -17.947 10.542 1.00 97.38 358 ILE A O 1
ATOM 2827 N N . GLY A 1 359 ? -2.160 -18.329 8.539 1.00 97.50 359 GLY A N 1
ATOM 2828 C CA . GLY A 1 359 ? -2.817 -19.572 8.951 1.00 97.50 359 GLY A CA 1
ATOM 2829 C C . GLY A 1 359 ? -1.823 -20.656 9.378 1.00 97.50 359 GLY A C 1
ATOM 2830 O O . GLY A 1 359 ? -2.010 -21.284 10.414 1.00 97.50 359 GLY A O 1
ATOM 2831 N N . ASP A 1 360 ? -0.739 -20.846 8.619 1.00 97.50 360 ASP A N 1
ATOM 2832 C CA . ASP A 1 360 ? 0.345 -21.760 9.001 1.00 97.50 360 ASP A CA 1
ATOM 2833 C C . ASP A 1 360 ? 1.100 -21.249 10.231 1.00 97.50 360 ASP A C 1
ATOM 2835 O O . ASP A 1 360 ? 1.427 -22.026 11.129 1.00 97.50 360 ASP A O 1
ATOM 2839 N N . ALA A 1 361 ? 1.342 -19.941 10.301 1.00 97.62 361 ALA A N 1
ATOM 2840 C CA . ALA A 1 361 ? 2.069 -19.340 11.408 1.00 97.62 361 ALA A CA 1
ATOM 2841 C C . ALA A 1 361 ? 1.330 -19.481 12.747 1.00 97.62 361 ALA A C 1
ATOM 2843 O O . ALA A 1 361 ? 1.939 -19.866 13.741 1.00 97.62 361 ALA A O 1
ATOM 2844 N N . LEU A 1 362 ? 0.018 -19.236 12.773 1.00 98.06 362 LEU A N 1
ATOM 2845 C CA . LEU A 1 362 ? -0.809 -19.409 13.970 1.00 98.06 362 LEU A CA 1
ATOM 2846 C C . LEU A 1 362 ? -0.797 -20.865 14.447 1.00 98.06 362 LEU A C 1
ATOM 2848 O O . LEU A 1 362 ? -0.550 -21.127 15.619 1.00 98.06 362 LEU A O 1
ATOM 2852 N N . LEU A 1 363 ? -0.980 -21.814 13.524 1.00 97.88 363 LEU A N 1
ATOM 2853 C CA . LEU A 1 363 ? -1.053 -23.242 13.845 1.00 97.88 363 LEU A CA 1
ATOM 2854 C C . LEU A 1 363 ? 0.282 -23.858 14.283 1.00 97.88 363 LEU A C 1
ATOM 2856 O O . LEU A 1 363 ? 0.266 -24.906 14.919 1.00 97.88 363 LEU A O 1
ATOM 2860 N N . SER A 1 364 ? 1.416 -23.246 13.936 1.00 97.44 364 SER A N 1
ATOM 2861 C CA . SER A 1 364 ? 2.759 -23.729 14.302 1.00 97.44 364 SER A CA 1
ATOM 2862 C C . SER A 1 364 ? 3.394 -22.974 15.474 1.00 97.44 364 SER A C 1
ATOM 2864 O O . SER A 1 364 ? 4.449 -23.372 15.972 1.00 97.44 364 SER A O 1
ATOM 2866 N N . THR A 1 365 ? 2.768 -21.896 15.950 1.00 97.06 365 THR A N 1
ATOM 2867 C CA . THR A 1 365 ? 3.271 -21.121 17.088 1.00 97.06 365 THR A CA 1
ATOM 2868 C C . THR A 1 365 ? 2.817 -21.765 18.396 1.00 97.06 365 THR A C 1
ATOM 2870 O O . THR A 1 365 ? 1.650 -21.677 18.769 1.00 97.06 365 THR A O 1
ATOM 2873 N N . HIS A 1 366 ? 3.744 -22.405 19.114 1.00 95.19 366 HIS A N 1
ATOM 2874 C CA . HIS A 1 366 ? 3.442 -23.139 20.355 1.00 95.19 366 HIS A CA 1
ATOM 2875 C C . HIS A 1 366 ? 4.184 -22.638 21.602 1.00 95.19 366 HIS A C 1
ATOM 2877 O O . HIS A 1 366 ? 3.864 -23.071 22.705 1.00 95.19 366 HIS A O 1
ATOM 2883 N N . GLN A 1 367 ? 5.174 -21.752 21.460 1.00 92.88 367 GLN A N 1
ATOM 2884 C CA . GLN A 1 367 ? 6.038 -21.326 22.568 1.00 92.88 367 GLN A CA 1
ATOM 2885 C C . GLN A 1 367 ? 6.179 -19.794 22.638 1.00 92.88 367 GLN A C 1
ATOM 2887 O O . GLN A 1 367 ? 7.035 -19.222 21.962 1.00 92.88 367 GLN A O 1
ATOM 2892 N N . PRO A 1 368 ? 5.339 -19.120 23.444 1.00 95.25 368 PRO A N 1
ATOM 2893 C CA . PRO A 1 368 ? 4.025 -19.596 23.897 1.00 95.25 368 PRO A CA 1
ATOM 2894 C C . PRO A 1 368 ? 2.997 -19.591 22.744 1.00 95.25 368 PRO A C 1
ATOM 2896 O O . PRO A 1 368 ? 3.230 -18.941 21.722 1.00 95.25 368 PRO A O 1
ATOM 2899 N N . PRO A 1 369 ? 1.874 -20.319 22.835 1.00 97.38 369 PRO A N 1
ATOM 2900 C CA . PRO A 1 369 ? 0.846 -20.288 21.794 1.00 97.38 369 PRO A CA 1
ATOM 2901 C C . PRO A 1 369 ? 0.165 -18.915 21.698 1.00 97.38 369 PRO A C 1
ATOM 2903 O O . PRO A 1 369 ? 0.176 -18.142 22.650 1.00 97.38 369 PRO A O 1
ATOM 2906 N N . ILE A 1 370 ? -0.461 -18.610 20.559 1.00 98.62 370 ILE A N 1
ATOM 2907 C CA . ILE A 1 370 ? -1.334 -17.431 20.445 1.00 98.62 370 ILE A CA 1
ATOM 2908 C C . ILE A 1 370 ? -2.679 -17.757 21.095 1.00 98.62 370 ILE A C 1
ATOM 2910 O O . ILE A 1 370 ? -3.345 -18.711 20.703 1.00 98.62 370 ILE A O 1
ATOM 2914 N N . LYS A 1 371 ? -3.060 -16.976 22.107 1.00 98.69 371 LYS A N 1
ATOM 2915 C CA . LYS A 1 371 ? -4.266 -17.171 22.923 1.00 98.69 371 LYS A CA 1
ATOM 2916 C C . LYS A 1 371 ? -5.288 -16.056 22.796 1.00 98.69 371 LYS A C 1
ATOM 2918 O O . LYS A 1 371 ? -6.470 -16.309 23.001 1.00 98.69 371 LYS A O 1
ATOM 2923 N N . LEU A 1 372 ? -4.862 -14.860 22.407 1.00 98.88 372 LEU A N 1
ATOM 2924 C CA . LEU A 1 372 ? -5.765 -13.768 22.063 1.00 98.88 372 LEU A CA 1
ATOM 2925 C C . LEU A 1 372 ? -5.338 -13.150 20.742 1.00 98.88 372 LEU A C 1
ATOM 2927 O O . LEU A 1 372 ? -4.151 -12.923 20.517 1.00 98.88 372 LEU A O 1
ATOM 2931 N N . ILE A 1 373 ? -6.304 -12.867 19.875 1.00 98.88 373 ILE A N 1
ATOM 2932 C CA . ILE A 1 373 ? -6.076 -12.097 18.653 1.00 98.88 373 ILE A CA 1
ATOM 2933 C C . ILE A 1 373 ? -6.870 -10.803 18.761 1.00 98.88 373 ILE A C 1
ATOM 2935 O O . ILE A 1 373 ? -8.084 -10.831 18.953 1.00 98.88 373 ILE A O 1
ATOM 2939 N N . PHE A 1 374 ? -6.185 -9.675 18.628 1.00 98.69 374 PHE A N 1
ATOM 2940 C CA . PHE A 1 374 ? -6.796 -8.365 18.487 1.00 98.69 374 PHE A CA 1
ATOM 2941 C C . PHE A 1 374 ? -6.640 -7.929 17.034 1.00 98.69 374 PHE A C 1
ATOM 2943 O O . PHE A 1 374 ? -5.523 -7.816 16.528 1.00 98.69 374 PHE A O 1
ATOM 2950 N N . LEU A 1 375 ? -7.760 -7.728 16.352 1.00 97.56 375 LEU A N 1
ATOM 2951 C CA . LEU A 1 375 ? -7.810 -7.488 14.923 1.00 97.56 375 LEU A CA 1
ATOM 2952 C C . LEU A 1 375 ? -8.373 -6.105 14.609 1.00 97.56 375 LEU A C 1
ATOM 2954 O O . LEU A 1 375 ? -9.467 -5.757 15.053 1.00 97.56 375 LEU A O 1
ATOM 2958 N N . SER A 1 376 ? -7.646 -5.366 13.777 1.00 95.00 376 SER A N 1
ATOM 2959 C CA . SER A 1 376 ? -8.062 -4.082 13.220 1.00 95.00 376 SER A CA 1
ATOM 2960 C C . SER A 1 376 ? -7.837 -4.025 11.709 1.00 95.00 376 SER A C 1
ATOM 2962 O O . SER A 1 376 ? -6.976 -4.711 11.141 1.00 95.00 376 SER A O 1
ATOM 2964 N N . SER A 1 377 ? -8.612 -3.167 11.040 1.00 90.69 377 SER A N 1
ATOM 2965 C CA . SER A 1 377 ? -8.358 -2.750 9.657 1.00 90.69 377 SER A CA 1
ATOM 2966 C C . SER A 1 377 ? -8.215 -3.895 8.633 1.00 90.69 377 SER A C 1
ATOM 2968 O O . SER A 1 377 ? -7.489 -3.760 7.644 1.00 90.69 377 SER A O 1
ATOM 2970 N N . GLY A 1 378 ? -8.883 -5.040 8.813 1.00 92.31 378 GLY A N 1
ATOM 2971 C CA . GLY A 1 378 ? -8.705 -6.188 7.916 1.00 92.31 378 GLY A CA 1
ATOM 2972 C C . GLY A 1 378 ? -9.793 -7.259 7.977 1.00 92.31 378 GLY A C 1
ATOM 2973 O O . GLY A 1 378 ? -10.529 -7.375 8.942 1.00 92.31 378 GLY A O 1
ATOM 2974 N N . ASN A 1 379 ? -9.848 -8.092 6.933 1.00 95.12 379 ASN A N 1
ATOM 2975 C CA . ASN A 1 379 ? -10.700 -9.287 6.859 1.00 95.12 379 ASN A CA 1
ATOM 2976 C C . ASN A 1 379 ? -9.837 -10.509 6.457 1.00 95.12 379 ASN A C 1
ATOM 2978 O O . ASN A 1 379 ? -9.925 -10.992 5.324 1.00 95.12 379 ASN A O 1
ATOM 2982 N N . PRO A 1 380 ? -8.912 -10.963 7.324 1.00 95.56 380 PRO A N 1
ATOM 2983 C CA . PRO A 1 380 ? -7.899 -11.955 6.979 1.00 95.56 380 PRO A CA 1
ATOM 2984 C C . PRO A 1 380 ? -8.459 -13.320 6.603 1.00 95.56 380 PRO A C 1
ATOM 2986 O O . PRO A 1 380 ? -7.859 -13.991 5.767 1.00 95.56 380 PRO A O 1
ATOM 2989 N N . VAL A 1 381 ? -9.605 -13.734 7.157 1.00 95.88 381 VAL A N 1
ATOM 2990 C CA . VAL A 1 381 ? -10.197 -15.039 6.819 1.00 95.88 381 VAL A CA 1
ATOM 2991 C C . VAL A 1 381 ? -10.491 -15.139 5.320 1.00 95.88 381 VAL A C 1
ATOM 2993 O O . VAL A 1 381 ? -10.269 -16.196 4.737 1.00 95.88 381 VAL A O 1
ATOM 2996 N N . THR A 1 382 ? -10.913 -14.047 4.674 1.00 91.69 382 THR A N 1
ATOM 2997 C CA . THR A 1 382 ? -11.180 -14.032 3.224 1.00 91.69 382 THR A CA 1
ATOM 2998 C C . THR A 1 382 ? -10.004 -13.509 2.389 1.00 91.69 382 THR A C 1
ATOM 3000 O O . THR A 1 382 ? -9.822 -13.933 1.248 1.00 91.69 382 THR A O 1
ATOM 3003 N N . LEU A 1 383 ? -9.186 -12.595 2.933 1.00 92.19 383 LEU A N 1
ATOM 3004 C CA . LEU A 1 383 ? -8.154 -11.882 2.164 1.00 92.19 383 LEU A CA 1
ATOM 3005 C C . LEU A 1 383 ? -6.755 -12.509 2.238 1.00 92.19 383 LEU A C 1
ATOM 3007 O O . LEU A 1 383 ? -5.946 -12.267 1.338 1.00 92.19 383 LEU A O 1
ATOM 3011 N N . ASN A 1 384 ? -6.444 -13.308 3.262 1.00 94.38 384 ASN A N 1
ATOM 3012 C CA . ASN A 1 384 ? -5.153 -13.991 3.342 1.00 94.38 384 ASN A CA 1
ATOM 3013 C C . ASN A 1 384 ? -5.191 -15.327 2.574 1.00 94.38 384 ASN A C 1
ATOM 3015 O O . ASN A 1 384 ? -6.231 -15.991 2.509 1.00 94.38 384 ASN A O 1
ATOM 3019 N N . PRO A 1 385 ? -4.059 -15.759 1.985 1.00 92.06 385 PRO A N 1
ATOM 3020 C CA . PRO A 1 385 ? -3.976 -17.043 1.299 1.00 92.06 385 PRO A CA 1
ATOM 3021 C C . PRO A 1 385 ? -4.383 -18.218 2.195 1.00 92.06 385 PRO A C 1
ATOM 3023 O O . PRO A 1 385 ? -4.012 -18.280 3.364 1.00 92.06 385 PRO A O 1
ATOM 3026 N N . ASN A 1 386 ? -5.077 -19.195 1.601 1.00 94.38 386 ASN A N 1
ATOM 3027 C CA . ASN A 1 386 ? -5.559 -20.399 2.284 1.00 94.38 386 ASN A CA 1
ATOM 3028 C C . ASN A 1 386 ? -6.573 -20.092 3.406 1.00 94.38 386 ASN A C 1
ATOM 3030 O O . ASN A 1 386 ? -6.358 -20.434 4.569 1.00 94.38 386 ASN A O 1
ATOM 3034 N N . SER A 1 387 ? -7.696 -19.472 3.030 1.00 95.25 387 SER A N 1
ATOM 3035 C CA . SER A 1 387 ? -8.771 -19.010 3.925 1.00 95.25 387 SER A CA 1
ATOM 3036 C C . SER A 1 387 ? -9.204 -20.031 4.980 1.00 95.25 387 SER A C 1
ATOM 3038 O O . SER A 1 387 ? -9.308 -19.698 6.156 1.00 95.25 387 SER A O 1
ATOM 3040 N N . LEU A 1 388 ? -9.387 -21.302 4.604 1.00 96.62 388 LEU A N 1
ATOM 3041 C CA . LEU A 1 388 ? -9.764 -22.360 5.551 1.00 96.62 388 LEU A CA 1
ATOM 3042 C C . LEU A 1 388 ? -8.685 -22.624 6.605 1.00 96.62 388 LEU A C 1
ATOM 3044 O O . LEU A 1 388 ? -9.004 -22.954 7.745 1.00 96.62 388 LEU A O 1
ATOM 3048 N N . LYS A 1 389 ? -7.407 -22.497 6.241 1.00 98.06 389 LYS A N 1
ATOM 3049 C CA . LYS A 1 389 ? -6.309 -22.622 7.200 1.00 98.06 389 LYS A CA 1
ATOM 3050 C C . LYS A 1 389 ? -6.192 -21.376 8.072 1.00 98.06 389 LYS A C 1
ATOM 3052 O O . LYS A 1 389 ? -5.950 -21.512 9.264 1.00 98.06 389 LYS A O 1
ATOM 3057 N N . VAL A 1 390 ? -6.405 -20.188 7.506 1.00 98.25 390 VAL A N 1
ATOM 3058 C CA . VAL A 1 390 ? -6.475 -18.938 8.278 1.00 98.25 390 VAL A CA 1
ATOM 3059 C C . VAL A 1 390 ? -7.587 -19.029 9.319 1.00 98.25 390 VAL A C 1
ATOM 3061 O O . VAL A 1 390 ? -7.312 -18.826 10.495 1.00 98.25 390 VAL A O 1
ATOM 3064 N N . LYS A 1 391 ? -8.794 -19.449 8.920 1.00 98.31 391 LYS A N 1
ATOM 3065 C CA . LYS A 1 391 ? -9.920 -19.707 9.828 1.00 98.31 391 LYS A CA 1
ATOM 3066 C C . LYS A 1 391 ? -9.517 -20.627 10.984 1.00 98.31 391 LYS A C 1
ATOM 3068 O O . LYS A 1 391 ? -9.631 -20.222 12.132 1.00 98.31 391 LYS A O 1
ATOM 3073 N N . LYS A 1 392 ? -8.946 -21.801 10.685 1.00 98.44 392 LYS A N 1
ATOM 3074 C CA . LYS A 1 392 ? -8.456 -22.744 11.711 1.00 98.44 392 LYS A CA 1
ATOM 3075 C C . LYS A 1 392 ? -7.402 -22.139 12.638 1.00 98.44 392 LYS A C 1
ATOM 3077 O O . LYS A 1 392 ? -7.390 -22.434 13.826 1.00 98.44 392 LYS A O 1
ATOM 3082 N N . GLY A 1 393 ? -6.498 -21.323 12.096 1.00 98.06 393 GLY A N 1
ATOM 3083 C CA . GLY A 1 393 ? -5.497 -20.611 12.885 1.00 98.06 393 GLY A CA 1
ATOM 3084 C C . GLY A 1 393 ? -6.142 -19.635 13.868 1.00 98.06 393 GLY A C 1
ATOM 3085 O O . GLY A 1 393 ? -5.791 -19.636 15.043 1.00 98.06 393 GLY A O 1
ATOM 3086 N N . PHE A 1 394 ? -7.121 -18.850 13.421 1.00 98.25 394 PHE A N 1
ATOM 3087 C CA . PHE A 1 394 ? -7.862 -17.936 14.294 1.00 98.25 394 PHE A CA 1
ATOM 3088 C C . PHE A 1 394 ? -8.719 -18.679 15.333 1.00 98.25 394 PHE A C 1
ATOM 3090 O O . PHE A 1 394 ? -8.735 -18.272 16.489 1.00 98.25 394 PHE A O 1
ATOM 3097 N N . GLU A 1 395 ? -9.352 -19.798 14.964 1.00 97.88 395 GLU A N 1
ATOM 3098 C CA . GLU A 1 395 ? -10.111 -20.673 15.881 1.00 97.88 395 GLU A CA 1
ATOM 3099 C C . GLU A 1 395 ? -9.237 -21.323 16.968 1.00 97.88 395 GLU A C 1
ATOM 3101 O O . GLU A 1 395 ? -9.768 -21.836 17.949 1.00 97.88 395 GLU A O 1
ATOM 3106 N N . SER A 1 396 ? -7.906 -21.324 16.813 1.00 97.56 396 SER A N 1
ATOM 3107 C CA . SER A 1 396 ? -6.995 -21.858 17.833 1.00 97.56 396 SER A CA 1
ATOM 3108 C C . SER A 1 396 ? -6.733 -20.898 19.002 1.00 97.56 396 SER A C 1
ATOM 3110 O O . SER A 1 396 ? -6.211 -21.331 20.032 1.00 97.56 396 SER A O 1
ATOM 3112 N N . ALA A 1 397 ? -7.091 -19.616 18.856 1.00 98.38 397 ALA A N 1
ATOM 3113 C CA . ALA A 1 397 ? -7.034 -18.634 19.933 1.00 98.38 397 ALA A CA 1
ATOM 3114 C C . ALA A 1 397 ? -8.250 -18.771 20.864 1.00 98.38 397 ALA A C 1
ATOM 3116 O O . ALA A 1 397 ? -9.360 -19.049 20.419 1.00 98.38 397 ALA A O 1
ATOM 3117 N N . ASP A 1 398 ? -8.055 -18.510 22.157 1.00 98.44 398 ASP A N 1
ATOM 3118 C CA . ASP A 1 398 ? -9.113 -18.607 23.170 1.00 98.44 398 ASP A CA 1
ATOM 3119 C C . ASP A 1 398 ? -10.090 -17.413 23.093 1.00 98.44 398 ASP A C 1
ATOM 3121 O O . ASP A 1 398 ? -11.214 -17.489 23.593 1.00 98.44 398 ASP A O 1
ATOM 3125 N N . PHE A 1 399 ? -9.659 -16.283 22.515 1.00 98.81 399 PHE A N 1
ATOM 3126 C CA . PHE A 1 399 ? -10.495 -15.098 22.325 1.00 98.81 399 PHE A CA 1
ATOM 3127 C C . PHE A 1 399 ? -10.030 -14.249 21.133 1.00 98.81 399 PHE A C 1
ATOM 3129 O O . PHE A 1 399 ? -8.834 -14.061 20.909 1.00 98.81 399 PHE A O 1
ATOM 3136 N N . VAL A 1 400 ? -10.978 -13.695 20.379 1.00 98.88 400 VAL A N 1
ATOM 3137 C CA . VAL A 1 400 ? -10.713 -12.874 19.188 1.00 98.88 400 VAL A CA 1
ATOM 3138 C C . VAL A 1 400 ? -11.556 -11.607 19.273 1.00 98.88 400 VAL A C 1
ATOM 3140 O O . VAL A 1 400 ? -12.786 -11.682 19.317 1.00 98.88 400 VAL A O 1
ATOM 3143 N N . ILE A 1 401 ? -10.885 -10.460 19.302 1.00 98.88 401 ILE A N 1
ATOM 3144 C CA . ILE A 1 401 ? -11.480 -9.122 19.331 1.00 98.88 401 ILE A CA 1
ATOM 3145 C C . ILE A 1 401 ? -11.332 -8.521 17.938 1.00 98.88 401 ILE A C 1
ATOM 3147 O O . ILE A 1 401 ? -10.243 -8.557 17.368 1.00 98.88 401 ILE A O 1
ATOM 3151 N N . MET A 1 402 ? -12.413 -7.978 17.390 1.00 98.19 402 MET A N 1
ATOM 3152 C CA . MET A 1 402 ? -12.455 -7.420 16.042 1.00 98.19 402 MET A CA 1
ATOM 3153 C C . MET A 1 402 ? -13.012 -5.998 16.062 1.00 98.19 402 MET A C 1
ATOM 3155 O O . MET A 1 402 ? -14.130 -5.790 16.530 1.00 98.19 402 MET A O 1
ATOM 3159 N N . ILE A 1 403 ? -12.261 -5.047 15.503 1.00 98.12 403 ILE A N 1
ATOM 3160 C CA . ILE A 1 403 ? -12.768 -3.717 15.149 1.00 98.12 403 ILE A CA 1
ATOM 3161 C C . ILE A 1 403 ? -13.088 -3.691 13.653 1.00 98.12 403 ILE A C 1
ATOM 3163 O O . ILE A 1 403 ? -12.214 -3.960 12.827 1.00 98.12 403 ILE A O 1
ATOM 3167 N N . ASP A 1 404 ? -14.333 -3.370 13.298 1.00 96.38 404 ASP A N 1
ATOM 3168 C CA . ASP A 1 404 ? -14.779 -3.240 11.904 1.00 96.38 404 ASP A CA 1
ATOM 3169 C C . ASP A 1 404 ? -16.054 -2.374 11.814 1.00 96.38 404 ASP A C 1
ATOM 3171 O O . ASP A 1 404 ? -16.584 -1.883 12.815 1.00 96.38 404 ASP A O 1
ATOM 3175 N N . HIS A 1 405 ? -16.571 -2.188 10.600 1.00 95.69 405 HIS A N 1
ATOM 3176 C CA . HIS A 1 405 ? -17.872 -1.571 10.324 1.00 95.69 405 HIS A CA 1
ATOM 3177 C C . HIS A 1 405 ? -18.975 -2.614 10.119 1.00 95.69 405 HIS A C 1
ATOM 3179 O O . HIS A 1 405 ? -20.149 -2.308 10.333 1.00 95.69 405 HIS A O 1
ATOM 3185 N N . PHE A 1 406 ? -18.623 -3.831 9.690 1.00 95.75 406 PHE A N 1
ATOM 3186 C CA . PHE A 1 406 ? -19.578 -4.883 9.332 1.00 95.75 406 PHE A CA 1
ATOM 3187 C C . PHE A 1 406 ? -19.157 -6.252 9.876 1.00 95.75 406 PHE A C 1
ATOM 3189 O O . PHE A 1 406 ? -17.975 -6.587 9.917 1.00 95.75 406 PHE A O 1
ATOM 3196 N N . LEU A 1 407 ? -20.140 -7.101 10.186 1.00 95.56 407 LEU A N 1
ATOM 3197 C CA . LEU A 1 407 ? -19.901 -8.531 10.391 1.00 95.56 407 LEU A CA 1
ATOM 3198 C C . LEU A 1 407 ? -19.541 -9.186 9.046 1.00 95.56 407 LEU A C 1
ATOM 3200 O O . LEU A 1 407 ? -20.408 -9.388 8.197 1.00 95.56 407 LEU A O 1
ATOM 3204 N N . ASN A 1 408 ? -18.256 -9.471 8.835 1.00 93.50 408 ASN A N 1
ATOM 3205 C CA . ASN A 1 408 ? -17.704 -10.053 7.604 1.00 93.50 408 ASN A CA 1
ATOM 3206 C C . ASN A 1 408 ? -17.195 -11.495 7.824 1.00 93.50 408 ASN A C 1
ATOM 3208 O O . ASN A 1 408 ? -17.432 -12.067 8.884 1.00 93.50 408 ASN A O 1
ATOM 3212 N N . ASP A 1 409 ? -16.492 -12.106 6.862 1.00 94.38 409 ASP A N 1
ATOM 3213 C CA . ASP A 1 409 ? -16.002 -13.495 6.977 1.00 94.38 409 ASP A CA 1
ATOM 3214 C C . ASP A 1 409 ? -15.136 -13.744 8.225 1.00 94.38 409 ASP A C 1
ATOM 3216 O O . ASP A 1 409 ? -15.132 -14.840 8.779 1.00 94.38 409 ASP A O 1
ATOM 3220 N N . THR A 1 410 ? -14.406 -12.733 8.700 1.00 96.25 410 THR A N 1
ATOM 3221 C CA . THR A 1 410 ? -13.591 -12.848 9.919 1.00 96.25 410 THR A CA 1
ATOM 3222 C C . THR A 1 410 ? -14.444 -12.839 11.193 1.00 96.25 410 THR A C 1
ATOM 3224 O O . THR A 1 410 ? -14.034 -13.386 12.215 1.00 96.25 410 THR A O 1
ATOM 3227 N N . SER A 1 411 ? -15.679 -12.330 11.137 1.00 96.50 411 SER A N 1
ATOM 3228 C CA . SER A 1 411 ? -16.614 -12.392 12.270 1.00 96.50 411 SER A CA 1
ATOM 3229 C C . SER A 1 411 ? -17.082 -13.820 12.606 1.00 96.50 411 SER A C 1
ATOM 3231 O O . SER A 1 411 ? -17.561 -14.074 13.715 1.00 96.50 411 SER A O 1
ATOM 3233 N N . ASP A 1 412 ? -16.876 -14.791 11.707 1.00 95.69 412 ASP A N 1
ATOM 3234 C CA . ASP A 1 412 ? -17.124 -16.212 11.987 1.00 95.69 412 ASP A CA 1
ATOM 3235 C C . ASP A 1 412 ? -16.317 -16.711 13.190 1.00 95.69 412 ASP A C 1
ATOM 3237 O O . ASP A 1 412 ? -16.820 -17.521 13.971 1.00 95.69 412 ASP A O 1
ATOM 3241 N N . VAL A 1 413 ? -15.093 -16.202 13.344 1.00 97.50 413 VAL A N 1
ATOM 3242 C CA . VAL A 1 413 ? -14.124 -16.609 14.375 1.00 97.50 413 VAL A CA 1
ATOM 3243 C C . VAL A 1 413 ? -13.935 -15.553 15.468 1.00 97.50 413 VAL A C 1
ATOM 3245 O O . VAL A 1 413 ? -13.204 -15.785 16.428 1.00 97.50 413 VAL A O 1
ATOM 3248 N N . ALA A 1 414 ? -14.581 -14.392 15.335 1.00 98.44 414 ALA A N 1
ATOM 3249 C CA . ALA A 1 414 ? -14.563 -13.344 16.347 1.00 98.44 414 ALA A CA 1
ATOM 3250 C C . ALA A 1 414 ? -15.482 -13.686 17.530 1.00 98.44 414 ALA A C 1
ATOM 3252 O O . ALA A 1 414 ? -16.522 -14.328 17.366 1.00 98.44 414 ALA A O 1
ATOM 3253 N N . HIS A 1 415 ? -15.101 -13.211 18.715 1.00 98.81 415 HIS A N 1
ATOM 3254 C CA . HIS A 1 415 ? -15.856 -13.367 19.959 1.00 98.81 415 HIS A CA 1
ATOM 3255 C C . HIS A 1 415 ? -16.434 -12.032 20.432 1.00 98.81 415 HIS A C 1
ATOM 3257 O O . HIS A 1 415 ? -17.558 -11.991 20.922 1.00 98.81 415 HIS A O 1
ATOM 3263 N N . LEU A 1 416 ? -15.681 -10.943 20.253 1.00 98.88 416 LEU A N 1
ATOM 3264 C CA . LEU A 1 416 ? -16.089 -9.581 20.580 1.00 98.88 416 LEU A CA 1
ATOM 3265 C C . LEU A 1 416 ? -15.932 -8.689 19.348 1.00 98.88 416 LEU A C 1
ATOM 3267 O O . LEU A 1 416 ? -14.870 -8.673 18.723 1.00 98.88 416 LEU A O 1
ATOM 3271 N N . PHE A 1 417 ? -16.980 -7.940 19.025 1.00 98.81 417 PHE A N 1
ATOM 3272 C CA . PHE A 1 417 ? -16.999 -6.964 17.944 1.00 98.81 417 PHE A CA 1
ATOM 3273 C C . PHE A 1 417 ? -17.120 -5.553 18.519 1.00 98.81 417 PHE A C 1
ATOM 3275 O O . PHE A 1 417 ? -18.029 -5.272 19.303 1.00 98.81 417 PHE A O 1
ATOM 3282 N N . LEU A 1 418 ? -16.236 -4.659 18.086 1.00 98.81 418 LEU A N 1
ATOM 3283 C CA . LEU A 1 418 ? -16.212 -3.253 18.472 1.00 98.81 418 LEU A CA 1
ATOM 3284 C C . LEU A 1 418 ? -16.473 -2.384 17.223 1.00 98.81 418 LEU A C 1
ATOM 3286 O O . LEU A 1 418 ? -15.715 -2.473 16.257 1.00 98.81 418 LEU A O 1
ATOM 3290 N N . PRO A 1 419 ? -17.538 -1.562 17.193 1.00 98.31 419 PRO A N 1
ATOM 3291 C CA . PRO A 1 419 ? -17.891 -0.777 16.010 1.00 98.31 419 PRO A CA 1
ATOM 3292 C C . PRO A 1 419 ? -16.971 0.439 15.821 1.00 98.31 419 PRO A C 1
ATOM 3294 O O . PRO A 1 419 ? -16.953 1.354 16.649 1.00 98.31 419 PRO A O 1
ATOM 3297 N N . GLY A 1 420 ? -16.257 0.466 14.693 1.00 97.31 420 GLY A N 1
ATOM 3298 C CA . GLY A 1 420 ? -15.367 1.564 14.306 1.00 97.31 420 GLY A CA 1
ATOM 3299 C C . GLY A 1 420 ? -16.073 2.741 13.613 1.00 97.31 420 GLY A C 1
ATOM 3300 O O . GLY A 1 420 ? -17.065 2.571 12.887 1.00 97.31 420 GLY A O 1
ATOM 3301 N N . THR A 1 421 ? -15.534 3.949 13.777 1.00 97.56 421 THR A N 1
ATOM 3302 C CA . THR A 1 421 ? -15.877 5.111 12.940 1.00 97.56 421 THR A CA 1
ATOM 3303 C C . THR A 1 421 ? -15.401 4.941 11.502 1.00 97.56 421 THR A C 1
ATOM 3305 O O . THR A 1 421 ? -14.532 4.135 11.177 1.00 97.56 421 THR A O 1
ATOM 3308 N N . THR A 1 422 ? -16.020 5.700 10.607 1.00 96.56 422 THR A N 1
ATOM 3309 C CA . THR A 1 422 ? -15.596 5.870 9.216 1.00 96.56 422 THR A CA 1
ATOM 3310 C C . THR A 1 422 ? -14.871 7.206 9.048 1.00 96.56 422 THR A C 1
ATOM 3312 O O . THR A 1 422 ? -15.005 8.098 9.883 1.00 96.56 422 THR A O 1
ATOM 3315 N N . TYR A 1 423 ? -14.233 7.424 7.892 1.00 95.88 423 TYR A N 1
ATOM 3316 C CA . TYR A 1 423 ? -13.544 8.687 7.572 1.00 95.88 423 TYR A CA 1
ATOM 3317 C C . TYR A 1 423 ? -14.440 9.9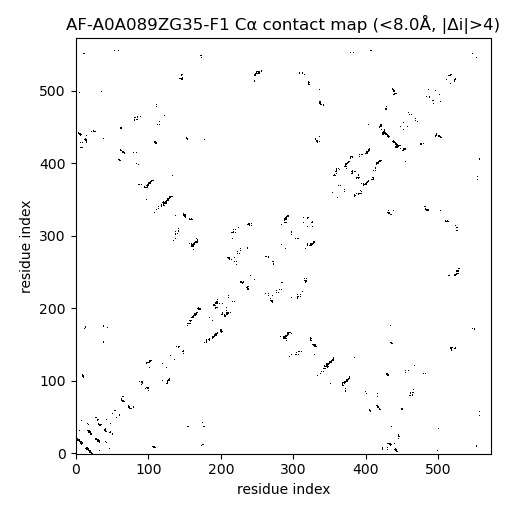47 7.564 1.00 95.88 423 TYR A C 1
ATOM 3319 O O . TYR A 1 423 ? -13.948 11.065 7.431 1.00 95.88 423 TYR A O 1
ATOM 3327 N N . LEU A 1 424 ? -15.769 9.792 7.647 1.00 98.00 424 LEU A N 1
ATOM 3328 C CA . LEU A 1 424 ? -16.715 10.909 7.766 1.00 98.00 424 LEU A CA 1
ATOM 3329 C C . LEU A 1 424 ? -16.975 11.319 9.226 1.00 98.00 424 LEU A C 1
ATOM 3331 O O . LEU A 1 424 ? -17.602 12.356 9.454 1.00 98.00 424 LEU A O 1
ATOM 3335 N N . GLU A 1 425 ? -16.516 10.521 10.190 1.00 98.00 425 GLU A N 1
ATOM 3336 C CA . GLU A 1 425 ? -16.848 10.614 11.618 1.00 98.00 425 GLU A CA 1
ATOM 3337 C C . GLU A 1 425 ? -15.634 10.855 12.519 1.00 98.00 425 GLU A C 1
ATOM 3339 O O . GLU A 1 425 ? -15.805 11.058 13.719 1.00 98.00 425 GLU A O 1
ATOM 3344 N N . GLU A 1 426 ? -14.426 10.868 11.964 1.00 96.56 426 GLU A N 1
ATOM 3345 C CA . GLU A 1 426 ? -13.176 10.956 12.721 1.00 96.56 426 GLU A CA 1
ATOM 3346 C C . GLU A 1 426 ? -12.231 12.027 12.172 1.00 96.56 426 GLU A C 1
ATOM 3348 O O . GLU A 1 426 ? -12.435 12.562 11.079 1.00 96.56 426 GLU A O 1
ATOM 3353 N N . GLU A 1 427 ? -11.218 12.355 12.972 1.00 96.50 427 GLU A N 1
ATOM 3354 C CA . GLU A 1 427 ? -10.137 13.270 12.619 1.00 96.50 427 GLU A CA 1
ATOM 3355 C C . GLU A 1 427 ? -8.823 12.493 12.501 1.00 96.50 427 GLU A C 1
ATOM 3357 O O . GLU A 1 427 ? -8.446 11.786 13.433 1.00 96.50 427 GLU A O 1
ATOM 3362 N N . ASP A 1 428 ? -8.136 12.616 11.365 1.00 97.69 428 ASP A N 1
ATOM 3363 C CA . ASP A 1 428 ? -6.881 11.922 11.081 1.00 97.69 428 ASP A CA 1
ATOM 3364 C C . ASP A 1 428 ? -6.091 12.586 9.929 1.00 97.69 428 ASP A C 1
ATOM 3366 O O . ASP A 1 428 ? -6.530 13.564 9.315 1.00 97.69 428 ASP A O 1
ATOM 3370 N N . LEU A 1 429 ? -4.925 12.036 9.591 1.00 97.75 429 LEU A N 1
ATOM 3371 C CA . LEU A 1 429 ? -4.148 12.355 8.391 1.00 97.75 429 LEU A CA 1
ATOM 3372 C C . LEU A 1 429 ? -3.930 11.092 7.556 1.00 97.75 429 LEU A C 1
ATOM 3374 O O . LEU A 1 429 ? -3.790 9.993 8.086 1.00 97.75 429 LEU A O 1
ATOM 3378 N N . MET A 1 430 ? -3.862 11.237 6.235 1.00 95.81 430 MET A N 1
ATOM 3379 C CA . MET A 1 430 ? -3.629 10.114 5.327 1.00 95.81 430 MET A CA 1
ATOM 3380 C C . MET A 1 430 ? -2.608 10.476 4.252 1.00 95.81 430 MET A C 1
ATOM 3382 O O . MET A 1 430 ? -2.811 11.420 3.488 1.00 95.81 430 MET A O 1
ATOM 3386 N N . GLY A 1 431 ? -1.533 9.694 4.164 1.00 95.38 431 GLY A N 1
ATOM 3387 C CA . GLY A 1 431 ? -0.673 9.664 2.984 1.00 95.38 431 GLY A CA 1
ATOM 3388 C C . GLY A 1 431 ? -1.246 8.750 1.900 1.00 95.38 431 GLY A C 1
ATOM 3389 O O . GLY A 1 431 ? -2.044 7.850 2.166 1.00 95.38 431 GLY A O 1
ATOM 3390 N N . SER A 1 432 ? -0.846 8.982 0.655 1.00 94.75 432 SER A N 1
ATOM 3391 C CA . SER A 1 432 ? -1.224 8.135 -0.476 1.00 94.75 432 SER A CA 1
ATOM 3392 C C . SER A 1 432 ? -0.092 7.193 -0.868 1.00 94.75 432 SER A C 1
ATOM 3394 O O . SER A 1 432 ? 1.076 7.561 -0.813 1.00 94.75 432 SER A O 1
ATOM 3396 N N . TYR A 1 433 ? -0.444 5.993 -1.332 1.00 93.25 433 TYR A N 1
ATOM 3397 C CA . TYR A 1 433 ? 0.503 5.070 -1.965 1.00 93.25 433 TYR A CA 1
ATOM 3398 C C . TYR A 1 433 ? 0.483 5.141 -3.503 1.00 93.25 433 TYR A C 1
ATOM 3400 O O . TYR A 1 433 ? 1.212 4.407 -4.174 1.00 93.25 433 TYR A O 1
ATOM 3408 N N . GLY A 1 434 ? -0.345 6.016 -4.088 1.00 94.12 434 GLY A N 1
ATOM 3409 C CA . GLY A 1 434 ? -0.373 6.307 -5.529 1.00 94.12 434 GLY A CA 1
ATOM 3410 C C . GLY A 1 434 ? 0.190 7.673 -5.911 1.00 94.12 434 GLY A C 1
ATOM 3411 O O . GLY A 1 434 ? 0.448 7.906 -7.089 1.00 94.12 434 GLY A O 1
ATOM 3412 N N . HIS A 1 435 ? 0.385 8.572 -4.944 1.00 94.69 435 HIS A N 1
ATOM 3413 C CA . HIS A 1 435 ? 0.985 9.891 -5.143 1.00 94.69 435 HIS A CA 1
ATOM 3414 C C . HIS A 1 435 ? 1.622 10.426 -3.851 1.00 94.69 435 HIS A C 1
ATOM 3416 O O . HIS A 1 435 ? 1.334 9.972 -2.754 1.00 94.69 435 HIS A O 1
ATOM 3422 N N . ASN A 1 436 ? 2.439 11.461 -3.984 1.00 93.94 436 ASN A N 1
ATOM 3423 C CA . ASN A 1 436 ? 3.205 12.143 -2.935 1.00 93.94 436 ASN A CA 1
ATOM 3424 C C . ASN A 1 436 ? 2.406 13.197 -2.136 1.00 93.94 436 ASN A C 1
ATOM 3426 O O . ASN A 1 436 ? 2.955 14.244 -1.790 1.00 93.94 436 ASN A O 1
ATOM 3430 N N . TRP A 1 437 ? 1.111 12.981 -1.882 1.00 95.50 437 TRP A N 1
ATOM 3431 C CA . TRP A 1 437 ? 0.310 13.934 -1.094 1.00 95.50 437 TRP A CA 1
ATOM 3432 C C . TRP A 1 437 ? -0.080 13.354 0.260 1.00 95.50 437 TRP A C 1
ATOM 3434 O O . TRP A 1 437 ? -0.411 12.170 0.356 1.00 95.50 437 TRP A O 1
ATOM 3444 N N . VAL A 1 438 ? -0.119 14.224 1.268 1.00 97.00 438 VAL A N 1
ATOM 3445 C CA . VAL A 1 438 ? -0.735 13.973 2.575 1.00 97.00 438 VAL A CA 1
ATOM 3446 C C . VAL A 1 438 ? -1.995 14.822 2.671 1.00 97.00 438 VAL A C 1
ATOM 3448 O O . VAL A 1 438 ? -1.971 16.016 2.373 1.00 97.00 438 VAL A O 1
ATOM 3451 N N . SER A 1 439 ? -3.110 14.203 3.047 1.00 96.88 439 SER A N 1
ATOM 3452 C CA . SER A 1 439 ? -4.424 14.844 3.081 1.00 96.88 439 SER A CA 1
ATOM 3453 C C . SER A 1 439 ? -5.086 14.726 4.452 1.00 96.88 439 SER A C 1
ATOM 3455 O O . SER A 1 439 ? -4.906 13.706 5.124 1.00 96.88 439 SER A O 1
ATOM 3457 N N . PRO A 1 440 ? -5.887 15.726 4.863 1.00 97.75 440 PRO A N 1
ATOM 3458 C CA . PRO A 1 440 ? -6.646 15.639 6.098 1.00 97.75 440 PRO A CA 1
ATOM 3459 C C . PRO A 1 440 ? -7.844 14.701 5.956 1.00 97.75 440 PRO A C 1
ATOM 3461 O O . PRO A 1 440 ? -8.563 14.713 4.949 1.00 97.75 440 PRO A O 1
ATOM 3464 N N . VAL A 1 441 ? -8.093 13.924 7.000 1.00 98.00 441 VAL A N 1
ATOM 3465 C CA . VAL A 1 441 ? -9.363 13.250 7.256 1.00 98.00 441 VAL A CA 1
ATOM 3466 C C . VAL A 1 441 ? -10.048 14.079 8.331 1.00 98.00 441 VAL A C 1
ATOM 3468 O O . VAL A 1 441 ? -9.706 13.981 9.497 1.00 98.00 441 VAL A O 1
ATOM 3471 N N . ASN A 1 442 ? -10.959 14.968 7.943 1.00 97.88 442 ASN A N 1
ATOM 3472 C CA . ASN A 1 442 ? -11.659 15.818 8.904 1.00 97.88 442 ASN A CA 1
ATOM 3473 C C . ASN A 1 442 ? -13.059 15.275 9.176 1.00 97.88 442 ASN A C 1
ATOM 3475 O O . ASN A 1 442 ? -13.797 14.952 8.235 1.00 97.88 442 ASN A O 1
ATOM 3479 N N . GLN A 1 443 ? -13.461 15.304 10.447 1.00 97.62 443 GLN A N 1
ATOM 3480 C CA . GLN A 1 443 ? -14.793 14.897 10.874 1.00 97.62 443 GLN A CA 1
ATOM 3481 C C . GLN A 1 443 ? -15.869 15.766 10.202 1.00 97.62 443 GLN A C 1
ATOM 3483 O O . GLN A 1 443 ? -15.940 16.993 10.370 1.00 97.62 443 GLN A O 1
ATOM 3488 N N . VAL A 1 444 ? -16.750 15.118 9.440 1.00 98.25 444 VAL A N 1
ATOM 3489 C CA . VAL A 1 444 ? -17.850 15.778 8.726 1.00 98.25 444 VAL A CA 1
ATOM 3490 C C . VAL A 1 444 ? -19.086 15.863 9.619 1.00 98.25 444 VAL A C 1
ATOM 3492 O O . VAL A 1 444 ? -19.720 16.921 9.697 1.00 98.25 444 VAL A O 1
ATOM 3495 N N . VAL A 1 445 ? -19.403 14.767 10.311 1.00 98.06 445 VAL A N 1
ATOM 3496 C CA . VAL A 1 445 ? -20.498 14.631 11.285 1.00 98.06 445 VAL A CA 1
ATOM 3497 C C . VAL A 1 445 ? -20.013 13.842 12.509 1.00 98.06 445 VAL A C 1
ATOM 3499 O O . VAL A 1 445 ? -19.026 13.123 12.388 1.00 98.06 445 VAL A O 1
ATOM 3502 N N . PRO A 1 446 ? -20.672 13.942 13.676 1.00 97.38 446 PRO A N 1
ATOM 3503 C CA . PRO A 1 446 ? -20.365 13.069 14.809 1.00 97.38 446 PRO A CA 1
ATOM 3504 C C . PRO A 1 446 ? -20.544 11.578 14.459 1.00 97.38 446 PRO A C 1
ATOM 3506 O O . PRO A 1 446 ? -21.337 11.272 13.558 1.00 97.38 446 PRO A O 1
ATOM 3509 N N . PRO A 1 447 ? -19.875 10.657 15.179 1.00 97.75 447 PRO A N 1
ATOM 3510 C CA . PRO A 1 447 ? -20.066 9.217 15.014 1.00 97.75 447 PRO A CA 1
ATOM 3511 C C . PRO A 1 447 ? -21.537 8.797 15.059 1.00 97.75 447 PRO A C 1
ATOM 3513 O O . PRO A 1 447 ? -22.310 9.274 15.894 1.00 97.75 447 PRO A O 1
ATOM 3516 N N . GLN A 1 448 ? -21.939 7.899 14.157 1.00 97.38 448 GLN A N 1
ATOM 3517 C CA . GLN A 1 448 ? -23.277 7.320 14.188 1.00 97.38 448 GLN A CA 1
ATOM 3518 C C . GLN A 1 448 ? -23.422 6.286 15.309 1.00 97.38 448 GLN A C 1
ATOM 3520 O O . GLN A 1 448 ? -22.558 5.434 15.512 1.00 97.38 448 GLN A O 1
ATOM 3525 N N . GLY A 1 449 ? -24.573 6.319 15.985 1.00 96.94 449 GLY A N 1
ATOM 3526 C CA . GLY A 1 449 ? -24.887 5.396 17.073 1.00 96.94 449 GLY A CA 1
ATOM 3527 C C . GLY A 1 449 ? -23.849 5.480 18.188 1.00 96.94 449 GLY A C 1
ATOM 3528 O O . GLY A 1 449 ? -23.637 6.549 18.750 1.00 96.94 449 GLY A O 1
ATOM 3529 N N . GLU A 1 450 ? -23.221 4.351 18.497 1.00 98.25 450 GLU A N 1
ATOM 3530 C CA . GLU A 1 450 ? -22.176 4.242 19.513 1.00 98.25 450 GLU A CA 1
ATOM 3531 C C . GLU A 1 450 ? -20.803 3.932 18.896 1.00 98.25 450 GLU A C 1
ATOM 3533 O O . GLU A 1 450 ? -19.918 3.466 19.605 1.00 98.25 450 GLU A O 1
ATOM 3538 N N . ALA A 1 451 ? -20.602 4.135 17.590 1.00 98.38 451 ALA A N 1
ATOM 3539 C CA . ALA A 1 451 ? -19.299 3.896 16.970 1.00 98.38 451 ALA A CA 1
ATOM 3540 C C . ALA A 1 451 ? -18.207 4.789 17.590 1.00 98.38 451 ALA A C 1
ATOM 3542 O O . ALA A 1 451 ? -18.457 5.953 17.913 1.00 98.38 451 ALA A O 1
ATOM 3543 N N . LYS A 1 452 ? -16.995 4.246 17.726 1.00 98.38 452 LYS A N 1
ATOM 3544 C CA . LYS A 1 452 ? -15.816 4.945 18.265 1.00 98.38 452 LYS A CA 1
ATOM 3545 C C . LYS A 1 452 ? -14.638 4.817 17.313 1.00 98.38 452 LYS A C 1
ATOM 3547 O O . LYS A 1 452 ? -14.549 3.829 16.584 1.00 98.38 452 LYS A O 1
ATOM 3552 N N . SER A 1 453 ? -13.744 5.801 17.304 1.00 97.56 453 SER A N 1
ATOM 3553 C CA . SER A 1 453 ? -12.500 5.666 16.541 1.00 97.56 453 SER A CA 1
ATOM 3554 C C . SER A 1 453 ? -11.599 4.620 17.172 1.00 97.56 453 SER A C 1
ATOM 3556 O O . SER A 1 453 ? -11.658 4.392 18.379 1.00 97.56 453 SER A O 1
ATOM 3558 N N . GLU A 1 454 ? -10.757 3.972 16.365 1.00 96.62 454 GLU A N 1
ATOM 3559 C CA . GLU A 1 454 ? -9.788 3.005 16.896 1.00 96.62 454 GLU A CA 1
ATOM 3560 C C . GLU A 1 454 ? -8.926 3.644 17.987 1.00 96.62 454 GLU A C 1
ATOM 3562 O O . GLU A 1 454 ? -8.759 3.067 19.059 1.00 96.62 454 GLU A O 1
ATOM 3567 N N . PHE A 1 455 ? -8.483 4.884 17.760 1.00 97.62 455 PHE A N 1
ATOM 3568 C CA . PHE A 1 455 ? -7.742 5.651 18.751 1.00 97.62 455 PHE A CA 1
ATOM 3569 C C . PHE A 1 455 ? -8.513 5.799 20.075 1.00 97.62 455 PHE A C 1
ATOM 3571 O O . PHE A 1 455 ? -7.965 5.483 21.130 1.00 97.62 455 PHE A O 1
ATOM 3578 N N . GLU A 1 456 ? -9.793 6.186 20.035 1.00 98.12 456 GLU A N 1
ATOM 3579 C CA . GLU A 1 456 ? -10.638 6.289 21.235 1.00 98.12 456 GLU A CA 1
ATOM 3580 C C . GLU A 1 456 ? -10.826 4.924 21.922 1.00 98.12 456 GLU A C 1
ATOM 3582 O O . GLU A 1 456 ? -10.754 4.832 23.147 1.00 98.12 456 GLU A O 1
ATOM 3587 N N . ILE A 1 457 ? -11.018 3.844 21.157 1.00 98.62 457 ILE A N 1
ATOM 3588 C CA . ILE A 1 457 ? -11.146 2.480 21.697 1.00 98.62 457 ILE A CA 1
ATOM 3589 C C . ILE A 1 457 ? -9.887 2.096 22.483 1.00 98.62 457 ILE A C 1
ATOM 3591 O O . ILE A 1 457 ? -9.992 1.619 23.615 1.00 98.62 457 ILE A O 1
ATOM 3595 N N . PHE A 1 458 ? -8.698 2.329 21.924 1.00 98.44 458 PHE A N 1
ATOM 3596 C CA . PHE A 1 458 ? -7.439 2.027 22.608 1.00 98.44 458 PHE A CA 1
ATOM 3597 C C . PHE A 1 458 ? -7.184 2.938 23.811 1.00 98.44 458 PHE A C 1
ATOM 3599 O O . PHE A 1 458 ? -6.642 2.464 24.810 1.00 98.44 458 PHE A O 1
ATOM 3606 N N . GLN A 1 459 ? -7.616 4.202 23.775 1.00 98.50 459 GLN A N 1
ATOM 3607 C CA . GLN A 1 459 ? -7.586 5.071 24.956 1.00 98.50 459 GLN A CA 1
ATOM 3608 C C . GLN A 1 459 ? -8.452 4.500 26.082 1.00 98.50 459 GLN A C 1
ATOM 3610 O O . GLN A 1 459 ? -7.965 4.335 27.196 1.00 98.50 459 GLN A O 1
ATOM 3615 N N . LEU A 1 460 ? -9.699 4.121 25.793 1.00 98.56 460 LEU A N 1
ATOM 3616 C CA . LEU A 1 460 ? -10.625 3.560 26.783 1.00 98.56 460 LEU A CA 1
ATOM 3617 C C . LEU A 1 460 ? -10.169 2.200 27.339 1.00 98.56 460 LEU A C 1
ATOM 3619 O O . LEU A 1 460 ? -10.452 1.875 28.494 1.00 98.56 460 LEU A O 1
ATOM 3623 N N . LEU A 1 461 ? -9.453 1.403 26.541 1.00 98.69 461 LEU A N 1
ATOM 3624 C CA . LEU A 1 461 ? -8.792 0.185 27.018 1.00 98.69 461 LEU A CA 1
ATOM 3625 C C . LEU A 1 461 ? -7.594 0.503 27.916 1.00 98.69 461 LEU A C 1
ATOM 3627 O O . LEU A 1 461 ? -7.425 -0.152 28.941 1.00 98.69 461 LEU A O 1
ATOM 3631 N N . ALA A 1 462 ? -6.791 1.515 27.577 1.00 98.38 462 ALA A N 1
ATOM 3632 C CA . ALA A 1 462 ? -5.667 1.956 28.404 1.00 98.38 462 ALA A CA 1
ATOM 3633 C C . ALA A 1 462 ? -6.126 2.425 29.796 1.00 98.38 462 ALA A C 1
ATOM 3635 O O . ALA A 1 462 ? -5.417 2.211 30.779 1.00 98.38 462 ALA A O 1
ATOM 3636 N N . GLU A 1 463 ? -7.332 2.998 29.901 1.00 97.38 463 GLU A N 1
ATOM 3637 C CA . GLU A 1 463 ? -7.953 3.343 31.190 1.00 97.38 463 GLU A CA 1
ATOM 3638 C C . GLU A 1 463 ? -8.203 2.130 32.089 1.00 97.38 463 GLU A C 1
ATOM 3640 O O . GLU A 1 463 ? -8.091 2.246 33.304 1.00 97.38 463 GLU A O 1
ATOM 3645 N N . ARG A 1 464 ? -8.511 0.969 31.506 1.00 98.25 464 ARG A N 1
ATOM 3646 C CA . ARG A 1 464 ? -8.784 -0.281 32.238 1.00 98.25 464 ARG A CA 1
ATOM 3647 C C . ARG A 1 464 ? -7.539 -1.114 32.520 1.00 98.25 464 ARG A C 1
ATOM 3649 O O . ARG A 1 464 ? -7.616 -2.086 33.264 1.00 98.25 464 ARG A O 1
ATOM 3656 N N . LEU A 1 465 ? -6.423 -0.769 31.885 1.00 97.50 465 LEU A N 1
ATOM 3657 C CA . LEU A 1 465 ? -5.157 -1.494 31.964 1.00 97.50 465 LEU A CA 1
ATOM 3658 C C . LEU A 1 465 ? -4.062 -0.670 32.664 1.00 97.50 465 LEU A C 1
ATOM 3660 O O . LEU A 1 465 ? -2.888 -1.010 32.572 1.00 97.50 465 LEU A O 1
ATOM 3664 N N . ASP A 1 466 ? -4.454 0.394 33.372 1.00 93.00 466 ASP A N 1
ATOM 3665 C CA . ASP A 1 466 ? -3.604 1.221 34.239 1.00 93.00 466 ASP A CA 1
ATOM 3666 C C . ASP A 1 466 ? -2.472 2.006 33.535 1.00 93.00 466 ASP A C 1
ATOM 3668 O O . ASP A 1 466 ? -1.484 2.380 34.165 1.00 93.00 466 ASP A O 1
ATOM 3672 N N . PHE A 1 467 ? -2.624 2.343 32.246 1.00 96.38 467 PHE A N 1
ATOM 3673 C CA . PHE A 1 467 ? -1.694 3.229 31.513 1.00 96.38 467 PHE A CA 1
ATOM 3674 C C . PHE A 1 467 ? -2.396 4.349 30.726 1.00 96.38 467 PHE A C 1
ATOM 3676 O O . PHE A 1 467 ? -1.897 4.830 29.707 1.00 96.38 467 PHE A O 1
ATOM 3683 N N . LYS A 1 468 ? -3.549 4.817 31.227 1.00 96.62 468 LYS A N 1
ATOM 3684 C CA . LYS A 1 468 ? -4.326 5.947 30.677 1.00 96.62 468 LYS A CA 1
ATOM 3685 C C . LYS A 1 468 ? -3.466 7.146 30.276 1.00 96.62 468 LYS A C 1
ATOM 3687 O O . LYS A 1 468 ? -3.618 7.672 29.175 1.00 96.62 468 LYS A O 1
ATOM 3692 N N . GLU A 1 469 ? -2.594 7.595 31.179 1.00 96.94 469 GLU A N 1
ATOM 3693 C CA . GLU A 1 469 ? -1.822 8.829 30.999 1.00 96.94 469 GLU A CA 1
ATOM 3694 C C . GLU A 1 469 ? -0.928 8.769 29.752 1.00 96.94 469 GLU A C 1
ATOM 3696 O O . GLU A 1 469 ? -0.813 9.761 29.030 1.00 96.94 469 GLU A O 1
ATOM 3701 N N . GLU A 1 470 ? -0.402 7.586 29.421 1.00 96.81 470 GLU A N 1
ATOM 3702 C CA . GLU A 1 470 ? 0.460 7.359 28.256 1.00 96.81 470 GLU A CA 1
ATOM 3703 C C . GLU A 1 470 ? -0.279 7.451 26.919 1.00 96.81 470 GLU A C 1
ATOM 3705 O O . GLU A 1 470 ? 0.346 7.689 25.884 1.00 96.81 470 GLU A O 1
ATOM 3710 N N . MET A 1 471 ? -1.599 7.269 26.919 1.00 97.31 471 MET A N 1
ATOM 3711 C CA . MET A 1 471 ? -2.452 7.361 25.729 1.00 97.31 471 MET A CA 1
ATOM 3712 C C . MET A 1 471 ? -3.314 8.630 25.722 1.00 97.31 471 MET A C 1
ATOM 3714 O O . MET A 1 471 ? -4.057 8.855 24.770 1.00 97.31 471 MET A O 1
ATOM 3718 N N . SER A 1 472 ? -3.231 9.463 26.762 1.00 95.94 472 SER A N 1
ATOM 3719 C CA . SER A 1 472 ? -4.077 10.644 26.947 1.00 95.94 472 SER A CA 1
ATOM 3720 C C . SER A 1 472 ? -3.900 11.711 25.853 1.00 95.94 472 SER A C 1
ATOM 3722 O O . SER A 1 472 ? -2.930 11.722 25.091 1.00 95.94 472 SER A O 1
ATOM 3724 N N . GLY A 1 473 ? -4.867 12.628 25.775 1.00 95.88 473 GLY A N 1
ATOM 3725 C CA . GLY A 1 473 ? -4.899 13.732 24.814 1.00 95.88 473 GLY A CA 1
ATOM 3726 C C . GLY A 1 473 ? -5.848 13.495 23.640 1.00 95.88 473 GLY A C 1
ATOM 3727 O O . GLY A 1 473 ? -6.418 12.418 23.482 1.00 95.88 473 GLY A O 1
ATOM 3728 N N . ASP A 1 474 ? -6.061 14.535 22.842 1.00 96.25 474 ASP A N 1
ATOM 3729 C CA . ASP A 1 474 ? -6.993 14.497 21.715 1.00 96.25 474 ASP A CA 1
ATOM 3730 C C . ASP A 1 474 ? -6.298 14.076 20.399 1.00 96.25 474 ASP A C 1
ATOM 3732 O O . ASP A 1 474 ? -5.062 14.099 20.309 1.00 96.25 474 ASP A O 1
ATOM 3736 N N . PRO A 1 475 ? -7.069 13.675 19.365 1.00 96.81 475 PRO A N 1
ATOM 3737 C CA . PRO A 1 475 ? -6.528 13.340 18.047 1.00 96.81 475 PRO A CA 1
ATOM 3738 C C . PRO A 1 475 ? -5.599 14.421 17.489 1.00 96.81 475 PRO A C 1
ATOM 3740 O O . PRO A 1 475 ? -4.520 14.118 16.984 1.00 96.81 475 PRO A O 1
ATOM 3743 N N . LYS A 1 476 ? -5.980 15.694 17.640 1.00 96.94 476 LYS A N 1
ATOM 3744 C CA . LYS A 1 476 ? -5.243 16.839 17.106 1.00 96.94 476 LYS A CA 1
ATOM 3745 C C . LYS A 1 476 ? -3.820 16.914 17.660 1.00 96.94 476 LYS A C 1
ATOM 3747 O O . LYS A 1 476 ? -2.872 17.067 16.892 1.00 96.94 476 LYS A O 1
ATOM 3752 N N . MET A 1 477 ? -3.661 16.762 18.973 1.00 97.44 477 MET A N 1
ATOM 3753 C CA . MET A 1 477 ? -2.363 16.764 19.645 1.00 97.44 477 MET A CA 1
ATOM 3754 C C . MET A 1 477 ? -1.452 15.654 19.107 1.00 97.44 477 MET A C 1
ATOM 3756 O O . MET A 1 477 ? -0.264 15.886 18.869 1.00 97.44 477 MET A O 1
ATOM 3760 N N . TRP A 1 478 ? -1.979 14.441 18.929 1.00 98.12 478 TRP A N 1
ATOM 3761 C CA . TRP A 1 478 ? -1.193 13.317 18.415 1.00 98.12 478 TRP A CA 1
ATOM 3762 C C . TRP A 1 478 ? -0.837 13.494 16.945 1.00 98.12 478 TRP A C 1
ATOM 3764 O O . TRP A 1 478 ? 0.327 13.327 16.585 1.00 98.12 478 TRP A O 1
ATOM 3774 N N . LEU A 1 479 ? -1.786 13.923 16.117 1.00 98.25 479 LEU A N 1
ATOM 3775 C CA . LEU A 1 479 ? -1.545 14.228 14.709 1.00 98.25 479 LEU A CA 1
ATOM 3776 C C . LEU A 1 479 ? -0.486 15.316 14.530 1.00 98.25 479 LEU A C 1
ATOM 3778 O O . LEU A 1 479 ? 0.375 15.182 13.666 1.00 98.25 479 LEU A O 1
ATOM 3782 N N . GLU A 1 480 ? -0.489 16.360 15.358 1.00 97.69 480 GLU A N 1
ATOM 3783 C CA . GLU A 1 480 ? 0.535 17.407 15.315 1.00 97.69 480 GLU A CA 1
ATOM 3784 C C . GLU A 1 480 ? 1.923 16.865 15.695 1.00 97.69 480 GLU A C 1
ATOM 3786 O O . GLU A 1 480 ? 2.915 17.167 15.025 1.00 97.69 480 GLU A O 1
ATOM 3791 N N . LYS A 1 481 ? 2.007 15.999 16.718 1.00 97.44 481 LYS A N 1
ATOM 3792 C CA . LYS A 1 481 ? 3.258 15.301 17.068 1.00 97.44 481 LYS A CA 1
ATOM 3793 C C . LYS A 1 481 ? 3.750 14.426 15.915 1.00 97.44 481 LYS A C 1
ATOM 3795 O O . LYS A 1 481 ? 4.932 14.480 15.586 1.00 97.44 481 LYS A O 1
ATOM 3800 N N . MET A 1 482 ? 2.857 13.659 15.299 1.00 97.69 482 MET A N 1
ATOM 3801 C CA . MET A 1 482 ? 3.175 12.770 14.182 1.00 97.69 482 MET A CA 1
ATOM 3802 C C . MET A 1 482 ? 3.539 13.533 12.907 1.00 97.69 482 MET A C 1
ATOM 3804 O O . MET A 1 482 ? 4.381 13.081 12.139 1.00 97.69 482 MET A O 1
ATOM 3808 N N . ALA A 1 483 ? 2.955 14.708 12.679 1.00 97.50 483 ALA A N 1
ATOM 3809 C CA . ALA A 1 483 ? 3.215 15.526 11.500 1.00 97.50 483 ALA A CA 1
ATOM 3810 C C . ALA A 1 483 ? 4.549 16.288 11.565 1.00 97.50 483 ALA A C 1
ATOM 3812 O O . ALA A 1 483 ? 4.913 16.929 10.582 1.00 97.50 483 ALA A O 1
ATOM 3813 N N . LYS A 1 484 ? 5.316 16.225 12.665 1.00 96.88 484 LYS A N 1
ATOM 3814 C CA . LYS A 1 484 ? 6.610 16.925 12.819 1.00 96.88 484 LYS A CA 1
ATOM 3815 C C . LYS A 1 484 ? 7.544 16.860 11.596 1.00 96.88 484 LYS A C 1
ATOM 3817 O O . LYS A 1 484 ? 8.134 17.899 11.290 1.00 96.88 484 LYS A O 1
ATOM 3822 N N . PRO A 1 485 ? 7.726 15.724 10.889 1.00 95.50 485 PRO A N 1
ATOM 3823 C CA . PRO A 1 485 ? 8.579 15.671 9.701 1.00 95.50 485 PRO A CA 1
ATOM 3824 C C . PRO A 1 485 ? 8.038 16.531 8.553 1.00 95.50 485 PRO A C 1
ATOM 3826 O O . PRO A 1 485 ? 8.821 17.151 7.837 1.00 95.50 485 PRO A O 1
ATOM 3829 N N . ILE A 1 486 ? 6.713 16.627 8.422 1.00 95.62 486 ILE A N 1
ATOM 3830 C CA . ILE A 1 486 ? 6.025 17.508 7.472 1.00 95.62 486 ILE A CA 1
ATOM 3831 C C . ILE A 1 486 ? 6.185 18.969 7.902 1.00 95.62 486 ILE A C 1
ATOM 3833 O O . ILE A 1 486 ? 6.545 19.818 7.090 1.00 95.62 486 ILE A O 1
ATOM 3837 N N . LEU A 1 487 ? 6.001 19.263 9.194 1.00 95.62 487 LEU A N 1
ATOM 3838 C CA . LEU A 1 487 ? 6.095 20.631 9.718 1.00 95.62 487 LEU A CA 1
ATOM 3839 C C . LEU A 1 487 ? 7.489 21.246 9.518 1.00 95.62 487 LEU A C 1
ATOM 3841 O O . LEU A 1 487 ? 7.621 22.439 9.246 1.00 95.62 487 LEU A O 1
ATOM 3845 N N . LYS A 1 488 ? 8.543 20.424 9.579 1.00 95.19 488 LYS A N 1
ATOM 3846 C CA . LYS A 1 488 ? 9.927 20.839 9.286 1.00 95.19 488 LYS A CA 1
ATOM 3847 C C . LYS A 1 488 ? 10.138 21.308 7.841 1.00 95.19 488 LYS A C 1
ATOM 3849 O O . LYS A 1 488 ? 11.126 21.988 7.584 1.00 95.19 488 LYS A O 1
ATOM 3854 N N . GLN A 1 489 ? 9.229 20.983 6.921 1.00 92.31 489 GLN A N 1
ATOM 3855 C CA . GLN A 1 489 ? 9.264 21.439 5.526 1.00 92.31 489 GLN A CA 1
ATOM 3856 C C . GLN A 1 489 ? 8.601 22.815 5.332 1.00 92.31 489 GLN A C 1
ATOM 3858 O O . GLN A 1 489 ? 8.507 23.299 4.209 1.00 92.31 489 GLN A O 1
ATOM 3863 N N . GLY A 1 490 ? 8.149 23.461 6.415 1.00 94.19 490 GLY A N 1
ATOM 3864 C CA . GLY A 1 490 ? 7.533 24.791 6.380 1.00 94.19 490 GLY A CA 1
ATOM 3865 C C . GLY A 1 490 ? 6.014 24.785 6.200 1.00 94.19 490 GLY A C 1
ATOM 3866 O O . GLY A 1 490 ? 5.421 25.854 6.117 1.00 94.19 490 GLY A O 1
ATOM 3867 N N . ILE A 1 491 ? 5.387 23.607 6.170 1.00 95.94 491 ILE A N 1
ATOM 3868 C CA . ILE A 1 491 ? 3.931 23.449 6.133 1.00 95.94 491 ILE A CA 1
ATOM 3869 C C . ILE A 1 491 ? 3.408 23.494 7.568 1.00 95.94 491 ILE A C 1
ATOM 3871 O O . ILE A 1 491 ? 3.843 22.717 8.413 1.00 95.94 491 ILE A O 1
ATOM 3875 N N . THR A 1 492 ? 2.465 24.374 7.875 1.00 97.12 492 THR A N 1
ATOM 3876 C CA . THR A 1 492 ? 1.850 24.431 9.206 1.00 97.12 492 THR A CA 1
ATOM 3877 C C . THR A 1 492 ? 0.811 23.326 9.395 1.00 97.12 492 THR A C 1
ATOM 3879 O O . THR A 1 492 ? 0.185 22.846 8.448 1.00 97.12 492 THR A O 1
ATOM 3882 N N . PHE A 1 493 ? 0.562 22.943 10.648 1.00 97.06 493 PHE A N 1
ATOM 3883 C CA . PHE A 1 493 ? -0.469 21.950 10.948 1.00 97.06 493 PHE A CA 1
ATOM 3884 C C . PHE A 1 493 ? -1.877 22.439 10.553 1.00 97.06 493 PHE A C 1
ATOM 3886 O O . PHE A 1 493 ? -2.695 21.665 10.065 1.00 97.06 493 PHE A O 1
ATOM 3893 N N . GLU A 1 494 ? -2.141 23.745 10.664 1.00 96.88 494 GLU A N 1
ATOM 3894 C CA . GLU A 1 494 ? -3.399 24.347 10.212 1.00 96.88 494 GLU A CA 1
ATOM 3895 C C . GLU A 1 494 ? -3.579 24.246 8.685 1.00 96.88 494 GLU A C 1
ATOM 3897 O O . GLU A 1 494 ? -4.687 23.988 8.212 1.00 96.88 494 GLU A O 1
ATOM 3902 N N . GLU A 1 495 ? -2.511 24.409 7.899 1.00 96.81 495 GLU A N 1
ATOM 3903 C CA . GLU A 1 495 ? -2.550 24.204 6.444 1.00 96.81 495 GLU A CA 1
ATOM 3904 C C . GLU A 1 495 ? -2.827 22.742 6.080 1.00 96.81 495 GLU A C 1
ATOM 3906 O O . GLU A 1 495 ? -3.651 22.490 5.195 1.00 96.81 495 GLU A O 1
ATOM 3911 N N . LEU A 1 496 ? -2.217 21.787 6.796 1.00 95.94 496 LEU A N 1
ATOM 3912 C CA . LEU A 1 496 ? -2.495 20.352 6.638 1.00 95.94 496 LEU A CA 1
ATOM 3913 C C . LEU A 1 496 ? -3.954 20.013 6.947 1.00 95.94 496 LEU A C 1
ATOM 3915 O O . LEU A 1 496 ? -4.576 19.266 6.197 1.00 95.94 496 LEU A O 1
ATOM 3919 N N . GLN A 1 497 ? -4.523 20.580 8.015 1.00 96.12 497 GLN A N 1
ATOM 3920 C CA . GLN A 1 497 ? -5.928 20.364 8.373 1.00 96.12 497 GLN A CA 1
ATOM 3921 C C . GLN A 1 497 ? -6.893 20.997 7.362 1.00 96.12 497 GLN A C 1
ATOM 3923 O O . GLN A 1 497 ? -7.991 20.483 7.141 1.00 96.12 497 GLN A O 1
ATOM 3928 N N . LYS A 1 498 ? -6.514 22.111 6.726 1.00 96.31 498 LYS A N 1
ATOM 3929 C CA . LYS A 1 498 ? -7.375 22.818 5.767 1.00 96.31 498 LYS A CA 1
ATOM 3930 C C . LYS A 1 498 ? -7.420 22.157 4.396 1.00 96.31 498 LYS A C 1
ATOM 3932 O O . LYS A 1 498 ? -8.480 22.170 3.769 1.00 96.31 498 LYS A O 1
ATOM 3937 N N . ALA A 1 499 ? -6.303 21.630 3.902 1.00 95.69 499 ALA A N 1
ATOM 3938 C CA . ALA A 1 499 ? -6.219 21.112 2.542 1.00 95.69 499 ALA A CA 1
ATOM 3939 C C . ALA A 1 499 ? -5.111 20.058 2.379 1.00 95.69 499 ALA A C 1
ATOM 3941 O O . ALA A 1 499 ? -4.123 20.091 3.109 1.00 95.69 499 ALA A O 1
ATOM 3942 N N . PRO A 1 500 ? -5.241 19.162 1.380 1.00 96.44 500 PRO A N 1
ATOM 3943 C CA . PRO A 1 500 ? -4.151 18.296 0.947 1.00 96.44 500 PRO A CA 1
ATOM 3944 C C . PRO A 1 500 ? -2.873 19.078 0.652 1.00 96.44 500 PRO A C 1
ATOM 3946 O O . PRO A 1 500 ? -2.927 20.140 0.033 1.00 96.44 500 PRO A O 1
ATOM 3949 N N . GLN A 1 501 ? -1.733 18.514 1.036 1.00 95.94 501 GLN A N 1
ATOM 3950 C CA . GLN A 1 501 ? -0.411 19.092 0.826 1.00 95.94 501 GLN A CA 1
ATOM 3951 C C . GLN A 1 501 ? 0.455 18.127 0.015 1.00 95.94 501 GLN A C 1
ATOM 3953 O O . GLN A 1 501 ? 0.449 16.916 0.253 1.00 95.94 501 GLN A O 1
ATOM 3958 N N . ARG A 1 502 ? 1.214 18.657 -0.946 1.00 93.44 502 ARG A N 1
ATOM 3959 C CA . ARG A 1 502 ? 2.191 17.883 -1.721 1.00 93.44 502 ARG A CA 1
ATOM 3960 C C . ARG A 1 502 ? 3.508 17.829 -0.947 1.00 93.44 502 ARG A C 1
ATOM 3962 O O . ARG A 1 502 ? 4.026 18.870 -0.566 1.00 93.44 502 ARG A O 1
ATOM 3969 N N . MET A 1 503 ? 4.035 16.629 -0.720 1.00 92.62 503 MET A N 1
ATOM 3970 C CA . MET A 1 503 ? 5.206 16.394 0.141 1.00 92.62 503 MET A CA 1
ATOM 3971 C C . MET A 1 503 ? 6.540 16.362 -0.603 1.00 92.62 503 MET A C 1
ATOM 3973 O O . MET A 1 503 ? 7.590 16.419 0.021 1.00 92.62 503 MET A O 1
ATOM 3977 N N . VAL A 1 504 ? 6.516 16.209 -1.925 1.00 83.56 504 VAL A N 1
ATOM 3978 C CA . VAL A 1 504 ? 7.728 16.164 -2.750 1.00 83.56 504 VAL A CA 1
ATOM 3979 C C . VAL A 1 504 ? 7.597 17.219 -3.837 1.00 83.56 504 VAL A C 1
ATOM 3981 O O . VAL A 1 504 ? 6.526 17.359 -4.440 1.00 83.56 504 VAL A O 1
ATOM 3984 N N . ASN A 1 505 ? 8.666 17.978 -4.075 1.00 82.19 505 ASN A N 1
ATOM 3985 C CA . ASN A 1 505 ? 8.681 18.954 -5.153 1.00 82.19 505 ASN A CA 1
ATOM 3986 C C . ASN A 1 505 ? 8.527 18.206 -6.490 1.00 82.19 505 ASN A C 1
ATOM 3988 O O . ASN A 1 505 ? 9.244 17.234 -6.711 1.00 82.19 505 ASN A O 1
ATOM 3992 N N . PRO A 1 506 ? 7.633 18.629 -7.403 1.00 78.06 506 PRO A N 1
ATOM 3993 C CA . PRO A 1 506 ? 7.481 17.980 -8.707 1.00 78.06 506 PRO A CA 1
ATOM 3994 C C . PRO A 1 506 ? 8.773 17.883 -9.533 1.00 78.06 506 PRO A C 1
ATOM 3996 O O . PRO A 1 506 ? 8.850 17.050 -10.429 1.00 78.06 506 PRO A O 1
ATOM 3999 N N . ASN A 1 507 ? 9.768 18.727 -9.242 1.00 79.56 507 ASN A N 1
ATOM 4000 C CA . ASN A 1 507 ? 11.069 18.718 -9.911 1.00 79.56 507 ASN A CA 1
ATOM 4001 C C . ASN A 1 507 ? 12.096 17.775 -9.255 1.00 79.56 507 ASN A C 1
ATOM 4003 O O . ASN A 1 507 ? 13.176 17.584 -9.814 1.00 79.56 507 ASN A O 1
ATOM 4007 N N . ASP A 1 508 ? 11.792 17.194 -8.092 1.00 86.25 508 ASP A N 1
ATOM 4008 C CA . ASP A 1 508 ? 12.678 16.246 -7.416 1.00 86.25 508 ASP A CA 1
ATOM 4009 C C . ASP A 1 508 ? 12.530 14.867 -8.067 1.00 86.25 508 ASP A C 1
ATOM 4011 O O . ASP A 1 508 ? 11.698 14.043 -7.681 1.00 86.25 508 ASP A O 1
ATOM 4015 N N . ILE A 1 509 ? 13.345 14.624 -9.092 1.00 95.12 509 ILE A N 1
ATOM 4016 C CA . ILE A 1 509 ? 13.360 13.354 -9.814 1.00 95.12 509 ILE A CA 1
ATOM 4017 C C . ILE A 1 509 ? 14.100 12.291 -8.984 1.00 95.12 509 ILE A C 1
ATOM 4019 O O . ILE A 1 509 ? 15.255 12.526 -8.592 1.00 95.12 509 ILE A O 1
ATOM 4023 N N . PRO A 1 510 ? 13.486 11.115 -8.729 1.00 93.75 510 PRO A N 1
ATOM 4024 C CA . PRO A 1 510 ? 14.134 10.022 -8.013 1.00 93.75 510 PRO A CA 1
ATOM 4025 C C . PRO A 1 510 ? 15.493 9.662 -8.614 1.00 93.75 510 PRO A C 1
ATOM 4027 O O . PRO A 1 510 ? 15.619 9.483 -9.820 1.00 93.75 510 PRO A O 1
ATOM 4030 N N . PHE A 1 511 ? 16.509 9.543 -7.756 1.00 93.88 511 PHE A N 1
ATOM 4031 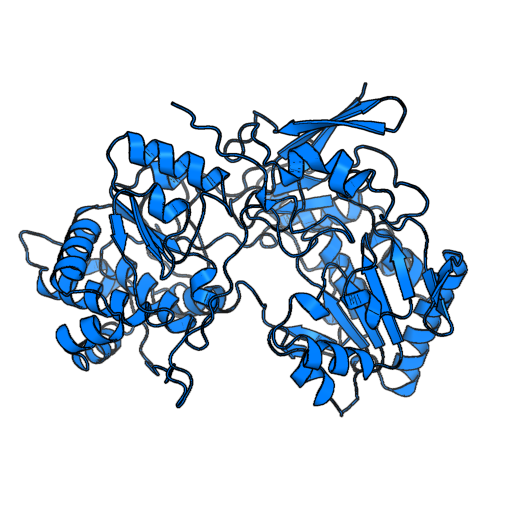C CA . PHE A 1 511 ? 17.875 9.142 -8.125 1.00 93.88 511 PHE A CA 1
ATOM 4032 C C . PHE A 1 511 ? 18.605 10.067 -9.122 1.00 93.88 511 PHE A C 1
ATOM 4034 O O . PHE A 1 511 ? 19.671 9.709 -9.614 1.00 93.88 511 PHE A O 1
ATOM 4041 N N . SER A 1 512 ? 18.114 11.290 -9.359 1.00 93.12 512 SER A N 1
ATOM 4042 C CA . SER A 1 512 ? 18.734 12.279 -10.270 1.00 93.12 512 SER A CA 1
ATOM 4043 C C . SER A 1 512 ? 20.169 12.684 -9.922 1.00 93.12 512 SER A C 1
ATOM 4045 O O . SER A 1 512 ? 20.911 13.162 -10.772 1.00 93.12 512 SER A O 1
ATOM 4047 N N . THR A 1 513 ? 20.591 12.482 -8.673 1.00 88.00 513 THR A N 1
ATOM 4048 C CA . THR A 1 513 ? 21.967 12.768 -8.231 1.00 88.00 513 THR A CA 1
ATOM 4049 C C . THR A 1 513 ? 22.959 11.651 -8.569 1.00 88.00 513 THR A C 1
ATOM 4051 O O . THR A 1 513 ? 24.148 11.795 -8.281 1.00 88.00 513 THR A O 1
ATOM 4054 N N . GLY A 1 514 ? 22.485 10.515 -9.095 1.00 84.56 514 GLY A N 1
ATOM 4055 C CA . GLY A 1 514 ? 23.290 9.308 -9.301 1.00 84.56 514 GLY A CA 1
ATOM 4056 C C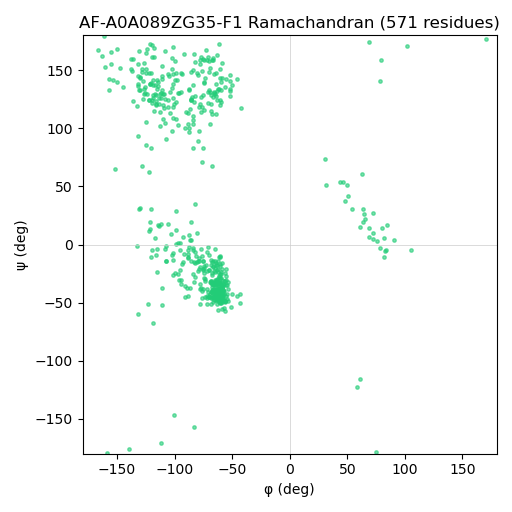 . GLY A 1 514 ? 23.715 8.606 -8.005 1.00 84.56 514 GLY A C 1
ATOM 4057 O O . GLY A 1 514 ? 24.502 7.664 -8.062 1.00 84.56 514 GLY A O 1
ATOM 4058 N N . LYS A 1 515 ? 23.219 9.059 -6.842 1.00 87.06 515 LYS A N 1
ATOM 4059 C CA . LYS A 1 515 ? 23.456 8.439 -5.533 1.00 87.06 515 LYS A CA 1
ATOM 4060 C C . LYS A 1 515 ? 22.251 7.607 -5.114 1.00 87.06 515 LYS A C 1
ATOM 4062 O O . LYS A 1 515 ? 21.131 8.116 -5.044 1.00 87.06 515 LYS A O 1
ATOM 4067 N N . PHE A 1 516 ? 22.512 6.349 -4.787 1.00 95.06 516 PHE A N 1
ATOM 4068 C CA . PHE A 1 516 ? 21.512 5.384 -4.342 1.00 95.06 516 PHE A CA 1
ATOM 4069 C C . PHE A 1 516 ? 21.539 5.250 -2.820 1.00 95.06 516 PHE A C 1
ATOM 4071 O O . PHE A 1 516 ? 22.532 5.590 -2.176 1.00 95.06 516 PHE A O 1
ATOM 4078 N N . GLN A 1 517 ? 20.441 4.778 -2.232 1.00 94.62 517 GLN A N 1
ATOM 4079 C CA . GLN A 1 517 ? 20.323 4.606 -0.777 1.00 94.62 517 GLN A CA 1
ATOM 4080 C C . GLN A 1 517 ? 20.848 3.237 -0.312 1.00 94.62 517 GLN A C 1
ATOM 4082 O O . GLN A 1 517 ? 20.653 2.843 0.834 1.00 94.62 517 GLN A O 1
ATOM 4087 N N . THR A 1 518 ? 21.483 2.485 -1.217 1.00 96.38 518 THR A N 1
ATOM 4088 C CA . THR A 1 518 ? 22.138 1.213 -0.910 1.00 96.38 518 THR A CA 1
ATOM 4089 C C . THR A 1 518 ? 23.333 1.467 0.005 1.00 96.38 518 THR A C 1
ATOM 4091 O O . THR A 1 518 ? 23.889 2.567 0.050 1.00 96.38 518 THR A O 1
ATOM 4094 N N . LEU A 1 519 ? 23.796 0.427 0.703 1.00 94.31 519 LEU A N 1
ATOM 4095 C CA . LEU A 1 519 ? 25.011 0.532 1.520 1.00 94.31 519 LEU A CA 1
ATOM 4096 C C . LEU A 1 519 ? 26.244 0.902 0.680 1.00 94.31 519 LEU A C 1
ATOM 4098 O O . LEU A 1 519 ? 27.165 1.538 1.188 1.00 94.31 519 LEU A O 1
ATOM 4102 N N . SER A 1 520 ? 26.259 0.519 -0.600 1.00 95.25 520 SER A N 1
ATOM 4103 C CA . SER A 1 520 ? 27.326 0.859 -1.542 1.00 95.25 520 SER A CA 1
ATOM 4104 C C . SER A 1 520 ? 27.206 2.269 -2.134 1.00 95.25 520 SER A C 1
ATOM 4106 O O . SER A 1 520 ? 28.169 2.765 -2.723 1.00 95.25 520 SER A O 1
ATOM 4108 N N . GLY A 1 521 ? 26.045 2.919 -2.007 1.00 96.12 521 GLY A N 1
ATOM 4109 C CA . GLY A 1 521 ? 25.728 4.183 -2.674 1.00 96.12 521 GLY A CA 1
ATOM 4110 C C . GLY A 1 521 ? 25.480 4.056 -4.184 1.00 96.12 521 GLY A C 1
ATOM 4111 O O . GLY A 1 521 ? 25.296 5.078 -4.850 1.00 96.12 521 GLY A O 1
ATOM 4112 N N . LYS A 1 522 ? 25.480 2.828 -4.721 1.00 97.06 522 LYS A N 1
ATOM 4113 C CA . LYS A 1 522 ? 25.337 2.480 -6.145 1.00 97.06 522 LYS A CA 1
ATOM 4114 C C . LYS A 1 522 ? 24.085 1.638 -6.405 1.00 97.06 522 LYS A C 1
ATOM 4116 O O . LYS A 1 522 ? 23.563 1.018 -5.484 1.00 97.06 522 LYS A O 1
ATOM 4121 N N . PHE A 1 523 ? 23.633 1.576 -7.654 1.00 97.81 523 PHE A N 1
ATOM 4122 C CA . PHE A 1 523 ? 22.604 0.618 -8.055 1.00 97.81 523 PHE A CA 1
ATOM 4123 C C . PHE A 1 523 ? 23.194 -0.798 -8.051 1.00 97.81 523 PHE A C 1
ATOM 4125 O O . PHE A 1 523 ? 24.261 -1.027 -8.623 1.00 97.81 523 PHE A O 1
ATOM 4132 N N . GLU A 1 524 ? 22.526 -1.763 -7.430 1.00 98.19 524 GLU A N 1
ATOM 4133 C CA . GLU A 1 524 ? 23.044 -3.129 -7.305 1.00 98.19 524 GLU A CA 1
ATOM 4134 C C . GLU A 1 524 ? 22.273 -4.098 -8.198 1.00 98.19 524 GLU A C 1
ATOM 4136 O O . GLU A 1 524 ? 21.171 -4.536 -7.870 1.00 98.19 524 GLU A O 1
ATOM 4141 N N . PHE A 1 525 ? 22.878 -4.503 -9.319 1.00 98.44 525 PHE A N 1
ATOM 4142 C CA . PHE A 1 525 ? 22.273 -5.517 -10.176 1.00 98.44 525 PHE A CA 1
ATOM 4143 C C . PHE A 1 525 ? 22.090 -6.850 -9.433 1.00 98.44 525 PHE A C 1
ATOM 4145 O O . PHE A 1 525 ? 22.875 -7.250 -8.560 1.00 98.44 525 PHE A O 1
ATOM 4152 N N . ILE A 1 526 ? 21.068 -7.604 -9.844 1.00 96.31 526 ILE A N 1
ATOM 4153 C CA . ILE A 1 526 ? 20.881 -8.977 -9.384 1.00 96.31 526 ILE A CA 1
ATOM 4154 C C . ILE A 1 526 ? 22.091 -9.847 -9.749 1.00 96.31 526 ILE A C 1
ATOM 4156 O O . ILE A 1 526 ? 22.444 -10.009 -10.914 1.00 96.31 526 ILE A O 1
ATOM 4160 N N . HIS A 1 527 ? 22.701 -10.452 -8.731 1.00 94.56 527 HIS A N 1
ATOM 4161 C CA . HIS A 1 527 ? 23.872 -11.323 -8.876 1.00 94.56 527 HIS A CA 1
ATOM 4162 C C . HIS A 1 527 ? 23.608 -12.776 -8.452 1.00 94.56 527 HIS A C 1
ATOM 4164 O O . HIS A 1 527 ? 24.424 -13.656 -8.718 1.00 94.56 527 HIS A O 1
ATOM 4170 N N . VAL A 1 528 ? 22.446 -13.047 -7.847 1.00 92.25 528 VAL A N 1
ATOM 4171 C CA . VAL A 1 528 ? 21.955 -14.396 -7.531 1.00 92.25 528 VAL A CA 1
ATOM 4172 C C . VAL A 1 528 ? 20.639 -14.616 -8.264 1.00 92.25 528 VAL A C 1
ATOM 4174 O O . VAL A 1 528 ? 19.688 -13.864 -8.074 1.00 92.25 528 VAL A O 1
ATOM 4177 N N . PHE A 1 529 ? 20.581 -15.650 -9.103 1.00 94.69 529 PHE A N 1
ATOM 4178 C CA . PHE A 1 529 ? 19.398 -15.970 -9.900 1.00 94.69 529 PHE A CA 1
ATOM 4179 C C . PHE A 1 529 ? 18.949 -17.410 -9.667 1.00 94.69 529 PHE A C 1
ATOM 4181 O O . PHE A 1 529 ? 19.545 -18.354 -10.189 1.00 94.69 529 PHE A O 1
ATOM 4188 N N . GLU A 1 530 ? 17.858 -17.555 -8.920 1.00 91.88 530 GLU A N 1
ATOM 4189 C CA . GLU A 1 530 ? 17.251 -18.838 -8.569 1.00 91.88 530 GLU A CA 1
ATOM 4190 C C . GLU A 1 530 ? 15.807 -18.889 -9.094 1.00 91.88 530 GLU A C 1
ATOM 4192 O O . GLU A 1 530 ? 14.852 -18.577 -8.376 1.00 91.88 530 GLU A O 1
ATOM 4197 N N . PRO A 1 531 ? 15.607 -19.234 -10.380 1.00 88.25 531 PRO A N 1
ATOM 4198 C CA . PRO A 1 531 ? 14.272 -19.306 -10.945 1.00 88.25 531 PRO A CA 1
ATOM 4199 C C . PRO A 1 531 ? 13.523 -20.501 -10.347 1.00 88.25 531 PRO A C 1
ATOM 4201 O O . PRO A 1 531 ? 14.028 -21.622 -10.296 1.00 88.25 531 PRO A O 1
ATOM 4204 N N . GLY A 1 532 ? 12.284 -20.273 -9.925 1.00 80.38 532 GLY A N 1
ATOM 4205 C CA . GLY A 1 532 ? 11.427 -21.327 -9.395 1.00 80.38 532 GLY A CA 1
ATOM 4206 C C . GLY A 1 532 ? 10.816 -22.195 -10.491 1.00 80.38 532 GLY A C 1
ATOM 4207 O O . GLY A 1 532 ? 10.654 -21.771 -11.640 1.00 80.38 532 GLY A O 1
ATOM 4208 N N . ASN A 1 533 ? 10.404 -23.409 -10.120 1.00 73.75 533 ASN A N 1
ATOM 4209 C CA . ASN A 1 533 ? 9.566 -24.235 -10.979 1.00 73.75 533 ASN A CA 1
ATOM 4210 C C . ASN A 1 533 ? 8.082 -23.930 -10.726 1.00 73.75 533 ASN A C 1
ATOM 4212 O O . ASN A 1 533 ? 7.504 -24.384 -9.746 1.00 73.75 533 ASN A O 1
ATOM 4216 N N . ASN A 1 534 ? 7.464 -23.181 -11.640 1.00 69.56 534 ASN A N 1
ATOM 4217 C CA . ASN A 1 534 ? 6.042 -22.834 -11.569 1.00 69.56 534 ASN A CA 1
ATOM 4218 C C . ASN A 1 534 ? 5.108 -23.893 -12.198 1.00 69.56 534 ASN A C 1
ATOM 4220 O O . ASN A 1 534 ? 3.905 -23.649 -12.294 1.00 69.56 534 ASN A O 1
ATOM 4224 N N . SER A 1 535 ? 5.620 -25.039 -12.671 1.00 71.25 535 SER A N 1
ATOM 4225 C CA . SER A 1 535 ? 4.779 -26.113 -13.223 1.00 71.25 535 SER A CA 1
ATOM 4226 C C . SER A 1 535 ? 4.300 -27.071 -12.132 1.00 71.25 535 SER A C 1
ATOM 4228 O O . SER A 1 535 ? 5.108 -27.551 -11.340 1.00 71.25 535 SER A O 1
ATOM 4230 N N . VAL A 1 536 ? 3.003 -27.393 -12.135 1.00 75.56 536 VAL A N 1
ATOM 4231 C CA . VAL A 1 536 ? 2.408 -28.403 -11.250 1.00 75.56 536 VAL A CA 1
ATOM 4232 C C . VAL A 1 536 ? 1.929 -29.578 -12.101 1.00 75.56 536 VAL A C 1
ATOM 4234 O O . VAL A 1 536 ? 1.104 -29.414 -13.002 1.00 75.56 536 VAL A O 1
ATOM 4237 N N . GLN A 1 537 ? 2.460 -30.774 -11.838 1.00 82.00 537 GLN A N 1
ATOM 4238 C CA . GLN A 1 537 ? 2.101 -31.980 -12.585 1.00 82.00 537 GLN A CA 1
ATOM 4239 C C . GLN A 1 537 ? 0.611 -32.307 -12.406 1.00 82.00 537 GLN A C 1
ATOM 4241 O O . GLN A 1 537 ? 0.093 -32.273 -11.294 1.00 82.00 537 GLN A O 1
ATOM 4246 N N . GLY A 1 538 ? -0.082 -32.623 -13.504 1.00 89.25 538 GLY A N 1
ATOM 4247 C CA . GLY A 1 538 ? -1.509 -32.970 -13.489 1.00 89.25 538 GLY A CA 1
ATOM 4248 C C . GLY A 1 538 ? -2.479 -31.780 -13.477 1.00 89.25 538 GLY A C 1
ATOM 4249 O O . GLY A 1 538 ? -3.676 -31.996 -13.635 1.00 89.25 538 GLY A O 1
ATOM 4250 N N . TYR A 1 539 ? -1.988 -30.538 -13.371 1.00 88.00 539 TYR A N 1
ATOM 4251 C CA . TYR A 1 539 ? -2.813 -29.323 -13.352 1.00 88.00 539 TYR A CA 1
ATOM 4252 C C . TYR A 1 539 ? -2.361 -28.341 -14.451 1.00 88.00 539 TYR A C 1
ATOM 4254 O O . TYR A 1 539 ? -1.546 -27.456 -14.195 1.00 88.00 539 TYR A O 1
ATOM 4262 N N . PRO A 1 540 ? -2.859 -28.486 -15.697 1.00 83.62 540 PRO A N 1
ATOM 4263 C CA . PRO A 1 540 ? -2.370 -27.714 -16.846 1.00 83.62 540 PRO A CA 1
ATOM 4264 C C . PRO A 1 540 ? -2.851 -26.253 -16.872 1.00 83.62 540 PRO A C 1
ATOM 4266 O O . PRO A 1 540 ? -2.319 -25.447 -17.633 1.00 83.62 540 PRO A O 1
ATOM 4269 N N . LEU A 1 541 ? -3.861 -25.903 -16.069 1.00 87.50 541 LEU A N 1
ATOM 4270 C CA . LEU A 1 541 ? -4.412 -24.551 -15.974 1.00 87.50 541 LEU A CA 1
ATOM 4271 C C . LEU A 1 541 ? -3.850 -23.823 -14.751 1.00 87.50 541 LEU A C 1
ATOM 4273 O O . LEU A 1 541 ? -3.729 -24.405 -13.674 1.00 87.50 541 LEU A O 1
ATOM 4277 N N . ARG A 1 542 ? -3.576 -22.523 -14.902 1.00 84.38 542 ARG A N 1
ATOM 4278 C CA . ARG A 1 542 ? -3.185 -21.638 -13.798 1.00 84.38 542 ARG A CA 1
ATOM 4279 C C . ARG A 1 542 ? -4.349 -20.725 -13.429 1.00 84.38 542 ARG A C 1
ATOM 4281 O O . ARG A 1 542 ? -4.854 -19.996 -14.278 1.00 84.38 542 ARG A O 1
ATOM 4288 N N . LEU A 1 543 ? -4.750 -20.745 -12.161 1.00 87.81 543 LEU A N 1
ATOM 4289 C CA . LEU A 1 543 ? -5.719 -19.791 -11.628 1.00 87.81 543 LEU A CA 1
ATOM 4290 C C . LEU A 1 543 ? -5.042 -18.430 -11.427 1.00 87.81 543 LEU A C 1
ATOM 4292 O O . LEU A 1 543 ? -4.003 -18.347 -10.773 1.00 87.81 543 LEU A O 1
ATOM 4296 N N . LEU A 1 544 ? -5.649 -17.374 -11.966 1.00 88.56 544 LEU A N 1
ATOM 4297 C CA . LEU A 1 544 ? -5.255 -15.989 -11.724 1.00 88.56 544 LEU A CA 1
ATOM 4298 C C . LEU A 1 544 ? -6.404 -15.267 -11.018 1.00 88.56 544 LEU A C 1
ATOM 4300 O O . LEU A 1 544 ? -7.511 -15.190 -11.547 1.00 88.56 544 LEU A O 1
ATOM 4304 N N . SER A 1 545 ? -6.142 -14.736 -9.826 1.00 85.88 545 SER A N 1
ATOM 4305 C CA . SER A 1 545 ? -7.083 -13.889 -9.093 1.00 85.88 545 SER A CA 1
ATOM 4306 C C . SER A 1 545 ? -6.896 -12.432 -9.519 1.00 85.88 545 SER A C 1
ATOM 4308 O O . SER A 1 545 ? -5.963 -11.762 -9.074 1.00 85.88 545 SER A O 1
ATOM 4310 N N . THR A 1 546 ? -7.759 -11.944 -10.406 1.00 83.75 546 THR A N 1
ATOM 4311 C CA . THR A 1 546 ? -7.724 -10.557 -10.889 1.00 83.75 546 THR A CA 1
ATOM 4312 C C . THR A 1 546 ? -8.639 -9.659 -10.073 1.00 83.75 546 THR A C 1
ATOM 4314 O O . THR A 1 546 ? -9.719 -10.085 -9.665 1.00 83.75 546 THR A O 1
ATOM 4317 N N . MET A 1 547 ? -8.249 -8.396 -9.906 1.00 81.62 547 MET A N 1
ATOM 4318 C CA . MET A 1 547 ? -9.091 -7.412 -9.233 1.00 81.62 547 MET A CA 1
ATOM 4319 C C . MET A 1 547 ? -10.376 -7.135 -10.041 1.00 81.62 547 MET A C 1
ATOM 4321 O O . MET A 1 547 ? -10.268 -6.886 -11.245 1.00 81.62 547 MET A O 1
ATOM 4325 N N . PRO A 1 548 ? -11.571 -7.167 -9.424 1.00 81.25 548 PRO A N 1
ATOM 4326 C CA . PRO A 1 548 ? -12.817 -6.771 -10.074 1.00 81.25 548 PRO A CA 1
ATOM 4327 C C . PRO A 1 548 ? -12.901 -5.259 -10.320 1.00 81.25 548 PRO A C 1
ATOM 4329 O O . PRO A 1 548 ? -12.298 -4.456 -9.611 1.00 81.25 548 PRO A O 1
ATOM 4332 N N . ASP A 1 549 ? -13.737 -4.874 -11.285 1.00 80.25 549 ASP A N 1
ATOM 4333 C CA . ASP A 1 549 ? -14.010 -3.472 -11.628 1.00 80.25 549 ASP A CA 1
ATOM 4334 C C . ASP A 1 549 ? -14.928 -2.769 -10.612 1.00 80.25 549 ASP A C 1
ATOM 4336 O O . ASP A 1 549 ? -15.096 -1.546 -10.655 1.00 80.25 549 ASP A O 1
ATOM 4340 N N . ASP A 1 550 ? -15.592 -3.539 -9.746 1.00 78.06 550 ASP A N 1
ATOM 4341 C CA . ASP A 1 550 ? -16.747 -3.083 -8.973 1.00 78.06 550 ASP A CA 1
ATOM 4342 C C . ASP A 1 550 ? -16.464 -2.723 -7.525 1.00 78.06 550 ASP A C 1
ATOM 4344 O O . ASP A 1 550 ? -17.162 -1.881 -6.974 1.00 78.06 550 ASP A O 1
ATOM 4348 N N . PHE A 1 551 ? -15.441 -3.299 -6.912 1.00 80.44 551 PHE A N 1
ATOM 4349 C CA . PHE A 1 551 ? -15.166 -3.104 -5.494 1.00 80.44 551 PHE A CA 1
ATOM 4350 C C . PHE A 1 551 ? -13.676 -3.213 -5.206 1.00 80.44 551 PHE A C 1
ATOM 4352 O O . PHE A 1 551 ? -12.897 -3.616 -6.062 1.00 80.44 551 PHE A O 1
ATOM 4359 N N . VAL A 1 552 ? -13.297 -2.820 -3.995 1.00 80.06 552 VAL A N 1
ATOM 4360 C CA . VAL A 1 552 ? -11.931 -2.864 -3.474 1.00 80.06 552 VAL A CA 1
ATOM 4361 C C . VAL A 1 552 ? -11.921 -3.782 -2.258 1.00 80.06 552 VAL A C 1
ATOM 4363 O O . VAL A 1 552 ? -12.751 -3.604 -1.372 1.00 80.06 552 VAL A O 1
ATOM 4366 N N . GLY A 1 553 ? -11.008 -4.756 -2.222 1.00 83.12 553 GLY A N 1
ATOM 4367 C CA . GLY A 1 553 ? -10.945 -5.757 -1.157 1.00 83.12 553 GLY A CA 1
ATOM 4368 C C . GLY A 1 553 ? -12.216 -6.606 -1.080 1.00 83.12 553 GLY A C 1
ATOM 4369 O O . GLY A 1 553 ? -12.533 -7.340 -2.015 1.00 83.12 553 GLY A O 1
ATOM 4370 N N . SER A 1 554 ? -12.936 -6.493 0.036 1.00 84.44 554 SER A N 1
ATOM 4371 C CA . SER A 1 554 ? -14.221 -7.158 0.278 1.00 84.44 554 SER A CA 1
ATOM 4372 C C . SER A 1 554 ? -15.391 -6.160 0.247 1.00 84.44 554 SER A C 1
ATOM 4374 O O . SER A 1 554 ? -15.205 -4.940 0.244 1.00 84.44 554 SER A O 1
ATOM 4376 N N . VAL A 1 555 ? -16.619 -6.675 0.170 1.00 83.81 555 VAL A N 1
ATOM 4377 C CA . VAL A 1 555 ? -17.851 -5.871 0.101 1.00 83.81 555 VAL A CA 1
ATOM 4378 C C . VAL A 1 555 ? -18.667 -5.997 1.389 1.00 83.81 555 VAL A C 1
ATOM 4380 O O . VAL A 1 555 ? -18.585 -7.033 2.048 1.00 83.81 555 VAL A O 1
ATOM 4383 N N . PRO A 1 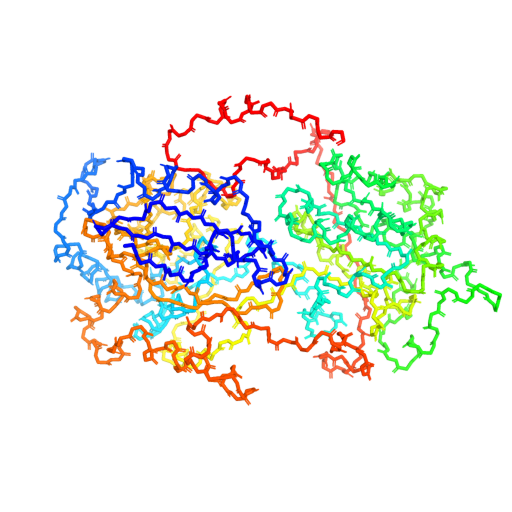556 ? -19.485 -4.983 1.735 1.00 84.94 556 PRO A N 1
ATOM 4384 C CA . PRO A 1 556 ? -20.469 -5.093 2.797 1.00 84.94 556 PRO A CA 1
ATOM 4385 C C . PRO A 1 556 ? -21.366 -6.323 2.617 1.00 84.94 556 PRO A C 1
ATOM 4387 O O . PRO A 1 556 ? -21.704 -6.679 1.477 1.00 84.94 556 PRO A O 1
ATOM 4390 N N . PRO A 1 557 ? -21.800 -6.957 3.717 1.00 83.19 557 PRO A N 1
ATOM 4391 C CA . PRO A 1 557 ? -22.628 -8.151 3.660 1.00 83.19 557 PRO A CA 1
ATOM 4392 C C . PRO A 1 557 ? -23.910 -7.940 2.849 1.00 83.19 557 PRO A C 1
ATOM 4394 O O . PRO A 1 557 ? -24.637 -6.960 3.007 1.00 83.19 557 PRO A O 1
ATOM 4397 N N . GLY A 1 558 ? -24.239 -8.902 1.988 1.00 69.06 558 GLY A N 1
ATOM 4398 C CA . GLY A 1 558 ? -25.491 -8.937 1.230 1.00 69.06 558 GLY A CA 1
ATOM 4399 C C . GLY A 1 558 ? -25.688 -7.822 0.196 1.00 69.06 558 GLY A C 1
ATOM 4400 O O . GLY A 1 558 ? -26.831 -7.581 -0.181 1.00 69.06 558 GLY A O 1
ATOM 4401 N N . ILE A 1 559 ? -24.618 -7.179 -0.282 1.00 65.69 559 ILE A N 1
ATOM 4402 C CA . ILE A 1 559 ? -24.621 -6.562 -1.616 1.00 65.69 559 ILE A CA 1
ATOM 4403 C C . ILE A 1 559 ? -24.508 -7.710 -2.635 1.00 65.69 559 ILE A C 1
ATOM 4405 O O . ILE A 1 559 ? -23.497 -8.420 -2.624 1.00 65.69 559 ILE A O 1
ATOM 4409 N N . PRO A 1 560 ? -25.510 -7.959 -3.502 1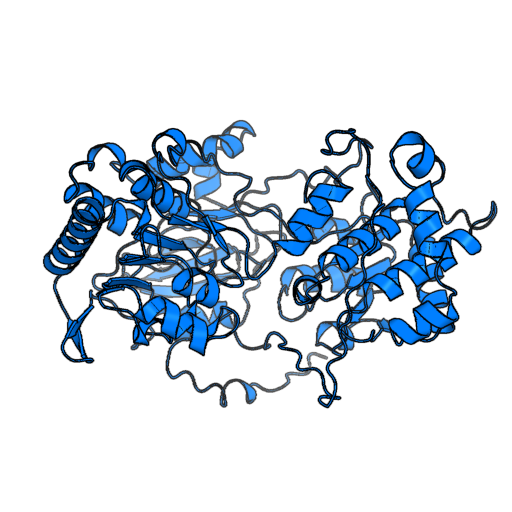.00 54.47 560 PRO A N 1
ATOM 4410 C CA . PRO A 1 560 ? -25.449 -9.080 -4.431 1.00 54.47 560 PRO A CA 1
ATOM 4411 C C . PRO A 1 560 ? -24.287 -8.905 -5.420 1.00 54.47 560 PRO A C 1
ATOM 4413 O O . PRO A 1 560 ? -24.330 -8.059 -6.313 1.00 54.47 560 PRO A O 1
ATOM 4416 N N . LEU A 1 561 ? -23.261 -9.760 -5.325 1.00 54.81 561 LEU A N 1
ATOM 4417 C CA . LEU A 1 561 ? -22.124 -9.778 -6.265 1.00 54.81 561 LEU A CA 1
ATOM 4418 C C . LEU A 1 561 ? -22.573 -9.959 -7.733 1.00 54.81 561 LEU A C 1
ATOM 4420 O O . LEU A 1 561 ? -21.878 -9.550 -8.663 1.00 54.81 561 LEU A O 1
ATOM 4424 N N . LEU A 1 562 ? -23.752 -10.556 -7.946 1.00 46.09 562 LEU A N 1
ATOM 4425 C CA . LEU A 1 562 ? -24.375 -10.767 -9.256 1.00 46.09 562 LEU A CA 1
ATOM 4426 C C . LEU A 1 562 ? -25.078 -9.522 -9.826 1.00 46.09 562 LEU A C 1
ATOM 4428 O O . LEU A 1 562 ? -25.228 -9.436 -11.046 1.00 46.09 562 LEU A O 1
ATOM 4432 N N . GLU A 1 563 ? -25.477 -8.549 -9.002 1.00 44.19 563 GLU A N 1
ATOM 4433 C CA . GLU A 1 563 ? -26.099 -7.304 -9.484 1.00 44.19 563 GLU A CA 1
ATOM 4434 C C . GLU A 1 563 ? -25.066 -6.256 -9.911 1.00 44.19 563 GLU A C 1
ATOM 4436 O O . GLU A 1 563 ? -25.323 -5.488 -10.839 1.00 44.19 563 GLU A O 1
ATOM 4441 N N . LEU A 1 564 ? -23.848 -6.309 -9.360 1.00 44.72 564 LEU A N 1
ATOM 4442 C CA . LEU A 1 564 ? -22.733 -5.444 -9.772 1.00 44.72 564 LEU A CA 1
ATOM 4443 C C . LEU A 1 564 ? -22.303 -5.685 -11.235 1.00 44.72 564 LEU A C 1
ATOM 4445 O O . LEU A 1 564 ? -21.960 -4.740 -11.947 1.00 44.72 564 LEU A O 1
ATOM 4449 N N . ARG A 1 565 ? -22.478 -6.913 -11.754 1.00 41.12 565 ARG A N 1
ATOM 4450 C CA . ARG A 1 565 ? -22.217 -7.260 -13.168 1.00 41.12 565 ARG A CA 1
ATOM 4451 C C . ARG A 1 565 ? -23.215 -6.666 -14.174 1.00 41.12 565 ARG A C 1
ATOM 4453 O O . ARG A 1 565 ? -22.989 -6.792 -15.377 1.00 41.12 565 ARG A O 1
ATOM 4460 N N . LYS A 1 566 ? -24.319 -6.046 -13.733 1.00 31.44 566 LYS A N 1
ATOM 4461 C CA . LYS A 1 566 ? -25.352 -5.482 -14.627 1.00 31.44 566 LYS A CA 1
ATOM 4462 C C . LYS A 1 566 ? -25.194 -3.983 -14.916 1.00 31.44 566 LYS A C 1
ATOM 4464 O O . LYS A 1 566 ? -25.999 -3.440 -15.679 1.00 31.44 566 LYS A O 1
ATOM 4469 N N . SER A 1 567 ? -24.165 -3.307 -14.393 1.00 30.77 567 SER A N 1
ATOM 4470 C CA . SER A 1 567 ? -23.929 -1.892 -14.714 1.00 30.77 567 SER A CA 1
ATOM 4471 C C . SER A 1 567 ? -23.258 -1.731 -16.089 1.00 30.77 567 SER A C 1
ATOM 4473 O O . SER A 1 567 ? -22.069 -1.938 -16.309 1.00 30.77 567 SER A O 1
ATOM 4475 N N . ARG A 1 568 ? -24.133 -1.447 -17.052 1.00 33.91 568 ARG A N 1
ATOM 4476 C CA . ARG A 1 568 ? -23.943 -1.292 -18.494 1.00 33.91 568 ARG A CA 1
ATOM 4477 C C . ARG A 1 568 ? -22.738 -0.434 -18.900 1.00 33.91 568 ARG A C 1
ATOM 4479 O O . ARG A 1 568 ? -22.496 0.641 -18.362 1.00 33.91 568 ARG A O 1
ATOM 4486 N N . PHE A 1 569 ? -22.100 -0.883 -19.980 1.00 31.17 569 PHE A N 1
ATOM 4487 C CA . PHE A 1 569 ? -21.365 -0.059 -20.933 1.00 31.17 569 PHE A CA 1
ATOM 4488 C C . PHE A 1 569 ? -22.143 1.229 -21.244 1.00 31.17 569 PHE A C 1
ATOM 4490 O O . PHE A 1 569 ? -23.232 1.175 -21.812 1.00 31.17 569 PHE A O 1
ATOM 4497 N N . ILE A 1 570 ? -21.559 2.378 -20.911 1.00 25.33 570 ILE A N 1
ATOM 4498 C CA . ILE A 1 570 ? -21.868 3.644 -21.572 1.00 25.33 570 ILE A CA 1
ATOM 4499 C C . ILE A 1 570 ? -20.711 3.866 -22.552 1.00 25.33 570 ILE A C 1
ATOM 4501 O O . ILE A 1 570 ? -19.586 4.095 -22.097 1.00 25.33 570 ILE A O 1
ATOM 4505 N N . PRO A 1 571 ? -20.923 3.740 -23.873 1.00 25.58 571 PRO A N 1
ATOM 4506 C CA . PRO A 1 571 ? -19.935 4.192 -24.832 1.00 25.58 571 PRO A CA 1
ATOM 4507 C C . PRO A 1 571 ? -19.887 5.717 -24.735 1.00 25.58 571 PRO A C 1
ATOM 4509 O O . PRO A 1 571 ? -20.861 6.398 -25.045 1.00 25.58 571 PRO A O 1
ATOM 4512 N N . ILE A 1 572 ? -18.768 6.244 -24.246 1.00 27.31 572 ILE A N 1
ATOM 4513 C CA . ILE A 1 572 ? -18.438 7.656 -24.418 1.00 27.31 572 ILE A CA 1
ATOM 4514 C C . ILE A 1 572 ? -17.784 7.733 -25.798 1.00 27.31 572 ILE A C 1
ATOM 4516 O O . ILE A 1 572 ? -16.661 7.251 -25.961 1.00 27.31 572 ILE A O 1
ATOM 4520 N N . PHE A 1 573 ? -18.543 8.227 -26.779 1.00 32.59 573 PHE A N 1
ATOM 4521 C CA . PHE A 1 573 ? -17.998 8.718 -28.044 1.00 32.59 573 PHE A CA 1
ATOM 4522 C C . PHE A 1 573 ? -17.133 9.954 -27.798 1.00 32.59 573 PHE A C 1
ATOM 4524 O O . PHE A 1 573 ? -17.498 10.752 -26.901 1.00 32.59 573 PHE A O 1
#

Radius of gyration: 24.73 Å; Cα contacts (8 Å, |Δi|>4): 1170; chains: 1; bounding box: 60×58×68 Å

Sequence (573 aa):
MKTVITTCTRDCPGACSIVASAENGKVTKLQGNPQHDITAGFLCKNTSHYLENYFYNDKRILHPLLKVDGNWERISWDEALDIAAFKISQVINQYGSSSILYYQGFGARTALQVMNRRFFNLLGGVTTTYGTVCGGIGHTAMEADFGAKLSHDPLDHLHSNHIIVWGRNPAVTDIHLWRILRKVQRKGTPITVIDPVKTKTARLADIYIQPKAGYDYYLAMALAKIILKLDNPQNNYVDHDFIENSTLYFDSYQQILDKYSLDILSHKCGVEVDVIRKLAVSYAEGDPSSIIMGWGLHRYQQGHLNFRMVDALAAITGNIGVSGGGVSQGFEEYAYFDFSVELEELGENQRKIPMPTIGDALLSTHQPPIKLIFLSSGNPVTLNPNSLKVKKGFESADFVIMIDHFLNDTSDVAHLFLPGTTYLEEEDLMGSYGHNWVSPVNQVVPPQGEAKSEFEIFQLLAERLDFKEEMSGDPKMWLEKMAKPILKQGITFEELQKAPQRMVNPNDIPFSTGKFQTLSGKFEFIHVFEPGNNSVQGYPLRLLSTMPDDFVGSVPPGIPLLELRKSRFIPIF

Solvent-accessible surface area (backbone atoms only — not comparable to full-atom values): 30351 Å² total; per-residue (Å²): 121,50,78,37,52,19,34,46,58,60,74,49,36,62,48,33,47,27,40,34,33,26,48,96,81,38,80,75,46,71,40,30,30,64,86,41,84,70,46,48,32,54,65,55,72,70,59,65,42,28,57,62,70,50,75,67,28,88,71,46,43,35,54,30,32,38,52,55,99,88,40,82,41,82,51,52,66,68,58,52,43,52,50,50,38,50,53,52,53,51,43,32,75,76,56,35,35,53,13,30,34,47,44,73,47,64,54,53,67,41,56,58,64,50,52,58,50,20,58,40,11,74,63,38,8,35,18,34,64,38,77,48,84,56,60,44,43,50,44,56,25,33,28,63,26,35,32,45,67,60,42,67,54,62,71,40,54,66,56,28,45,20,38,38,33,36,31,49,44,34,64,65,63,29,52,48,56,33,57,48,53,53,56,34,42,75,73,66,27,51,35,36,24,40,31,65,57,89,40,72,31,35,73,72,35,79,37,69,44,58,38,39,80,87,24,56,31,36,46,33,47,43,27,43,56,46,39,68,67,66,40,42,96,88,69,61,34,54,30,60,67,49,49,70,74,33,42,41,47,58,71,46,32,50,56,59,52,68,78,50,54,64,68,57,26,22,64,61,8,54,42,58,62,70,60,45,48,52,51,28,50,52,48,44,70,19,77,27,26,21,37,37,44,28,66,57,46,46,77,35,96,60,19,37,50,35,41,40,33,48,52,47,45,33,52,43,41,56,13,57,32,43,75,10,23,29,63,26,67,43,44,64,38,64,76,58,50,45,65,77,75,24,42,65,88,50,25,75,36,77,53,68,41,46,42,51,48,37,17,61,42,46,69,70,42,68,87,59,39,51,41,33,37,42,36,34,31,63,49,54,31,73,71,34,63,59,31,73,46,24,43,54,22,52,60,62,28,82,42,26,38,35,40,41,48,55,80,49,74,40,48,78,56,39,40,35,40,41,20,35,46,52,56,52,33,36,67,45,40,33,39,17,35,52,37,61,38,40,31,21,19,35,55,63,33,76,47,61,83,62,25,36,44,69,62,55,51,53,34,61,37,25,57,71,66,81,45,35,78,85,56,60,80,56,62,66,62,52,50,52,59,24,34,45,64,46,41,75,73,74,49,51,67,69,55,40,60,64,38,70,41,75,77,59,63,89,82,68,47,55,52,51,82,61,56,30,64,25,98,83,36,26,35,37,45,58,66,79,87,81,85,74,84,88,79,54,89,97,50,94,73,82,90,77,93,72,87,62,89,80,66,60,97,75,75,67,77,88,63,60,77,75,61,65,77,65,73,68,90,75,86,82,125

Secondary structure (DSSP, 8-state):
-EEEEEE--SSSTT--EEEEEEETTEEEEEEE-TT-TTTTT---HHHHTHIIIIIT-TTS--S-EEEETTEEEE--HHHHHHHHHHHHHHHHHHH-GGGEEEEE-SS---GGGHHHHHHHHHTT--BEEES-SSSHHHHHHHHHHHSS-----TTGGGG-SEEEEES--HHHH-HHHHHHHHHHHTTT--EEEE-SS--HHHHHSSEEE-PPTT-HHHHHHHHHHHHHHH--TTT--S-HHHHHHHEE-HHHHHHHHHTS-HHHHHHHHT--HHHHHHHHHHHHTTSSEEEEE-GGGGSSTTHHHHHHHHHHHHHHTT-TTSTT-SEE----TTTTS-GGGG-GGG-----EEEGGGHHHHHHH-BTTBP-EEEEES--HHHHSSSHHHHHHHHHTSSEEEEEESS--GGGGT-SEEEEBPPTTT--EEEE-SSSSEEEEE--SSPPSTT-B-HHHHHHHHHHHTT-HHHH-S-HHHHHHHHTHHHHTTT--HHHHHHS-EE-S-TT--TTTTS--SSTTSSEE------------TT-------PPPSS-SS---TT--HHHHTT-------

Foldseek 3Di:
DDWAWAFDQAPFLCRFIWTWDDDPQDTDATWTDCPPPLCRGDDDPCRRCCVPFFVPDPQFDQAKWFQDPNDTDGDHPVVQLLVVLVLCVVCCVPARQQLEEEEEARRGFFPCVLVVLLLQLLSLHYAYADDHPFCRLLQVLCCQFFVGADFAFLLLLLPWLEEEEELDACVFRPVSSVVNVVVSVVVPRFYEYEHLDCHPVNVVGPHYHHWDQQLLLLLLLLLVVLQVVPDDPVLNQFPPVQPVPFEPDVVLVVVVSVVDDSVRSCVSRVHDSVVSNVCSSSPSNRVAYAYEYERSLVPHPVSSSNSQSNQVSLSTGVQALDRSGHYHYWDDWLPQWDSVLSPNVSNNDDHYFHLQPQLVRQVPDVSPHNAEYEYESDDSLPSHPPNVSNLVSLLVHVAYEYEDRHCDPSVSSHRMYAYAFDLQADWGWIGGGHRQKIATSDHNGHGPNNHDHPLVSSLSSCVSNVNNVSSDDDRLVVRQNTNVSVVVVVQDSVNRSRGMDGRDDSPPGHCNVSAGSHPVRHRYRDNDDDDDDPDDPPDPDDDDDDDDSQDDDDGHPPPPPVVSVPPDDDDDD

pLDDT: mean 93.64, std 10.13, range [25.33, 98.88]

Organism: Methanobacterium formicicum (NCBI:txid2162)

Mean predicted aligned error: 4.87 Å

InterPro domains:
  IPR006656 Molybdopterin oxidoreductase [PF00384] (60-464)
  IPR006963 Molybdopterin oxidoreductase, 4Fe-4S domain [PF04879] (1-45)
  IPR006963 Molybdopterin oxidoreductase, 4Fe-4S domain [PS51669] (1-58)
  IPR006963 Molybdopterin oxidoreductase, 4Fe-4S domain [SM00926] (1-57)
  IPR050612 Prokaryotic Molybdopterin Oxidoreductases [PTHR43742] (2-526)

Nearest PDB structures (foldseek):
  1fdi-assembly1_A  TM=8.227E-01  e=1.188E-33  Escherichia coli
  7bkb-assembly1_D  TM=7.687E-01  e=7.603E-34  Methanospirillum hungatei JF-1
  4ydd-assembly2_C  TM=8.490E-01  e=8.761E-29  Azospira oryzae PS
  5e7o-assembly6_K  TM=8.374E-01  e=5.834E-28  Azospira oryzae PS
  2ivf-assembly1_A  TM=8.105E-01  e=4.970E-25  Aromatoleum aromaticum EbN1